Protein AF-0000000080877567 (afdb_homodimer)

pLDDT: mean 76.08, std 23.48, range [19.41, 97.5]

Structure (mmCIF, N/CA/C/O backbone):
data_AF-0000000080877567-model_v1
#
loop_
_entity.id
_entity.type
_entity.pdbx_description
1 polymer 'Uncharacterized protein'
#
loop_
_atom_site.group_PDB
_atom_site.id
_atom_site.type_symbol
_atom_site.label_atom_id
_atom_site.label_alt_id
_atom_site.label_comp_id
_atom_site.label_asym_id
_atom_site.label_entity_id
_atom_site.label_seq_id
_atom_site.pdbx_PDB_ins_code
_atom_site.Cartn_x
_atom_site.Cartn_y
_atom_site.Cartn_z
_atom_site.occupancy
_atom_site.B_iso_or_equiv
_atom_site.auth_seq_id
_atom_site.auth_comp_id
_atom_site.auth_asym_id
_atom_site.auth_atom_id
_atom_site.pdbx_PDB_model_num
ATOM 1 N N . MET A 1 1 ? 26.094 1.862 18.203 1 19.88 1 MET A N 1
ATOM 2 C CA . MET A 1 1 ? 25.766 1.006 17.078 1 19.88 1 MET A CA 1
ATOM 3 C C . MET A 1 1 ? 25.219 1.828 15.914 1 19.88 1 MET A C 1
ATOM 5 O O . MET A 1 1 ? 24.297 2.627 16.094 1 19.88 1 MET A O 1
ATOM 9 N N . SER A 1 2 ? 26.031 2.271 15.047 1 22.98 2 SER A N 1
ATOM 10 C CA . SER A 1 2 ? 25.719 3.033 13.844 1 22.98 2 SER A CA 1
ATOM 11 C C . SER A 1 2 ? 24.531 2.432 13.094 1 22.98 2 SER A C 1
ATOM 13 O O . SER A 1 2 ? 24.547 1.246 12.758 1 22.98 2 SER A O 1
ATOM 15 N N . PHE A 1 3 ? 23.391 2.797 13.422 1 27.81 3 PHE A N 1
ATOM 16 C CA . PHE A 1 3 ? 22.312 2.359 12.547 1 27.81 3 PHE A CA 1
ATOM 17 C C . PHE A 1 3 ? 22.703 2.508 11.086 1 27.81 3 PHE A C 1
ATOM 19 O O . PHE A 1 3 ? 22.953 3.617 10.609 1 27.81 3 PHE A O 1
ATOM 26 N N . ASN A 1 4 ? 23.672 1.771 10.656 1 30.59 4 ASN A N 1
ATOM 27 C CA . ASN A 1 4 ? 23.875 1.734 9.211 1 30.59 4 ASN A CA 1
ATOM 28 C C . ASN A 1 4 ? 22.547 1.882 8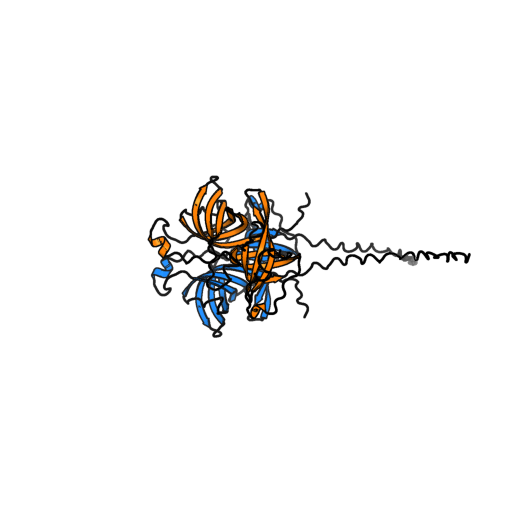.461 1 30.59 4 ASN A C 1
ATOM 30 O O . ASN A 1 4 ? 21.719 0.978 8.484 1 30.59 4 ASN A O 1
ATOM 34 N N . TYR A 1 5 ? 22.062 2.982 8.5 1 35.75 5 TYR A N 1
ATOM 35 C CA . TYR A 1 5 ? 20.891 3.465 7.797 1 35.75 5 TYR A CA 1
ATOM 36 C C . TYR A 1 5 ? 20.844 2.93 6.371 1 35.75 5 TYR A C 1
ATOM 38 O O . TYR A 1 5 ? 20.094 3.438 5.531 1 35.75 5 TYR A O 1
ATOM 46 N N . CYS A 1 6 ? 21.938 2.328 5.93 1 42.03 6 CYS A N 1
ATOM 47 C CA . CYS A 1 6 ? 21.906 1.898 4.539 1 42.03 6 CYS A CA 1
ATOM 48 C C . CYS A 1 6 ? 20.516 1.385 4.16 1 42.03 6 CYS A C 1
ATOM 50 O O . CYS A 1 6 ? 19.703 2.127 3.609 1 42.03 6 CYS A O 1
ATOM 52 N N . ASP A 1 7 ? 20.422 -0.053 3.945 1 57.78 7 ASP A N 1
ATOM 53 C CA . ASP A 1 7 ? 19.438 -0.797 3.156 1 57.78 7 ASP A CA 1
ATOM 54 C C . ASP A 1 7 ? 18.109 -0.918 3.9 1 57.78 7 ASP A C 1
ATOM 56 O O . ASP A 1 7 ? 17.641 -2.025 4.156 1 57.78 7 ASP A O 1
ATOM 60 N N . ASN A 1 8 ? 17.672 0.249 4.41 1 75.62 8 ASN A N 1
ATOM 61 C CA . ASN A 1 8 ? 16.453 0.179 5.211 1 75.62 8 ASN A CA 1
ATOM 62 C C . ASN A 1 8 ? 15.195 0.219 4.332 1 75.62 8 ASN A C 1
ATOM 64 O O . ASN A 1 8 ? 14.18 0.796 4.723 1 75.62 8 ASN A O 1
ATOM 68 N N . ASN A 1 9 ? 15.32 -0.366 3.271 1 84.44 9 ASN A N 1
ATOM 69 C CA . ASN A 1 9 ? 14.148 -0.481 2.41 1 84.44 9 ASN A CA 1
ATOM 70 C C . ASN A 1 9 ? 13.133 -1.48 2.969 1 84.44 9 ASN A C 1
ATOM 72 O O . ASN A 1 9 ? 13.516 -2.492 3.561 1 84.44 9 ASN A O 1
ATOM 76 N N . THR A 1 10 ? 11.984 -1.077 2.855 1 92.25 10 THR A N 1
ATOM 77 C CA . THR A 1 10 ? 10.945 -1.954 3.381 1 92.25 10 THR A CA 1
ATOM 78 C C . THR A 1 10 ? 9.93 -2.309 2.293 1 92.25 10 THR A C 1
ATOM 80 O O . THR A 1 10 ? 9.633 -1.485 1.424 1 92.25 10 THR A O 1
ATOM 83 N N . ALA A 1 11 ? 9.508 -3.531 2.361 1 96.19 11 ALA A N 1
ATOM 84 C CA . ALA A 1 11 ? 8.391 -3.975 1.528 1 96.19 11 ALA A CA 1
ATOM 85 C C . ALA A 1 11 ? 7.102 -4.043 2.336 1 96.19 11 ALA A C 1
ATOM 87 O O . ALA A 1 11 ? 7.062 -4.641 3.414 1 96.19 11 ALA A O 1
ATOM 88 N N . TYR A 1 12 ? 6.094 -3.383 1.815 1 97.44 12 TYR A N 1
ATOM 89 C CA . TYR A 1 12 ? 4.77 -3.438 2.432 1 97.44 12 TYR A CA 1
ATOM 90 C C . TYR A 1 12 ? 3.791 -4.203 1.553 1 97.44 12 TYR A C 1
ATOM 92 O O . TYR A 1 12 ? 4.012 -4.355 0.349 1 97.44 12 TYR A O 1
ATOM 100 N N . ILE A 1 13 ? 2.75 -4.695 2.225 1 97.5 13 ILE A N 1
ATOM 101 C CA . ILE A 1 13 ? 1.745 -5.488 1.527 1 97.5 13 ILE A CA 1
ATOM 102 C C . ILE A 1 13 ? 0.349 -5.07 1.983 1 97.5 13 ILE A C 1
ATOM 104 O O . ILE A 1 13 ? 0.148 -4.727 3.15 1 97.5 13 ILE A O 1
ATOM 108 N N . SER A 1 14 ? -0.568 -4.961 1.125 1 96.44 14 SER A N 1
ATOM 109 C CA . SER A 1 14 ? -2.008 -4.906 1.356 1 96.44 14 SER A CA 1
ATOM 110 C C . SER A 1 14 ? -2.725 -6.059 0.662 1 96.44 14 SER A C 1
ATOM 112 O O . SER A 1 14 ? -2.584 -6.242 -0.549 1 96.44 14 SER A O 1
ATOM 114 N N . CYS A 1 15 ? -3.479 -6.805 1.441 1 95.06 15 CYS A N 1
ATOM 115 C CA . CYS A 1 15 ? -4.062 -8 0.839 1 95.06 15 CYS A CA 1
ATOM 116 C C . CYS A 1 15 ? -5.387 -8.352 1.503 1 95.06 15 CYS A C 1
ATOM 118 O O . CYS A 1 15 ? -5.641 -7.957 2.643 1 95.06 15 CYS A O 1
ATOM 120 N N . LEU A 1 16 ? -6.18 -8.93 0.708 1 91.69 16 LEU A N 1
ATOM 121 C CA . LEU A 1 16 ? -7.316 -9.68 1.227 1 91.69 16 LEU A CA 1
ATOM 122 C C . LEU A 1 16 ? -6.887 -11.07 1.684 1 91.69 16 LEU A C 1
ATOM 124 O O . LEU A 1 16 ? -6.254 -11.805 0.927 1 91.69 16 LEU A O 1
ATOM 128 N N . ILE A 1 17 ? -7.246 -11.398 2.959 1 92.81 17 ILE A N 1
ATOM 129 C CA . ILE A 1 17 ? -6.691 -12.641 3.482 1 92.81 17 ILE A CA 1
ATOM 130 C C . ILE A 1 17 ? -7.652 -13.242 4.508 1 92.81 17 ILE A C 1
ATOM 132 O O . ILE A 1 17 ? -8.406 -12.516 5.156 1 92.81 17 ILE A O 1
ATOM 136 N N . GLU A 1 18 ? -7.574 -14.523 4.57 1 91.75 18 GLU A N 1
ATOM 137 C CA . GLU A 1 18 ? -8.281 -15.242 5.625 1 91.75 18 GLU A CA 1
ATOM 138 C C . GLU A 1 18 ? -7.383 -15.477 6.832 1 91.75 18 GLU A C 1
ATOM 140 O O . GLU A 1 18 ? -6.23 -15.898 6.684 1 91.75 18 GLU A O 1
ATOM 145 N N . PHE A 1 19 ? -7.836 -15.133 7.93 1 91.44 19 PHE A N 1
ATOM 146 C CA . PHE A 1 19 ? -7.109 -15.391 9.172 1 91.44 19 PHE A CA 1
ATOM 147 C C . PHE A 1 19 ? -7.387 -16.797 9.68 1 91.44 19 PHE A C 1
ATOM 149 O O . PHE A 1 19 ? -8.188 -16.984 10.602 1 91.44 19 PHE A O 1
ATOM 156 N N . THR A 1 20 ? -6.496 -17.625 9.039 1 82.31 20 THR A N 1
ATOM 157 C CA . THR A 1 20 ? -6.719 -19.031 9.344 1 82.31 20 THR A CA 1
ATOM 158 C C . THR A 1 20 ? -5.848 -19.484 10.516 1 82.31 20 THR A C 1
ATOM 160 O O . THR A 1 20 ? -4.723 -19 10.672 1 82.31 20 THR A O 1
ATOM 163 N N . ILE A 1 21 ? -6.227 -20.5 11.234 1 74.5 21 ILE A N 1
ATOM 164 C CA . ILE A 1 21 ? -5.648 -21.25 12.336 1 74.5 21 ILE A CA 1
ATOM 165 C C . ILE A 1 21 ? -4.809 -20.328 13.211 1 74.5 21 ILE A C 1
ATOM 167 O O . ILE A 1 21 ? -3.816 -19.766 12.75 1 74.5 21 ILE A O 1
ATOM 171 N N . ARG A 1 22 ? -5.113 -20.219 14.281 1 71.12 22 ARG A N 1
ATOM 172 C CA . ARG A 1 22 ? -4.441 -19.391 15.273 1 71.12 22 ARG A CA 1
ATOM 173 C C . ARG A 1 22 ? -3.465 -20.219 16.109 1 71.12 22 ARG A C 1
ATOM 175 O O . ARG A 1 22 ? -3.826 -21.266 16.625 1 71.12 22 ARG A O 1
ATOM 182 N N . ASN A 1 23 ? -2.193 -19.797 15.883 1 72.81 23 ASN A N 1
ATOM 183 C CA . ASN A 1 23 ? -1.195 -20.328 16.797 1 72.81 23 ASN A CA 1
ATOM 184 C C . ASN A 1 23 ? -0.687 -19.25 17.75 1 72.81 23 ASN A C 1
ATOM 186 O O . ASN A 1 23 ? 0.075 -18.375 17.359 1 72.81 23 ASN A O 1
ATOM 190 N N . SER A 1 24 ? -1.325 -19.188 18.875 1 65.81 24 SER A N 1
ATOM 191 C CA . SER A 1 24 ? -0.981 -18.094 19.781 1 65.81 24 SER A CA 1
ATOM 192 C C . SER A 1 24 ? 0.373 -18.344 20.438 1 65.81 24 SER A C 1
ATOM 194 O O . SER A 1 24 ? 0.612 -19.406 21.016 1 65.81 24 SER A O 1
ATOM 196 N N . LYS A 1 25 ? 1.301 -17.484 20.281 1 69.81 25 LYS A N 1
ATOM 197 C CA . LYS A 1 25 ? 2.594 -17.562 20.953 1 69.81 25 LYS A CA 1
ATOM 198 C C . LYS A 1 25 ? 2.533 -16.938 22.344 1 69.81 25 LYS A C 1
ATOM 200 O O . LYS A 1 25 ? 3.152 -17.438 23.281 1 69.81 25 LYS A O 1
ATOM 205 N N . SER A 1 26 ? 1.894 -15.812 22.359 1 76.62 26 SER A N 1
ATOM 206 C CA . SER A 1 26 ? 1.678 -15.109 23.625 1 76.62 26 SER A CA 1
ATOM 207 C C . SER A 1 26 ? 0.326 -14.398 23.625 1 76.62 26 SER A C 1
ATOM 209 O O . SER A 1 26 ? -0.444 -14.508 22.672 1 76.62 26 SER A O 1
ATOM 211 N N . ASN A 1 27 ? 0.072 -13.797 24.766 1 80.56 27 ASN A N 1
ATOM 212 C CA . ASN A 1 27 ? -1.174 -13.047 24.891 1 80.56 27 ASN A CA 1
ATOM 213 C C . ASN A 1 27 ? -1.195 -11.836 23.953 1 80.56 27 ASN A C 1
ATOM 215 O O . ASN A 1 27 ? -2.264 -11.406 23.516 1 80.56 27 ASN A O 1
ATOM 219 N N . PHE A 1 28 ? -0.021 -11.438 23.609 1 85.56 28 PHE A N 1
ATOM 220 C CA . PHE A 1 28 ? 0.013 -10.203 22.828 1 85.56 28 PHE A CA 1
ATOM 221 C C . PHE A 1 28 ? 0.393 -10.484 21.375 1 85.56 28 PHE A C 1
ATOM 223 O O . PHE A 1 28 ? 0.14 -9.664 20.5 1 85.56 28 PHE A O 1
ATOM 230 N N . ARG A 1 29 ? 1.021 -11.586 21.188 1 88.56 29 ARG A N 1
ATOM 231 C CA . ARG A 1 29 ? 1.423 -11.922 19.828 1 88.56 29 ARG A CA 1
ATOM 232 C C . ARG A 1 29 ? 0.653 -13.133 19.312 1 88.56 29 ARG A C 1
ATOM 234 O O . ARG A 1 29 ? 0.81 -14.242 19.828 1 88.56 29 ARG A O 1
ATOM 241 N N . LYS A 1 30 ? -0.117 -12.883 18.312 1 91.31 30 LYS A N 1
ATOM 242 C CA . LYS A 1 30 ? -0.9 -13.93 17.656 1 91.31 30 LYS A CA 1
ATOM 243 C C . LYS A 1 30 ? -0.373 -14.219 16.25 1 91.31 30 LYS A C 1
ATOM 245 O O . LYS A 1 30 ? -0.043 -13.289 15.5 1 91.31 30 LYS A O 1
ATOM 250 N N . ILE A 1 31 ? -0.261 -15.492 16 1 91.69 31 ILE A N 1
ATOM 251 C CA . ILE A 1 31 ? 0.212 -15.883 14.68 1 91.69 31 ILE A CA 1
ATOM 252 C C . ILE A 1 31 ? -0.872 -16.688 13.961 1 91.69 31 ILE A C 1
ATOM 254 O O . ILE A 1 31 ? -1.411 -17.641 14.516 1 91.69 31 ILE A O 1
ATOM 258 N N . PHE A 1 32 ? -1.173 -16.25 12.781 1 93.12 32 PHE A N 1
ATOM 259 C CA . PHE A 1 32 ? -2.125 -16.969 11.938 1 93.12 32 PHE A CA 1
ATOM 260 C C . PHE A 1 32 ? -1.429 -17.562 10.719 1 93.12 32 PHE A C 1
ATOM 262 O O . PHE A 1 32 ? -0.504 -16.953 10.172 1 93.12 32 PHE A O 1
ATOM 269 N N . THR A 1 33 ? -1.854 -18.703 10.383 1 91.88 33 THR A N 1
ATOM 270 C CA . THR A 1 33 ? -1.417 -19.297 9.125 1 91.88 33 THR A CA 1
ATOM 271 C C . THR A 1 33 ? -2.486 -19.141 8.055 1 91.88 33 THR A C 1
ATOM 273 O O . THR A 1 33 ? -3.678 -19.297 8.32 1 91.88 33 THR A O 1
ATOM 276 N N . SER A 1 34 ? -1.947 -18.734 6.875 1 93.12 34 SER A N 1
ATOM 277 C CA . SER A 1 34 ? -2.857 -18.516 5.758 1 93.12 34 SER A CA 1
ATOM 278 C C . SER A 1 34 ? -2.152 -18.719 4.418 1 93.12 34 SER A C 1
ATOM 280 O O . SER A 1 34 ? -1.112 -19.375 4.352 1 93.12 34 SER A O 1
ATOM 282 N N . SER A 1 35 ? -2.867 -18.312 3.367 1 93.31 35 SER A N 1
ATOM 283 C CA . SER A 1 35 ? -2.307 -18.359 2.021 1 93.31 35 SER A CA 1
ATOM 284 C C . SER A 1 35 ? -2.744 -17.141 1.208 1 93.31 35 SER A C 1
ATOM 286 O O . SER A 1 35 ? -3.818 -16.578 1.443 1 93.31 35 SER A O 1
ATOM 288 N N . LEU A 1 36 ? -1.871 -16.797 0.351 1 94.88 36 LEU A N 1
ATOM 289 C CA . LEU A 1 36 ? -2.164 -15.68 -0.55 1 94.88 36 LEU A CA 1
ATOM 290 C C . LEU A 1 36 ? -2.475 -16.188 -1.954 1 94.88 36 LEU A C 1
ATOM 292 O O . LEU A 1 36 ? -1.752 -17.031 -2.486 1 94.88 36 LEU A O 1
ATOM 296 N N . SER A 1 37 ? -3.508 -15.641 -2.502 1 92.31 37 SER A N 1
ATOM 297 C CA . SER A 1 37 ? -3.83 -15.961 -3.889 1 92.31 37 SER A CA 1
ATOM 298 C C . SER A 1 37 ? -2.924 -15.203 -4.855 1 92.31 37 SER A C 1
ATOM 300 O O . SER A 1 37 ? -2.631 -14.023 -4.648 1 92.31 37 SER A O 1
ATOM 302 N N . CYS A 1 38 ? -2.518 -15.867 -5.875 1 91.62 38 CYS A N 1
ATOM 303 C CA . CYS A 1 38 ? -1.68 -15.25 -6.898 1 91.62 38 CYS A CA 1
ATOM 304 C C . CYS A 1 38 ? -2.391 -15.234 -8.242 1 91.62 38 CYS A C 1
ATOM 306 O O . CYS A 1 38 ? -1.827 -14.773 -9.242 1 91.62 38 CYS A O 1
ATOM 308 N N . LYS A 1 39 ? -3.551 -15.656 -8.227 1 84.19 39 LYS A N 1
ATOM 309 C CA . LYS A 1 39 ? -4.281 -15.727 -9.484 1 84.19 39 LYS A CA 1
ATOM 310 C C . LYS A 1 39 ? -4.746 -14.344 -9.938 1 84.19 39 LYS A C 1
ATOM 312 O O . LYS A 1 39 ? -5.551 -13.703 -9.258 1 84.19 39 LYS A O 1
ATOM 317 N N . ASP A 1 40 ? -4.051 -13.922 -10.938 1 76.81 40 ASP A N 1
ATOM 318 C CA . ASP A 1 40 ? -4.398 -12.641 -11.555 1 76.81 40 ASP A CA 1
ATOM 319 C C . ASP A 1 40 ? -5.023 -12.852 -12.938 1 76.81 40 ASP A C 1
ATOM 321 O O . ASP A 1 40 ? -4.312 -13.094 -13.914 1 76.81 40 ASP A O 1
ATOM 325 N N . PHE A 1 41 ? -6.273 -12.672 -13.008 1 66.12 41 PHE A N 1
ATOM 326 C CA . PHE A 1 41 ? -7 -12.977 -14.242 1 66.12 41 PHE A CA 1
ATOM 327 C C . PHE A 1 41 ? -6.648 -11.969 -15.336 1 66.12 41 PHE A C 1
ATOM 329 O O . PHE A 1 41 ? -6.883 -12.227 -16.516 1 66.12 41 PHE A O 1
ATOM 336 N N . GLN A 1 42 ? -6.074 -10.906 -14.867 1 66.25 42 GLN A N 1
ATOM 337 C CA . GLN A 1 42 ? -5.723 -9.883 -15.844 1 66.25 42 GLN A CA 1
ATOM 338 C C . GLN A 1 42 ? -4.344 -10.141 -16.438 1 66.25 42 GLN A C 1
ATOM 340 O O . GLN A 1 42 ? -3.965 -9.516 -17.438 1 66.25 42 GLN A O 1
ATOM 345 N N . PHE A 1 43 ? -3.664 -11.055 -15.789 1 66.06 43 PHE A N 1
ATOM 346 C CA . PHE A 1 43 ? -2.275 -11.273 -16.172 1 66.06 43 PHE A CA 1
ATOM 347 C C . PHE A 1 43 ? -1.987 -12.758 -16.344 1 66.06 43 PHE A C 1
ATOM 349 O O . PHE A 1 43 ? -2.213 -13.555 -15.438 1 66.06 43 PHE A O 1
ATOM 356 N N . SER A 1 44 ? -1.662 -12.984 -17.703 1 71.25 44 SER A N 1
ATOM 357 C CA . SER A 1 44 ? -1.342 -14.383 -17.953 1 71.25 44 SER A CA 1
ATOM 358 C C . SER A 1 44 ? 0.157 -14.586 -18.156 1 71.25 44 SER A C 1
ATOM 360 O O . SER A 1 44 ? 0.736 -14.055 -19.109 1 71.25 44 SER A O 1
ATOM 362 N N . ILE A 1 45 ? 0.798 -14.883 -17.188 1 75.62 45 ILE A N 1
ATOM 363 C CA . ILE A 1 45 ? 2.18 -15.336 -17.312 1 75.62 45 ILE A CA 1
ATOM 364 C C . ILE A 1 45 ? 2.227 -16.859 -17.344 1 75.62 45 ILE A C 1
ATOM 366 O O . ILE A 1 45 ? 1.414 -17.531 -16.688 1 75.62 45 ILE A O 1
ATOM 370 N N . SER A 1 46 ? 3.129 -17.297 -18.219 1 78 46 SER A N 1
ATOM 371 C CA . SER A 1 46 ? 3.232 -18.75 -18.359 1 78 46 SER A CA 1
ATOM 372 C C . SER A 1 46 ? 3.477 -19.422 -17.016 1 78 46 SER A C 1
ATOM 374 O O . SER A 1 46 ? 4.355 -19.016 -16.266 1 78 46 SER A O 1
ATOM 376 N N . GLU A 1 47 ? 2.789 -20.469 -16.828 1 82.25 47 GLU A N 1
ATOM 377 C CA . GLU A 1 47 ? 2.934 -21.266 -15.609 1 82.25 47 GLU A CA 1
ATOM 378 C C . GLU A 1 47 ? 4.242 -22.047 -15.609 1 82.25 47 GLU A C 1
ATOM 380 O O . GLU A 1 47 ? 4.656 -22.578 -14.578 1 82.25 47 GLU A O 1
ATOM 385 N N . ASP A 1 48 ? 4.875 -22.016 -16.719 1 83 48 ASP A N 1
ATOM 386 C CA . ASP A 1 48 ? 6.188 -22.656 -16.781 1 83 48 ASP A CA 1
ATOM 387 C C . ASP A 1 48 ? 7.254 -21.781 -16.125 1 83 48 ASP A C 1
ATOM 389 O O . ASP A 1 48 ? 8.32 -22.266 -15.758 1 83 48 ASP A O 1
ATOM 393 N N . ILE A 1 49 ? 6.914 -20.594 -15.938 1 85.25 49 ILE A N 1
ATOM 394 C CA . ILE A 1 49 ? 7.891 -19.656 -15.422 1 85.25 49 ILE A CA 1
ATOM 395 C C . ILE A 1 49 ? 7.551 -19.297 -13.977 1 85.25 49 ILE A C 1
ATOM 397 O O . ILE A 1 49 ? 8.438 -19.25 -13.117 1 85.25 49 ILE A O 1
ATOM 401 N N . VAL A 1 50 ? 6.305 -19.094 -13.773 1 89.81 50 VAL A N 1
ATOM 402 C CA . VAL A 1 50 ? 5.84 -18.672 -12.461 1 89.81 50 VAL A CA 1
ATOM 403 C C . VAL A 1 50 ? 4.832 -19.672 -11.906 1 89.81 50 VAL A C 1
ATOM 405 O O . VAL A 1 50 ? 3.877 -20.047 -12.594 1 89.81 50 VAL A O 1
ATOM 408 N N . ASP A 1 51 ? 5.145 -20.156 -10.742 1 91 51 ASP A N 1
ATOM 409 C CA . ASP A 1 51 ? 4.16 -20.938 -10.008 1 91 51 ASP A CA 1
ATOM 410 C C . ASP A 1 51 ? 3.08 -20.031 -9.414 1 91 51 ASP A C 1
ATOM 412 O O . ASP A 1 51 ? 3.344 -19.266 -8.484 1 91 51 ASP A O 1
ATOM 416 N N . ILE A 1 52 ? 1.866 -20.156 -9.898 1 90.5 52 ILE A N 1
ATOM 417 C CA . ILE A 1 52 ? 0.804 -19.234 -9.531 1 90.5 52 ILE A CA 1
ATOM 418 C C . ILE A 1 52 ? -0.081 -19.859 -8.453 1 90.5 52 ILE A C 1
ATOM 420 O O . ILE A 1 52 ? -1.171 -19.359 -8.164 1 90.5 52 ILE A O 1
ATOM 424 N N . ASP A 1 53 ? 0.356 -20.969 -7.883 1 88.56 53 ASP A N 1
ATOM 425 C CA . ASP A 1 53 ? -0.374 -21.547 -6.762 1 88.56 53 ASP A CA 1
ATOM 426 C C . ASP A 1 53 ? -0.371 -20.609 -5.555 1 88.56 53 ASP A C 1
ATOM 428 O O . ASP A 1 53 ? 0.439 -19.688 -5.484 1 88.56 53 ASP A O 1
ATOM 432 N N . GLU A 1 54 ? -1.257 -20.844 -4.664 1 92.44 54 GLU A N 1
ATOM 433 C CA . GLU A 1 54 ? -1.319 -20.031 -3.445 1 92.44 54 GLU A CA 1
ATOM 434 C C . GLU A 1 54 ? 0.007 -20.078 -2.689 1 92.44 54 GLU A C 1
ATOM 436 O O . GLU A 1 54 ? 0.658 -21.125 -2.621 1 92.44 54 GLU A O 1
ATOM 441 N N . LEU A 1 55 ? 0.334 -18.984 -2.129 1 95.06 55 LEU A N 1
ATOM 442 C CA . LEU A 1 55 ? 1.572 -18.875 -1.366 1 95.06 55 LEU A CA 1
ATOM 443 C C . LEU A 1 55 ? 1.301 -19 0.13 1 95.06 55 LEU A C 1
ATOM 445 O O . LEU A 1 55 ? 0.478 -18.25 0.677 1 95.06 55 LEU A O 1
ATOM 449 N N . PRO A 1 56 ? 2.023 -19.953 0.714 1 94 56 PRO A N 1
ATOM 450 C CA . PRO A 1 56 ? 1.882 -19.984 2.172 1 94 56 PRO A CA 1
ATOM 451 C C . PRO A 1 56 ? 2.287 -18.672 2.832 1 94 56 PRO A C 1
ATOM 453 O O . PRO A 1 56 ? 3.236 -18.016 2.389 1 94 56 PRO A O 1
ATOM 456 N N . CYS A 1 57 ? 1.527 -18.344 3.893 1 94.38 57 CYS A N 1
ATOM 457 C CA . CYS A 1 57 ? 1.779 -17.078 4.566 1 94.38 57 CYS A CA 1
ATOM 458 C C . CYS A 1 57 ? 1.507 -17.188 6.059 1 94.38 57 CYS A C 1
ATOM 460 O O . CYS A 1 57 ? 0.615 -17.938 6.48 1 94.38 57 CYS A O 1
ATOM 462 N N . GLN A 1 58 ? 2.301 -16.516 6.824 1 93.75 58 GLN A N 1
ATOM 463 C CA . GLN A 1 58 ? 2.076 -16.344 8.258 1 93.75 58 GLN A CA 1
ATOM 464 C C . GLN A 1 58 ? 1.789 -14.875 8.586 1 93.75 58 GLN A C 1
ATOM 466 O O . GLN A 1 58 ? 2.504 -13.977 8.133 1 93.75 58 GLN A O 1
ATOM 471 N N . LEU A 1 59 ? 0.778 -14.711 9.344 1 94.94 59 LEU A N 1
ATOM 472 C CA . LEU A 1 59 ? 0.421 -13.375 9.82 1 94.94 59 LEU A CA 1
ATOM 473 C C . LEU A 1 59 ? 0.807 -13.195 11.281 1 94.94 59 LEU A C 1
ATOM 475 O O . LEU A 1 59 ? 0.318 -13.922 12.148 1 94.94 59 LEU A O 1
ATOM 479 N N . VAL A 1 60 ? 1.688 -12.312 11.516 1 93.62 60 VAL A N 1
ATOM 480 C CA . VAL A 1 60 ? 2.098 -11.977 12.875 1 93.62 60 VAL A CA 1
ATOM 481 C C . VAL A 1 60 ? 1.341 -10.742 13.352 1 93.62 60 VAL A C 1
ATOM 483 O O . VAL A 1 60 ? 1.562 -9.641 12.844 1 93.62 60 VAL A O 1
ATOM 486 N N . CYS A 1 61 ? 0.521 -10.945 14.336 1 92.88 61 CYS A N 1
ATOM 487 C CA . CYS A 1 61 ? -0.306 -9.867 14.875 1 92.88 61 CYS A CA 1
ATOM 488 C C . CYS A 1 61 ? 0.099 -9.531 16.297 1 92.88 61 CYS A C 1
ATOM 490 O O . CYS A 1 61 ? -0.152 -10.312 17.219 1 92.88 61 CYS A O 1
ATOM 492 N N . ASN A 1 62 ? 0.742 -8.383 16.422 1 88.56 62 ASN A N 1
ATOM 493 C CA . ASN A 1 62 ? 0.96 -7.852 17.766 1 88.56 62 ASN A CA 1
ATOM 494 C C . ASN A 1 62 ? -0.253 -7.07 18.25 1 88.56 62 ASN A C 1
ATOM 496 O O . ASN A 1 62 ? -0.365 -5.867 18.016 1 88.56 62 ASN A O 1
ATOM 500 N N . VAL A 1 63 ? -1.044 -7.789 19.031 1 88.69 63 VAL A N 1
ATOM 501 C CA . VAL A 1 63 ? -2.367 -7.285 19.391 1 88.69 63 VAL A CA 1
ATOM 502 C C . VAL A 1 63 ? -2.246 -6.27 20.531 1 88.69 63 VAL A C 1
ATOM 504 O O . VAL A 1 63 ? -1.451 -6.453 21.453 1 88.69 63 VAL A O 1
ATOM 507 N N . GLY A 1 64 ? -3.055 -5.195 20.422 1 82.38 64 GLY A N 1
ATOM 508 C CA . GLY A 1 64 ? -3.133 -4.121 21.391 1 82.38 64 GLY A CA 1
ATOM 509 C C . GLY A 1 64 ? -4.168 -3.068 21.047 1 82.38 64 GLY A C 1
ATOM 510 O O . GLY A 1 64 ? -5.18 -3.373 20.406 1 82.38 64 GLY A O 1
ATOM 511 N N . ASP A 1 65 ? -3.887 -1.896 21.484 1 75.5 65 ASP A N 1
ATOM 512 C CA . ASP A 1 65 ? -4.848 -0.814 21.281 1 75.5 65 ASP A CA 1
ATOM 513 C C . ASP A 1 65 ? -4.965 -0.443 19.812 1 75.5 65 ASP A C 1
ATOM 515 O O . ASP A 1 65 ? -6.043 -0.072 19.344 1 75.5 65 ASP A O 1
ATOM 519 N N . LEU A 1 66 ? -3.891 -0.654 19.078 1 76.56 66 LEU A N 1
ATOM 520 C CA . LEU A 1 66 ? -3.869 -0.18 17.703 1 76.56 66 LEU A CA 1
ATOM 521 C C . LEU A 1 66 ? -4.238 -1.3 16.734 1 76.56 66 LEU A C 1
ATOM 523 O O . LEU A 1 66 ? -4.625 -1.038 15.586 1 76.56 66 LEU A O 1
ATOM 527 N N . LEU A 1 67 ? -4.113 -2.564 17.25 1 87.12 67 LEU A N 1
ATOM 528 C CA . LEU A 1 67 ? -4.441 -3.717 16.406 1 87.12 67 LEU A CA 1
ATOM 529 C C . LEU A 1 67 ? -5.281 -4.727 17.188 1 87.12 67 LEU A C 1
ATOM 531 O O . LEU A 1 67 ? -4.738 -5.555 17.922 1 87.12 67 LEU A O 1
ATOM 535 N N . PRO A 1 68 ? -6.543 -4.656 16.953 1 86.25 68 PRO A N 1
ATOM 536 C CA . PRO A 1 68 ? -7.363 -5.691 17.594 1 86.25 68 PRO A CA 1
ATOM 537 C C . PRO A 1 68 ? -7.039 -7.094 17.078 1 86.25 68 PRO A C 1
ATOM 539 O O . PRO A 1 68 ? -6.555 -7.25 15.961 1 86.25 68 PRO A O 1
ATOM 542 N N . GLU A 1 69 ? -7.344 -8.016 17.922 1 89.19 69 GLU A N 1
ATOM 543 C CA . GLU A 1 69 ? -7.121 -9.391 17.5 1 89.19 69 GLU A CA 1
ATOM 544 C C . GLU A 1 69 ? -8.094 -9.805 16.406 1 89.19 69 GLU A C 1
ATOM 546 O O . GLU A 1 69 ? -9.312 -9.719 16.594 1 89.19 69 GLU A O 1
ATOM 551 N N . PRO A 1 70 ? -7.551 -10.312 15.344 1 91.56 70 PRO A N 1
ATOM 552 C CA . PRO A 1 70 ? -8.453 -10.789 14.297 1 91.56 70 PRO A CA 1
ATOM 553 C C . PRO A 1 70 ? -9.258 -12.016 14.734 1 91.56 70 PRO A C 1
ATOM 555 O O . PRO A 1 70 ? -8.758 -12.852 15.492 1 91.56 70 PRO A O 1
ATOM 558 N N . THR A 1 71 ? -10.398 -12.102 14.219 1 90.81 71 THR A N 1
ATOM 559 C CA . THR A 1 71 ? -11.25 -13.25 14.469 1 90.81 71 THR A CA 1
ATOM 560 C C . THR A 1 71 ? -10.812 -14.453 13.641 1 90.81 71 THR A C 1
ATOM 562 O O . THR A 1 71 ? -10.633 -14.344 12.422 1 90.81 71 THR A O 1
ATOM 565 N N . GLU A 1 72 ? -10.656 -15.555 14.352 1 90.75 72 GLU A N 1
ATOM 566 C CA . GLU A 1 72 ? -10.273 -16.766 13.633 1 90.75 72 GLU A CA 1
ATOM 567 C C . GLU A 1 72 ? -11.328 -17.156 12.602 1 90.75 72 GLU A C 1
ATOM 569 O O . GLU A 1 72 ? -12.523 -17.156 12.898 1 90.75 72 GLU A O 1
ATOM 574 N N . GLY A 1 73 ? -10.859 -17.406 11.406 1 89.44 73 GLY A N 1
ATOM 575 C CA . GLY A 1 73 ? -11.75 -17.812 10.328 1 89.44 73 GLY A CA 1
ATOM 576 C C . GLY A 1 73 ? -12.312 -16.641 9.547 1 89.44 73 GLY A C 1
ATOM 577 O O . GLY A 1 73 ? -12.953 -16.828 8.508 1 89.44 73 GLY A O 1
ATOM 578 N N . SER A 1 74 ? -12.07 -15.477 9.977 1 89.88 74 SER A N 1
ATOM 579 C CA . SER A 1 74 ? -12.602 -14.297 9.297 1 89.88 74 SER A CA 1
ATOM 580 C C . SER A 1 74 ? -11.758 -13.945 8.078 1 89.88 74 SER A C 1
ATOM 582 O O . SER A 1 74 ? -10.648 -14.445 7.914 1 89.88 74 SER A O 1
ATOM 584 N N . VAL A 1 75 ? -12.391 -13.164 7.191 1 89.69 75 VAL A N 1
ATOM 585 C CA . VAL A 1 75 ? -11.719 -12.586 6.031 1 89.69 75 VAL A CA 1
ATOM 586 C C . VAL A 1 75 ? -11.633 -11.07 6.18 1 89.69 75 VAL A C 1
ATOM 588 O O . VAL A 1 75 ? -12.594 -10.43 6.621 1 89.69 75 VAL A O 1
ATOM 591 N N . GLY A 1 76 ? -10.508 -10.555 5.887 1 89.81 76 GLY A N 1
ATOM 592 C CA . GLY A 1 76 ? -10.359 -9.117 5.984 1 89.81 76 GLY A CA 1
ATOM 593 C C . GLY A 1 76 ? -9.227 -8.57 5.129 1 89.81 76 GLY A C 1
ATOM 594 O O . GLY A 1 76 ? -8.484 -9.336 4.516 1 89.81 76 GLY A O 1
ATOM 595 N N . VAL A 1 77 ? -9.203 -7.273 5.008 1 91.12 77 VAL A N 1
ATOM 596 C CA . VAL A 1 77 ? -8.078 -6.578 4.395 1 91.12 77 VAL A CA 1
ATOM 597 C C . VAL A 1 77 ? -6.996 -6.312 5.441 1 91.12 77 VAL A C 1
ATOM 599 O O . VAL A 1 77 ? -7.289 -5.801 6.523 1 91.12 77 VAL A O 1
ATOM 602 N N . CYS A 1 78 ? -5.898 -6.75 5.062 1 93.19 78 CYS A N 1
ATOM 603 C CA . CYS A 1 78 ? -4.766 -6.613 5.973 1 93.19 78 CYS A CA 1
ATOM 604 C C . CYS A 1 78 ? -3.619 -5.859 5.312 1 93.19 78 CYS A C 1
ATOM 606 O O . CYS A 1 78 ? -3.391 -5.996 4.109 1 93.19 78 CYS A O 1
ATOM 608 N N . THR A 1 79 ? -2.969 -5.004 6.121 1 95.19 79 THR A N 1
ATOM 609 C CA . THR A 1 79 ? -1.761 -4.312 5.688 1 95.19 79 THR A CA 1
ATOM 610 C C . THR A 1 79 ? -0.619 -4.547 6.672 1 95.19 79 THR A C 1
ATOM 612 O O . THR A 1 79 ? -0.853 -4.738 7.867 1 95.19 79 THR A O 1
ATOM 615 N N . GLY A 1 80 ? 0.582 -4.578 6.145 1 95.69 80 GLY A N 1
ATOM 616 C CA . GLY A 1 80 ? 1.753 -4.766 6.984 1 95.69 80 GLY A CA 1
ATOM 617 C C . GLY A 1 80 ? 3.047 -4.84 6.199 1 95.69 80 GLY A C 1
ATOM 618 O O . GLY A 1 80 ? 3.074 -4.527 5.004 1 95.69 80 GLY A O 1
ATOM 619 N N . SER A 1 81 ? 4.07 -5.156 6.922 1 95.31 81 SER A N 1
ATOM 620 C CA . SER A 1 81 ? 5.359 -5.391 6.273 1 95.31 81 SER A CA 1
ATOM 621 C C . SER A 1 81 ? 5.523 -6.855 5.887 1 95.31 81 SER A C 1
ATOM 623 O O . SER A 1 81 ? 5.031 -7.746 6.578 1 95.31 81 SER A O 1
ATOM 625 N N . LEU A 1 82 ? 6.227 -7.023 4.785 1 95.69 82 LEU A N 1
ATOM 626 C CA . LEU A 1 82 ? 6.348 -8.367 4.223 1 95.69 82 LEU A CA 1
ATOM 627 C C . LEU A 1 82 ? 7.801 -8.836 4.242 1 95.69 82 LEU A C 1
ATOM 629 O O . LEU A 1 82 ? 8.711 -8.055 3.953 1 95.69 82 LEU A O 1
ATOM 633 N N . CYS A 1 83 ? 7.988 -10.07 4.645 1 94.62 83 CYS A N 1
ATOM 634 C CA . CYS A 1 83 ? 9.258 -10.781 4.504 1 94.62 83 CYS A CA 1
ATOM 635 C C . CYS A 1 83 ? 9.062 -12.102 3.773 1 94.62 83 CYS A C 1
ATOM 637 O O . CYS A 1 83 ? 8.164 -12.875 4.105 1 94.62 83 CYS A O 1
ATOM 639 N N . ASP A 1 84 ? 9.93 -12.312 2.848 1 96 84 ASP A N 1
ATOM 640 C CA . ASP A 1 84 ? 9.898 -13.602 2.164 1 96 84 ASP A CA 1
ATOM 641 C C . ASP A 1 84 ? 10.906 -14.57 2.773 1 96 84 ASP A C 1
ATOM 643 O O . ASP A 1 84 ? 12.109 -14.336 2.723 1 96 84 ASP A O 1
ATOM 647 N N . PHE A 1 85 ? 10.438 -15.625 3.291 1 92.88 85 PHE A N 1
ATOM 648 C CA . PHE A 1 85 ? 11.281 -16.656 3.895 1 92.88 85 PHE A CA 1
ATOM 649 C C . PHE A 1 85 ? 11.445 -17.844 2.959 1 92.88 85 PHE A C 1
ATOM 651 O O . PHE A 1 85 ? 12.297 -18.703 3.186 1 92.88 85 PHE A O 1
ATOM 658 N N . GLY A 1 86 ? 10.695 -17.844 1.912 1 89.44 86 GLY A N 1
ATOM 659 C CA . GLY A 1 86 ? 10.703 -18.984 0.998 1 89.44 86 GLY A CA 1
ATOM 660 C C . GLY A 1 86 ? 10.273 -20.281 1.649 1 89.44 86 GLY A C 1
ATOM 661 O O . GLY A 1 86 ? 9.82 -20.281 2.797 1 89.44 86 GLY A O 1
ATOM 662 N N . GLY A 1 87 ? 10.227 -21.344 0.847 1 81.06 87 GLY A N 1
ATOM 663 C CA . GLY A 1 87 ? 9.953 -22.688 1.355 1 81.06 87 GLY A CA 1
ATOM 664 C C . GLY A 1 87 ? 8.562 -22.828 1.938 1 81.06 87 GLY A C 1
ATOM 665 O O . GLY A 1 87 ? 7.602 -22.266 1.416 1 81.06 87 GLY A O 1
ATOM 666 N N . SER A 1 88 ? 8.492 -23.578 3.004 1 79.5 88 SER A N 1
ATOM 667 C CA . SER A 1 88 ? 7.203 -23.906 3.605 1 79.5 88 SER A CA 1
ATOM 668 C C . SER A 1 88 ? 6.652 -22.734 4.418 1 79.5 88 SER A C 1
ATOM 670 O O . SER A 1 88 ? 5.441 -22.641 4.621 1 79.5 88 SER A O 1
ATOM 672 N N . ILE A 1 89 ? 7.504 -21.891 4.875 1 81.75 89 ILE A N 1
ATOM 673 C CA . ILE A 1 89 ? 7.039 -20.734 5.629 1 81.75 89 ILE A CA 1
ATOM 674 C C . ILE A 1 89 ? 6.41 -19.719 4.68 1 81.75 89 ILE A C 1
ATOM 676 O O . ILE A 1 89 ? 5.402 -19.094 5.012 1 81.75 89 ILE A O 1
ATOM 680 N N . GLY A 1 90 ? 7.012 -19.625 3.516 1 93.06 90 GLY A N 1
ATOM 681 C CA . GLY A 1 90 ? 6.5 -18.672 2.547 1 93.06 90 GLY A CA 1
ATOM 682 C C . GLY A 1 90 ? 6.715 -17.219 2.961 1 93.06 90 GLY A C 1
ATOM 683 O O . GLY A 1 90 ? 7.84 -16.828 3.287 1 93.06 90 GLY A O 1
ATOM 684 N N . ILE A 1 91 ? 5.645 -16.469 3.002 1 95.44 91 ILE A N 1
ATOM 685 C CA . ILE A 1 91 ? 5.688 -15.039 3.303 1 95.44 91 ILE A CA 1
ATOM 686 C C . ILE A 1 91 ? 5.25 -14.805 4.746 1 95.44 91 ILE A C 1
ATOM 688 O O . ILE A 1 91 ? 4.289 -15.422 5.219 1 95.44 91 ILE A O 1
ATOM 692 N N . LYS A 1 92 ? 6.016 -14.031 5.371 1 95.38 92 LYS A N 1
ATOM 693 C CA . LYS A 1 92 ? 5.574 -13.547 6.676 1 95.38 92 LYS A CA 1
ATOM 694 C C . LYS A 1 92 ? 5.133 -12.086 6.598 1 95.38 92 LYS A C 1
ATOM 696 O O . LYS A 1 92 ? 5.844 -11.242 6.051 1 95.38 92 LYS A O 1
ATOM 701 N N . ILE A 1 93 ? 3.959 -11.875 7.137 1 95.88 93 ILE A N 1
ATOM 702 C CA . ILE A 1 93 ? 3.422 -10.516 7.195 1 95.88 93 ILE A CA 1
ATOM 703 C C . ILE A 1 93 ? 3.314 -10.07 8.648 1 95.88 93 ILE A C 1
ATOM 705 O O . ILE A 1 93 ? 2.625 -10.703 9.453 1 95.88 93 ILE A O 1
ATOM 709 N N . THR A 1 94 ? 4.059 -9.055 8.992 1 94.81 94 THR A N 1
ATOM 710 C CA . THR A 1 94 ? 3.791 -8.359 10.25 1 94.81 94 THR A CA 1
ATOM 711 C C . THR A 1 94 ? 2.662 -7.352 10.078 1 94.81 94 THR A C 1
ATOM 713 O O . THR A 1 94 ? 2.852 -6.297 9.469 1 94.81 94 THR A O 1
ATOM 716 N N . VAL A 1 95 ? 1.558 -7.66 10.703 1 94.62 95 VAL A N 1
ATOM 717 C CA . VAL A 1 95 ? 0.314 -6.949 10.43 1 94.62 95 VAL A CA 1
ATOM 718 C C . VAL A 1 95 ? 0.294 -5.625 11.195 1 94.62 95 VAL A C 1
ATOM 720 O O . VAL A 1 95 ? 0.583 -5.59 12.391 1 94.62 95 VAL A O 1
ATOM 723 N N . SER A 1 96 ? -0.039 -4.59 10.461 1 91.19 96 SER A N 1
ATOM 724 C CA . SER A 1 96 ? -0.195 -3.279 11.086 1 91.19 96 SER A CA 1
ATOM 725 C C . SER A 1 96 ? -1.667 -2.928 11.273 1 91.19 96 SER A C 1
ATOM 727 O O . SER A 1 96 ? -2.025 -2.219 12.219 1 91.19 96 SER A O 1
ATOM 729 N N . ASN A 1 97 ? -2.422 -3.373 10.344 1 89.12 97 ASN A N 1
ATOM 730 C CA . ASN A 1 97 ? -3.852 -3.086 10.391 1 89.12 97 ASN A CA 1
ATOM 731 C C . ASN A 1 97 ? -4.668 -4.215 9.773 1 89.12 97 ASN A C 1
ATOM 733 O O . ASN A 1 97 ? -4.219 -4.863 8.82 1 89.12 97 ASN A O 1
ATOM 737 N N . VAL A 1 98 ? -5.836 -4.293 10.352 1 90.69 98 VAL A N 1
ATOM 738 C CA . VAL A 1 98 ? -6.77 -5.285 9.836 1 90.69 98 VAL A CA 1
ATOM 739 C C . VAL A 1 98 ? -8.18 -4.703 9.805 1 90.69 98 VAL A C 1
ATOM 741 O O . VAL A 1 98 ? -8.586 -4 10.734 1 90.69 98 VAL A O 1
ATOM 744 N N . ASN A 1 99 ? -8.828 -4.953 8.734 1 87.31 99 ASN A N 1
ATOM 745 C CA . ASN A 1 99 ? -10.25 -4.672 8.594 1 87.31 99 ASN A CA 1
ATOM 746 C C . ASN A 1 99 ? -11.023 -5.914 8.156 1 87.31 99 ASN A C 1
ATOM 748 O O . ASN A 1 99 ? -11.031 -6.273 6.98 1 87.31 99 ASN A O 1
ATOM 752 N N . GLU A 1 100 ? -11.727 -6.438 9.125 1 88.06 100 GLU A N 1
ATOM 753 C CA . GLU A 1 100 ? -12.438 -7.68 8.859 1 88.06 100 GLU A CA 1
ATOM 754 C C . GLU A 1 100 ? -13.828 -7.406 8.281 1 88.06 100 GLU A C 1
ATOM 756 O O . GLU A 1 100 ? -14.469 -6.422 8.641 1 88.06 100 GLU A O 1
ATOM 761 N N . PHE A 1 101 ? -14.18 -8.305 7.473 1 83.31 101 PHE A N 1
ATOM 762 C CA . PHE A 1 101 ? -15.539 -8.227 6.945 1 83.31 101 PHE A CA 1
ATOM 763 C C . PHE A 1 101 ? -16.562 -8.625 8.008 1 83.31 101 PHE A C 1
ATOM 765 O O . PHE A 1 101 ? -16.297 -9.492 8.836 1 83.31 101 PHE A O 1
ATOM 772 N N . PRO A 1 102 ? -17.688 -8.023 7.898 1 81.25 102 PRO A N 1
ATOM 773 C CA . PRO A 1 102 ? -18.688 -8.336 8.914 1 81.25 102 PRO A CA 1
ATOM 774 C C . PRO A 1 102 ? -19.266 -9.742 8.773 1 81.25 102 PRO A C 1
ATOM 776 O O . PRO A 1 102 ? -19.156 -10.352 7.699 1 81.25 102 PRO A O 1
ATOM 779 N N . GLY A 1 103 ? -19.859 -10.141 9.914 1 82.12 103 GLY A N 1
ATOM 780 C CA . GLY A 1 103 ? -20.5 -11.453 9.914 1 82.12 103 GLY A CA 1
ATOM 781 C C . GLY A 1 103 ? -19.781 -12.453 10.805 1 82.12 103 GLY A C 1
ATOM 782 O O . GLY A 1 103 ? -18.719 -12.156 11.367 1 82.12 103 GLY A O 1
ATOM 783 N N . ASN A 1 104 ? -20.406 -13.547 10.891 1 85.94 104 ASN A N 1
ATOM 784 C CA . ASN A 1 104 ? -19.875 -14.664 11.664 1 85.94 104 ASN A CA 1
ATOM 785 C C . ASN A 1 104 ? -19.188 -15.688 10.766 1 85.94 104 ASN A C 1
ATOM 787 O O . ASN A 1 104 ? -19.859 -16.391 10.008 1 85.94 104 ASN A O 1
ATOM 791 N N . PRO A 1 105 ? -17.891 -15.797 10.961 1 87.69 105 PRO A N 1
ATOM 792 C CA . PRO A 1 105 ? -17.156 -16.688 10.062 1 87.69 105 PRO A CA 1
ATOM 793 C C . PRO A 1 105 ? -17.594 -18.156 10.203 1 87.69 105 PRO A C 1
ATOM 795 O O . PRO A 1 105 ? -17.281 -18.984 9.336 1 87.69 105 PRO A O 1
ATOM 798 N N . THR A 1 106 ? -18.25 -18.484 11.211 1 86.94 106 THR A N 1
ATOM 799 C CA . THR A 1 106 ? -18.672 -19.875 11.422 1 86.94 106 THR A CA 1
ATOM 800 C C . THR A 1 106 ? -19.969 -20.156 10.688 1 86.94 106 THR A C 1
ATOM 802 O O . THR A 1 106 ? -20.359 -21.328 10.531 1 86.94 106 THR A O 1
ATOM 805 N N . GLU A 1 107 ? -20.547 -19.141 10.195 1 86.38 107 GLU A N 1
ATOM 806 C CA . GLU A 1 107 ? -21.781 -19.312 9.453 1 86.38 107 GLU A CA 1
ATOM 807 C C . GLU A 1 107 ? -21.516 -19.594 7.977 1 86.38 107 GLU A C 1
ATOM 809 O O . GLU A 1 107 ? -20.609 -18.984 7.383 1 86.38 107 GLU A O 1
ATOM 814 N N . SER A 1 108 ? -22.281 -20.422 7.367 1 79.69 108 SER A N 1
ATOM 815 C CA . SER A 1 108 ? -22.094 -20.859 5.988 1 79.69 108 SER A CA 1
ATOM 816 C C . SER A 1 108 ? -22.234 -19.688 5.02 1 79.69 108 SER A C 1
ATOM 818 O O . SER A 1 108 ? -21.609 -19.672 3.953 1 79.69 108 SER A O 1
ATOM 820 N N . GLU A 1 109 ? -22.984 -18.766 5.398 1 79.88 109 GLU A N 1
ATOM 821 C CA . GLU A 1 109 ? -23.266 -17.656 4.496 1 79.88 109 GLU A CA 1
ATOM 822 C C . GLU A 1 109 ? -22.094 -16.672 4.453 1 79.88 109 GLU A C 1
ATOM 824 O O . GLU A 1 109 ? -22.016 -15.844 3.543 1 79.88 109 GLU A O 1
ATOM 829 N N . PHE A 1 110 ? -21.188 -16.828 5.367 1 80.5 110 PHE A N 1
ATOM 830 C CA . PHE A 1 110 ? -20.062 -15.891 5.465 1 80.5 110 PHE A CA 1
ATOM 831 C C . PHE A 1 110 ? -19.25 -15.875 4.176 1 80.5 110 PHE A C 1
ATOM 833 O O . PHE A 1 110 ? -18.938 -14.812 3.648 1 80.5 110 PHE A O 1
ATOM 840 N N . ASP A 1 111 ? -19.062 -16.984 3.604 1 75.69 111 ASP A N 1
ATOM 841 C CA . ASP A 1 111 ? -18.219 -17.109 2.424 1 75.69 111 ASP A CA 1
ATOM 842 C C . ASP A 1 111 ? -18.906 -16.547 1.184 1 75.69 111 ASP A C 1
ATOM 844 O O . ASP A 1 111 ? -18.234 -16.156 0.221 1 75.69 111 ASP A O 1
ATOM 848 N N . SER A 1 112 ? -20.219 -16.484 1.278 1 75.5 112 SER A N 1
ATOM 849 C CA . SER A 1 112 ? -20.969 -16.016 0.113 1 75.5 112 SER A CA 1
ATOM 850 C C . SER A 1 112 ? -20.875 -14.508 -0.034 1 75.5 112 SER A C 1
ATOM 852 O O . SER A 1 112 ? -21.094 -13.969 -1.125 1 75.5 112 SER A O 1
ATOM 854 N N . HIS A 1 113 ? -20.484 -13.945 1.067 1 72.88 113 HIS A N 1
ATOM 855 C CA . HIS A 1 113 ? -20.453 -12.484 1.029 1 72.88 113 HIS A CA 1
ATOM 856 C C . HIS A 1 113 ? -19.031 -11.961 0.951 1 72.88 113 HIS A C 1
ATOM 858 O O . HIS A 1 113 ? -18.812 -10.758 0.792 1 72.88 113 HIS A O 1
ATOM 864 N N . ALA A 1 114 ? -18.141 -12.859 1.044 1 74.75 114 ALA A N 1
ATOM 865 C CA . ALA A 1 114 ? -16.75 -12.422 0.983 1 74.75 114 ALA A CA 1
ATOM 866 C C . ALA A 1 114 ? -16.328 -12.117 -0.453 1 74.75 114 ALA A C 1
ATOM 868 O O . ALA A 1 114 ? -16.797 -12.758 -1.394 1 74.75 114 ALA A O 1
ATOM 869 N N . PRO A 1 115 ? -15.531 -11.055 -0.585 1 75.44 115 PRO A N 1
ATOM 870 C CA . PRO A 1 115 ? -15.023 -10.789 -1.931 1 75.44 115 PRO A CA 1
ATOM 871 C C . PRO A 1 115 ? -14.125 -11.906 -2.455 1 75.44 115 PRO A C 1
ATOM 873 O O . PRO A 1 115 ? -13.602 -12.703 -1.67 1 75.44 115 PRO A O 1
ATOM 876 N N . PRO A 1 116 ? -14.062 -11.961 -3.729 1 78.81 116 PRO A N 1
ATOM 877 C CA . PRO A 1 116 ? -13.086 -12.898 -4.273 1 78.81 116 PRO A CA 1
ATOM 878 C C . PRO A 1 116 ? -11.656 -12.57 -3.854 1 78.81 116 PRO A C 1
ATOM 880 O O . PRO A 1 116 ? -11.312 -11.398 -3.684 1 78.81 116 PRO A O 1
ATOM 883 N N . MET A 1 117 ? -10.93 -13.648 -3.664 1 83.31 117 MET A N 1
ATOM 884 C CA . MET A 1 117 ? -9.516 -13.445 -3.35 1 83.31 117 MET A CA 1
ATOM 885 C C . MET A 1 117 ? -8.75 -12.938 -4.57 1 83.31 117 MET A C 1
ATOM 887 O O . MET A 1 117 ? -8.984 -13.398 -5.688 1 83.31 117 MET A O 1
ATOM 891 N N . VAL A 1 118 ? -8.039 -11.914 -4.355 1 87.44 118 VAL A N 1
ATOM 892 C CA . VAL A 1 118 ? -7.23 -11.32 -5.418 1 87.44 118 VAL A CA 1
ATOM 893 C C . VAL A 1 118 ? -5.77 -11.258 -4.98 1 87.44 118 VAL A C 1
ATOM 895 O O . VAL A 1 118 ? -5.465 -11.328 -3.789 1 87.44 118 VAL A O 1
ATOM 898 N N . PRO A 1 119 ? -4.887 -11.156 -5.969 1 93.5 119 PRO A N 1
ATOM 899 C CA . PRO A 1 119 ? -3.475 -11.023 -5.605 1 93.5 119 PRO A CA 1
ATOM 900 C C . PRO A 1 119 ? -3.201 -9.797 -4.738 1 93.5 119 PRO A C 1
ATOM 902 O O . PRO A 1 119 ? -3.855 -8.766 -4.898 1 93.5 119 PRO A O 1
ATOM 905 N N . ALA A 1 120 ? -2.291 -9.992 -3.898 1 96 120 ALA A N 1
ATOM 906 C CA . ALA A 1 120 ? -1.929 -8.922 -2.971 1 96 120 ALA A CA 1
ATOM 907 C C . ALA A 1 120 ? -1.256 -7.762 -3.703 1 96 120 ALA A C 1
ATOM 909 O O . ALA A 1 120 ? -0.613 -7.965 -4.734 1 96 120 ALA A O 1
ATOM 910 N N . ASN A 1 121 ? -1.472 -6.582 -3.182 1 96.38 121 ASN A N 1
ATOM 911 C CA . ASN A 1 121 ? -0.712 -5.406 -3.602 1 96.38 121 ASN A CA 1
ATOM 912 C C . ASN A 1 121 ? 0.565 -5.246 -2.781 1 96.38 121 ASN A C 1
ATOM 914 O O . ASN A 1 121 ? 0.532 -5.312 -1.552 1 96.38 121 ASN A O 1
ATOM 918 N N . ILE A 1 122 ? 1.613 -4.992 -3.482 1 97.38 122 ILE A N 1
ATOM 919 C CA . ILE A 1 122 ? 2.914 -4.832 -2.84 1 97.38 122 ILE A CA 1
ATOM 920 C C . ILE A 1 122 ? 3.463 -3.438 -3.123 1 97.38 122 ILE A C 1
ATOM 922 O O . ILE A 1 122 ? 3.373 -2.945 -4.25 1 97.38 122 ILE A O 1
ATOM 926 N N . PHE A 1 123 ? 3.975 -2.812 -2.111 1 96.94 123 PHE A N 1
ATOM 927 C CA . PHE A 1 123 ? 4.633 -1.513 -2.186 1 96.94 123 PHE A CA 1
ATOM 928 C C . PHE A 1 123 ? 6.082 -1.611 -1.721 1 96.94 123 PHE A C 1
ATOM 930 O O . PHE A 1 123 ? 6.344 -1.817 -0.534 1 96.94 123 PHE A O 1
ATOM 937 N N . ILE A 1 124 ? 6.992 -1.417 -2.609 1 95.19 124 ILE A N 1
ATOM 938 C CA . ILE A 1 124 ? 8.367 -1.731 -2.221 1 95.19 124 ILE A CA 1
ATOM 939 C C . ILE A 1 124 ? 9.273 -0.548 -2.543 1 95.19 124 ILE A C 1
ATOM 941 O O . ILE A 1 124 ? 9.047 0.174 -3.516 1 95.19 124 ILE A O 1
ATOM 945 N N . VAL A 1 125 ? 10.164 -0.338 -1.691 1 93.81 125 VAL A N 1
ATOM 946 C CA . VAL A 1 125 ? 11.406 0.375 -1.996 1 93.81 125 VAL A CA 1
ATOM 947 C C . VAL A 1 125 ? 12.586 -0.589 -1.937 1 93.81 125 VAL A C 1
ATOM 949 O O . VAL A 1 125 ? 12.68 -1.412 -1.023 1 93.81 125 VAL A O 1
ATOM 952 N N . GLY A 1 126 ? 13.344 -0.527 -2.891 1 92.81 126 GLY A N 1
ATOM 953 C CA . GLY A 1 126 ? 14.5 -1.408 -2.936 1 92.81 126 GLY A CA 1
ATOM 954 C C . GLY A 1 126 ? 15.523 -1.006 -3.986 1 92.81 126 GLY A C 1
ATOM 955 O O . GLY A 1 126 ? 15.367 0.026 -4.645 1 92.81 126 GLY A O 1
ATOM 956 N N . LYS A 1 127 ? 16.594 -1.82 -4.055 1 92.12 127 LYS A N 1
ATOM 957 C CA . LYS A 1 127 ? 17.641 -1.592 -5.043 1 92.12 127 LYS A CA 1
ATOM 958 C C . LYS A 1 127 ? 17.609 -2.66 -6.133 1 92.12 127 LYS A C 1
ATOM 960 O O . LYS A 1 127 ? 17.406 -3.842 -5.848 1 92.12 127 LYS A O 1
ATOM 965 N N . THR A 1 128 ? 17.766 -2.152 -7.301 1 92.56 128 T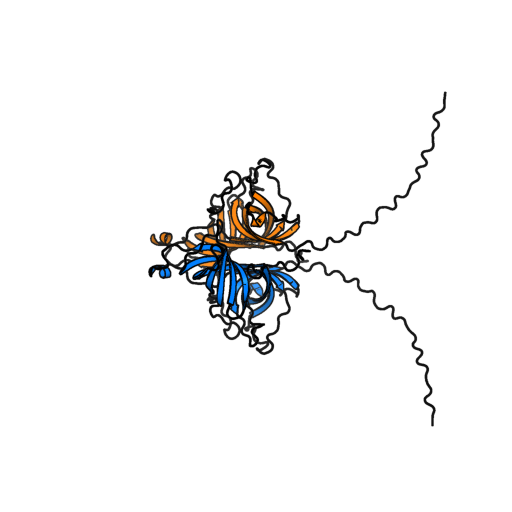HR A N 1
ATOM 966 C CA . THR A 1 128 ? 17.891 -3.107 -8.398 1 92.56 128 THR A CA 1
ATOM 967 C C . THR A 1 128 ? 19.172 -3.916 -8.273 1 92.56 128 THR A C 1
ATOM 969 O O . THR A 1 128 ? 20.234 -3.369 -7.934 1 92.56 128 THR A O 1
ATOM 972 N N . VAL A 1 129 ? 19.031 -5.191 -8.547 1 93 129 VAL A N 1
ATOM 973 C CA . VAL A 1 129 ? 20.203 -6.066 -8.469 1 93 129 VAL A CA 1
ATOM 974 C C . VAL A 1 129 ? 20.344 -6.859 -9.766 1 93 129 VAL A C 1
ATOM 976 O O . VAL A 1 129 ? 19.438 -6.863 -10.602 1 93 129 VAL A O 1
ATOM 979 N N . GLN A 1 130 ? 21.516 -7.418 -9.914 1 87.56 130 GLN A N 1
ATOM 980 C CA . GLN A 1 130 ? 21.734 -8.258 -11.086 1 87.56 130 GLN A CA 1
ATOM 981 C C . GLN A 1 130 ? 20.812 -9.477 -11.07 1 87.56 130 GLN A C 1
ATOM 983 O O . GLN A 1 130 ? 20.719 -10.172 -10.062 1 87.56 130 GLN A O 1
ATOM 988 N N . SER A 1 131 ? 20.125 -9.484 -12.164 1 80.38 131 SER A N 1
ATOM 989 C CA . SER A 1 131 ? 19.219 -10.625 -12.258 1 80.38 131 SER A CA 1
ATOM 990 C C . SER A 1 131 ? 20 -11.93 -12.398 1 80.38 131 SER A C 1
ATOM 992 O O . SER A 1 131 ? 20.984 -12 -13.133 1 80.38 131 SER A O 1
ATOM 994 N N . HIS A 1 132 ? 19.797 -12.773 -11.359 1 64.25 132 HIS A N 1
ATOM 995 C CA . HIS A 1 132 ? 20.375 -14.102 -11.539 1 64.25 132 HIS A CA 1
ATOM 996 C C . HIS A 1 132 ? 19.672 -14.859 -12.672 1 64.25 132 HIS A C 1
ATOM 998 O O . HIS A 1 132 ? 18.453 -14.969 -12.68 1 64.25 132 HIS A O 1
ATOM 1004 N N . ARG A 1 133 ? 20.359 -14.766 -13.727 1 54.72 133 ARG A N 1
ATOM 1005 C CA . ARG A 1 133 ? 19.781 -15.508 -14.836 1 54.72 133 ARG A CA 1
ATOM 1006 C C . ARG A 1 133 ? 19.562 -16.969 -14.461 1 54.72 133 ARG A C 1
ATOM 1008 O O . ARG A 1 133 ? 20.391 -17.578 -13.773 1 54.72 133 ARG A O 1
ATOM 1015 N N . ALA A 1 134 ? 18.406 -17.344 -14.18 1 49.62 134 ALA A N 1
ATOM 1016 C CA . ALA A 1 134 ? 18.078 -18.75 -13.922 1 49.62 134 ALA A CA 1
ATOM 1017 C C . ALA A 1 134 ? 18.969 -19.672 -14.75 1 49.62 134 ALA A C 1
ATOM 1019 O O . ALA A 1 134 ? 19.094 -19.5 -15.961 1 49.62 134 ALA A O 1
ATOM 1020 N N . SER A 1 135 ? 20.156 -20.031 -14.25 1 41.88 135 SER A N 1
ATOM 1021 C CA . SER A 1 135 ? 20.953 -20.984 -15 1 41.88 135 SER A CA 1
ATOM 1022 C C . SER A 1 135 ? 20.078 -21.891 -15.859 1 41.88 135 SER A C 1
ATOM 1024 O O . SER A 1 135 ? 20.422 -22.188 -17.016 1 41.88 135 SER A O 1
ATOM 1026 N N . SER A 1 136 ? 19.656 -23.016 -15.172 1 39.62 136 SER A N 1
ATOM 1027 C CA . SER A 1 136 ? 19.078 -24.078 -15.992 1 39.62 136 SER A CA 1
ATOM 1028 C C . SER A 1 136 ? 17.938 -23.562 -16.859 1 39.62 136 SER A C 1
ATOM 1030 O O . SER A 1 136 ? 17.375 -24.312 -17.656 1 39.62 136 SER A O 1
ATOM 1032 N N . VAL A 1 137 ? 16.953 -22.969 -16.234 1 41.25 137 VAL A N 1
ATOM 1033 C CA . VAL A 1 137 ? 15.852 -22.719 -17.141 1 41.25 137 VAL A CA 1
ATOM 1034 C C . VAL A 1 137 ? 16.281 -21.719 -18.203 1 41.25 137 VAL A C 1
ATOM 1036 O O . VAL A 1 137 ? 17.078 -20.812 -17.938 1 41.25 137 VAL A O 1
ATOM 1039 N N . THR A 1 138 ? 15.805 -21.906 -19.562 1 36.53 138 THR A N 1
ATOM 1040 C CA . THR A 1 138 ? 15.922 -21.297 -20.875 1 36.53 138 THR A CA 1
ATOM 1041 C C . THR A 1 138 ? 15.93 -19.766 -20.75 1 36.53 138 THR A C 1
ATOM 1043 O O . THR A 1 138 ? 15.117 -19.188 -20.031 1 36.53 138 THR A O 1
ATOM 1046 N N . SER A 1 139 ? 17.125 -19 -20.797 1 43.59 139 SER A N 1
ATOM 1047 C CA . SER A 1 139 ? 17.203 -17.625 -21.281 1 43.59 139 SER A CA 1
ATOM 1048 C C . SER A 1 139 ? 15.828 -17.125 -21.719 1 43.59 139 SER A C 1
ATOM 1050 O O . SER A 1 139 ? 15.641 -15.93 -21.953 1 43.59 139 SER A O 1
ATOM 1052 N N . SER A 1 140 ? 15.062 -18.156 -21.984 1 42.81 140 SER A N 1
ATOM 1053 C CA . SER A 1 140 ? 13.758 -18.141 -22.641 1 42.81 140 SER A CA 1
ATOM 1054 C C . SER A 1 140 ? 12.656 -17.766 -21.656 1 42.81 140 SER A C 1
ATOM 1056 O O . SER A 1 140 ? 11.469 -17.797 -22 1 42.81 140 SER A O 1
ATOM 1058 N N . LEU A 1 141 ? 13.062 -17.688 -20.422 1 48.38 141 LEU A N 1
ATOM 1059 C CA . LEU A 1 141 ? 11.945 -17.766 -19.5 1 48.38 141 LEU A CA 1
ATOM 1060 C C . LEU A 1 141 ? 11.227 -16.422 -19.391 1 48.38 141 LEU A C 1
ATOM 1062 O O . LEU A 1 141 ? 10.336 -16.25 -18.562 1 48.38 141 LEU A O 1
ATOM 1066 N N . GLU A 1 142 ? 11.938 -15.422 -19.734 1 56.03 142 GLU A N 1
ATOM 1067 C CA . GLU A 1 142 ? 10.961 -14.344 -19.812 1 56.03 142 GLU A CA 1
ATOM 1068 C C . GLU A 1 142 ? 9.891 -14.633 -20.859 1 56.03 142 GLU A C 1
ATOM 1070 O O . GLU A 1 142 ? 10.211 -14.992 -21.984 1 56.03 142 GLU A O 1
ATOM 1075 N N . PRO A 1 143 ? 8.773 -14.953 -20.344 1 57.25 143 PRO A N 1
ATOM 1076 C CA . PRO A 1 143 ? 7.727 -15.141 -21.359 1 57.25 143 PRO A CA 1
ATOM 1077 C C . PRO A 1 143 ? 7.84 -14.148 -22.516 1 57.25 143 PRO A C 1
ATOM 1079 O O . PRO A 1 143 ? 8.273 -13.016 -22.312 1 57.25 143 PRO A O 1
ATOM 1082 N N . ARG A 1 144 ? 7.84 -14.703 -23.656 1 60.09 144 ARG A N 1
ATOM 1083 C CA . ARG A 1 144 ? 7.742 -13.805 -24.812 1 60.09 144 ARG A CA 1
ATOM 1084 C C . ARG A 1 144 ? 6.828 -12.625 -24.516 1 60.09 144 ARG A C 1
ATOM 1086 O O . ARG A 1 144 ? 5.715 -12.805 -24 1 60.09 144 ARG A O 1
ATOM 1093 N N . GLY A 1 145 ? 7.395 -11.516 -24.516 1 66.81 145 GLY A N 1
ATOM 1094 C CA . GLY A 1 145 ? 6.613 -10.297 -24.359 1 66.81 145 GLY A CA 1
ATOM 1095 C C . GLY A 1 145 ? 6.703 -9.711 -22.953 1 66.81 145 GLY A C 1
ATOM 1096 O O . GLY A 1 145 ? 6.016 -8.734 -22.656 1 66.81 145 GLY A O 1
ATOM 1097 N N . TRP A 1 146 ? 7.512 -10.477 -22.125 1 75.06 146 TRP A N 1
ATOM 1098 C CA . TRP A 1 146 ? 7.656 -9.922 -20.781 1 75.06 146 TRP A CA 1
ATOM 1099 C C . TRP A 1 146 ? 9.109 -9.547 -20.5 1 75.06 146 TRP A C 1
ATOM 1101 O O . TRP A 1 146 ? 10.031 -10.273 -20.891 1 75.06 146 TRP A O 1
ATOM 1111 N N . ARG A 1 147 ? 9.25 -8.453 -19.938 1 83.94 147 ARG A N 1
ATOM 1112 C CA . ARG A 1 147 ? 10.531 -8.047 -19.359 1 83.94 147 ARG A CA 1
ATOM 1113 C C . ARG A 1 147 ? 10.5 -8.125 -17.844 1 83.94 147 ARG A C 1
ATOM 1115 O O . ARG A 1 147 ? 9.422 -8.094 -17.234 1 83.94 147 ARG A O 1
ATOM 1122 N N . SER A 1 148 ? 11.672 -8.391 -17.344 1 88.69 148 SER A N 1
ATOM 1123 C CA . SER A 1 148 ? 11.711 -8.453 -15.875 1 88.69 148 SER A CA 1
ATOM 1124 C C . SER A 1 148 ? 13.055 -7.98 -15.344 1 88.69 148 SER A C 1
ATOM 1126 O O . SER A 1 148 ? 14.039 -7.91 -16.078 1 88.69 148 SER A O 1
ATOM 1128 N N . PHE A 1 149 ? 13.109 -7.594 -14.141 1 90.56 149 PHE A N 1
ATOM 1129 C CA . PHE A 1 149 ? 14.32 -7.301 -13.383 1 90.56 149 PHE A CA 1
ATOM 1130 C C . PHE A 1 149 ? 14.133 -7.625 -11.906 1 90.56 149 PHE A C 1
ATOM 1132 O O . PHE A 1 149 ? 13.008 -7.875 -11.461 1 90.56 149 PHE A O 1
ATOM 1139 N N . ASP A 1 150 ? 15.266 -7.68 -11.203 1 93.56 150 ASP A N 1
ATOM 1140 C CA . ASP A 1 150 ? 15.203 -8.078 -9.805 1 93.56 150 ASP A CA 1
ATOM 1141 C C . ASP A 1 150 ? 15.469 -6.891 -8.883 1 93.56 150 ASP A C 1
ATOM 1143 O O . ASP A 1 150 ? 16.328 -6.055 -9.164 1 93.56 150 ASP A O 1
ATOM 1147 N N . ILE A 1 151 ? 14.703 -6.898 -7.797 1 93.75 151 ILE A N 1
ATOM 1148 C CA . ILE A 1 151 ? 14.883 -5.883 -6.762 1 93.75 151 ILE A CA 1
ATOM 1149 C C . ILE A 1 151 ? 15.188 -6.559 -5.426 1 93.75 151 ILE A C 1
ATOM 1151 O O . ILE A 1 151 ? 14.555 -7.555 -5.07 1 93.75 151 ILE A O 1
ATOM 1155 N N . ARG A 1 152 ? 16.172 -6.031 -4.762 1 94.44 152 ARG A N 1
ATOM 1156 C CA . ARG A 1 152 ? 16.438 -6.449 -3.387 1 94.44 152 ARG A CA 1
ATOM 1157 C C . ARG A 1 152 ? 15.844 -5.461 -2.391 1 94.44 152 ARG A C 1
ATOM 1159 O O . ARG A 1 152 ? 16.062 -4.25 -2.502 1 94.44 152 ARG A O 1
ATOM 1166 N N . THR A 1 153 ? 15.062 -6.016 -1.492 1 94.5 153 THR A N 1
ATOM 1167 C CA . THR A 1 153 ? 14.422 -5.254 -0.424 1 94.5 153 THR A CA 1
ATOM 1168 C C . THR A 1 153 ? 14.477 -6.02 0.895 1 94.5 153 THR A C 1
ATOM 1170 O O . THR A 1 153 ? 15.281 -6.945 1.046 1 94.5 153 THR A O 1
ATOM 1173 N N . GLY A 1 154 ? 13.758 -5.477 1.941 1 92 154 GLY A N 1
ATOM 1174 C CA . GLY A 1 154 ? 13.742 -6.16 3.223 1 92 154 GLY A CA 1
ATOM 1175 C C . GLY A 1 154 ? 12.719 -5.598 4.188 1 92 154 GLY A C 1
ATOM 1176 O O . GLY A 1 154 ? 11.969 -4.684 3.842 1 92 154 GLY A O 1
ATOM 1177 N N . SER A 1 155 ? 12.602 -6.273 5.223 1 90.81 155 SER A N 1
ATOM 1178 C CA . SER A 1 155 ? 11.789 -5.82 6.344 1 90.81 155 SER A CA 1
ATOM 1179 C C . SER A 1 155 ? 12.344 -6.324 7.672 1 90.81 155 SER A C 1
ATOM 1181 O O . SER A 1 155 ? 13.117 -7.285 7.703 1 90.81 155 SER A O 1
ATOM 1183 N N . TYR A 1 156 ? 12 -5.57 8.664 1 86 156 TYR A N 1
ATOM 1184 C CA . TYR A 1 156 ? 12.383 -6.016 10 1 86 156 TYR A CA 1
ATOM 1185 C C . TYR A 1 156 ? 11.508 -7.176 10.461 1 86 156 TYR A C 1
ATOM 1187 O O . TYR A 1 156 ? 10.281 -7.109 10.375 1 86 156 TYR A O 1
ATOM 1195 N N . ASP A 1 157 ? 12.172 -8.195 10.859 1 84.56 157 ASP A N 1
ATOM 1196 C CA . ASP A 1 157 ? 11.484 -9.352 11.43 1 84.56 157 ASP A CA 1
ATOM 1197 C C . ASP A 1 157 ? 11.555 -9.328 12.961 1 84.56 157 ASP A C 1
ATOM 1199 O O . ASP A 1 157 ? 12.625 -9.531 13.539 1 84.56 157 ASP A O 1
ATOM 1203 N N . TRP A 1 158 ? 10.453 -9.219 13.539 1 76.25 158 TRP A N 1
ATOM 1204 C CA . TRP A 1 158 ? 10.398 -9.055 14.984 1 76.25 158 TRP A CA 1
ATOM 1205 C C . TRP A 1 158 ? 10.836 -10.336 15.695 1 76.25 158 TRP A C 1
ATOM 1207 O O . TRP A 1 158 ? 11.375 -10.281 16.797 1 76.25 158 TRP A O 1
ATOM 1217 N N . GLU A 1 159 ? 10.602 -11.469 15.141 1 77.19 159 GLU A N 1
ATOM 1218 C CA . GLU A 1 159 ? 10.977 -12.727 15.773 1 77.19 159 GLU A CA 1
ATOM 1219 C C . GLU A 1 159 ? 12.492 -12.891 15.828 1 77.19 159 GLU A C 1
ATOM 1221 O O . GLU A 1 159 ? 13.047 -13.258 16.859 1 77.19 159 GLU A O 1
ATOM 1226 N N . SER A 1 160 ? 13.102 -12.57 14.766 1 80.88 160 SER A N 1
ATOM 1227 C CA . SER A 1 160 ? 14.555 -12.703 14.719 1 80.88 160 SER A CA 1
ATOM 1228 C C . SER A 1 160 ? 15.234 -11.406 15.141 1 80.88 160 SER A C 1
ATOM 1230 O O . SER A 1 160 ? 16.453 -11.359 15.305 1 80.88 160 SER A O 1
ATOM 1232 N N . ARG A 1 161 ? 14.422 -10.414 15.305 1 82.38 161 ARG A N 1
ATOM 1233 C CA . ARG A 1 161 ? 14.914 -9.086 15.68 1 82.38 161 ARG A CA 1
ATOM 1234 C C . ARG A 1 161 ? 16.016 -8.625 14.727 1 82.38 161 ARG A C 1
ATOM 1236 O O . ARG A 1 161 ? 17.062 -8.164 15.172 1 82.38 161 ARG A O 1
ATOM 1243 N N . ALA A 1 162 ? 15.797 -8.867 13.508 1 86.06 162 ALA A N 1
ATOM 1244 C CA . ALA A 1 162 ? 16.75 -8.484 12.477 1 86.06 162 ALA A CA 1
ATOM 1245 C C . ALA A 1 162 ? 16.047 -8.18 11.156 1 86.06 162 ALA A C 1
ATOM 1247 O O . ALA A 1 162 ? 14.938 -8.641 10.922 1 86.06 162 ALA A O 1
ATOM 1248 N N . ARG A 1 163 ? 16.734 -7.43 10.508 1 88.12 163 ARG A N 1
ATOM 1249 C CA . ARG A 1 163 ? 16.25 -7.184 9.156 1 88.12 163 ARG A CA 1
ATOM 1250 C C . ARG A 1 163 ? 16.5 -8.391 8.25 1 88.12 163 ARG A C 1
ATOM 1252 O O . ARG A 1 163 ? 17.578 -8.969 8.273 1 88.12 163 ARG A O 1
ATOM 1259 N N . LYS A 1 164 ? 15.523 -8.727 7.531 1 90.94 164 LYS A N 1
ATOM 1260 C CA . LYS A 1 164 ? 15.641 -9.781 6.527 1 90.94 164 LYS A CA 1
ATOM 1261 C C . LYS A 1 164 ? 15.547 -9.203 5.117 1 90.94 164 LYS A C 1
ATOM 1263 O O . LYS A 1 164 ? 14.578 -8.523 4.773 1 90.94 164 LYS A O 1
ATOM 1268 N N . SER A 1 165 ? 16.562 -9.539 4.387 1 92.69 165 SER A N 1
ATOM 1269 C CA . SER A 1 165 ? 16.578 -9.125 2.984 1 92.69 165 SER A CA 1
ATOM 1270 C C . SER A 1 165 ? 16.078 -10.25 2.078 1 92.69 165 SER A C 1
ATOM 1272 O O . SER A 1 165 ? 16.297 -11.43 2.363 1 92.69 165 SER A O 1
ATOM 1274 N N . PHE A 1 166 ? 15.445 -9.867 0.979 1 94.12 166 PHE A N 1
ATOM 1275 C CA . PHE A 1 166 ? 14.992 -10.828 -0.012 1 94.12 166 PHE A CA 1
ATOM 1276 C C . PHE A 1 166 ? 14.852 -10.18 -1.381 1 94.12 166 PHE A C 1
ATOM 1278 O O . PHE A 1 166 ? 14.891 -8.953 -1.496 1 94.12 166 PHE A O 1
ATOM 1285 N N . THR A 1 167 ? 14.758 -11.055 -2.357 1 94.06 167 THR A N 1
ATOM 1286 C CA . THR A 1 167 ? 14.695 -10.586 -3.736 1 94.06 167 THR A CA 1
ATOM 1287 C C . THR A 1 167 ? 13.312 -10.836 -4.328 1 94.06 167 THR A C 1
ATOM 1289 O O . THR A 1 167 ? 12.703 -11.883 -4.074 1 94.06 167 THR A O 1
ATOM 1292 N N . ILE A 1 168 ? 12.844 -9.844 -5.09 1 95.5 168 ILE A N 1
ATOM 1293 C CA . ILE A 1 168 ? 11.602 -9.953 -5.848 1 95.5 168 ILE A CA 1
ATOM 1294 C C . ILE A 1 168 ? 11.883 -9.789 -7.336 1 95.5 168 ILE A C 1
ATOM 1296 O O . ILE A 1 168 ? 12.633 -8.891 -7.738 1 95.5 168 ILE A O 1
ATOM 1300 N N . ARG A 1 169 ? 11.367 -10.672 -8.094 1 93.62 169 ARG A N 1
ATOM 1301 C CA . ARG A 1 169 ? 11.391 -10.492 -9.539 1 93.62 169 ARG A CA 1
ATOM 1302 C C . ARG A 1 169 ? 10.172 -9.688 -10 1 93.62 169 ARG A C 1
ATOM 1304 O O . ARG A 1 169 ? 9.031 -10.109 -9.812 1 93.62 169 ARG A O 1
ATOM 1311 N N . CYS A 1 170 ? 10.453 -8.594 -10.609 1 93.19 170 CYS A N 1
ATOM 1312 C CA . CYS A 1 170 ? 9.414 -7.691 -11.086 1 93.19 170 CYS A CA 1
ATOM 1313 C C . CYS A 1 170 ? 9.195 -7.848 -12.586 1 93.19 170 CYS A C 1
ATOM 1315 O O . CYS A 1 170 ? 10.133 -7.695 -13.367 1 93.19 170 CYS A O 1
ATOM 1317 N N . PHE A 1 171 ? 7.957 -8.07 -12.953 1 89.75 171 PHE A N 1
ATOM 1318 C CA . PHE A 1 171 ? 7.625 -8.281 -14.359 1 89.75 171 PHE A CA 1
ATOM 1319 C C . PHE A 1 171 ? 6.902 -7.066 -14.93 1 89.75 171 PHE A C 1
ATOM 1321 O O . PHE A 1 171 ? 6.074 -6.453 -14.258 1 89.75 171 PHE A O 1
ATOM 1328 N N . LEU A 1 172 ? 7.258 -6.77 -16.141 1 84.69 172 LEU A N 1
ATOM 1329 C CA . LEU A 1 172 ? 6.586 -5.754 -16.953 1 84.69 172 LEU A CA 1
ATOM 1330 C C . LEU A 1 172 ? 5.867 -6.383 -18.141 1 84.69 172 LEU A C 1
ATOM 1332 O O . LEU A 1 172 ? 6.492 -7.074 -18.953 1 84.69 172 LEU A O 1
ATOM 1336 N N . LYS A 1 173 ? 4.582 -6.176 -18.094 1 73.38 173 LYS A N 1
ATOM 1337 C CA . LYS A 1 173 ? 3.852 -6.656 -19.266 1 73.38 173 LYS A CA 1
ATOM 1338 C C . LYS A 1 173 ? 4.191 -5.828 -20.5 1 73.38 173 LYS A C 1
ATOM 1340 O O . LYS A 1 173 ? 4.402 -4.617 -20.406 1 73.38 173 LYS A O 1
ATOM 1345 N N . ASP A 1 174 ? 4.242 -6.617 -21.578 1 70.88 174 ASP A N 1
ATOM 1346 C CA . ASP A 1 174 ? 4.445 -5.914 -22.844 1 70.88 174 ASP A CA 1
ATOM 1347 C C . ASP A 1 174 ? 3.246 -5.031 -23.172 1 70.88 174 ASP A C 1
ATOM 1349 O O . ASP A 1 174 ? 2.305 -5.473 -23.828 1 70.88 174 ASP A O 1
ATOM 1353 N N . HIS A 1 175 ? 3.152 -3.945 -22.547 1 71.5 175 HIS A N 1
ATOM 1354 C CA . HIS A 1 175 ? 2.141 -2.91 -22.734 1 71.5 175 HIS A CA 1
ATOM 1355 C C . HIS A 1 175 ? 2.762 -1.618 -23.25 1 71.5 175 HIS A C 1
ATOM 1357 O O . HIS A 1 175 ? 3.898 -1.288 -22.906 1 71.5 175 HIS A O 1
ATOM 1363 N N . PRO A 1 176 ? 2.018 -1.039 -24.188 1 68.81 176 PRO A N 1
ATOM 1364 C CA . PRO A 1 176 ? 2.555 0.2 -24.75 1 68.81 176 PRO A CA 1
ATOM 1365 C C . PRO A 1 176 ? 3.078 1.157 -23.688 1 68.81 176 PRO A C 1
ATOM 1367 O O . PRO A 1 176 ? 4.059 1.87 -23.906 1 68.81 176 PRO A O 1
ATOM 1370 N N . ARG A 1 177 ? 2.463 1.071 -22.609 1 66.56 177 ARG A N 1
ATOM 1371 C CA . ARG A 1 177 ? 2.871 1.955 -21.531 1 66.56 177 ARG A CA 1
ATOM 1372 C C . ARG A 1 177 ? 4.328 1.725 -21.156 1 66.56 177 ARG A C 1
ATOM 1374 O O . ARG A 1 177 ? 5.016 2.646 -20.703 1 66.56 177 ARG A O 1
ATOM 1381 N N . TRP A 1 178 ? 4.754 0.51 -21.375 1 69.94 178 TRP A N 1
ATOM 1382 C CA . TRP A 1 178 ? 6.078 0.163 -20.875 1 69.94 178 TRP A CA 1
ATOM 1383 C C . TRP A 1 178 ? 7.074 0.023 -22.031 1 69.94 178 TRP A C 1
ATOM 1385 O O . TRP A 1 178 ? 8.227 -0.369 -21.812 1 69.94 178 TRP A O 1
ATOM 1395 N N . GLN A 1 179 ? 6.652 0.312 -23.172 1 70.62 179 GLN A N 1
ATOM 1396 C CA . GLN A 1 179 ? 7.488 0.084 -24.344 1 70.62 179 GLN A CA 1
ATOM 1397 C C . GLN A 1 179 ? 8.789 0.886 -24.266 1 70.62 179 GLN A C 1
ATOM 1399 O O . GLN A 1 179 ? 9.852 0.403 -24.656 1 70.62 179 GLN A O 1
ATOM 1404 N N . ARG A 1 180 ? 8.703 2.023 -23.641 1 71.31 180 ARG A N 1
ATOM 1405 C CA . ARG A 1 180 ? 9.867 2.895 -23.609 1 71.31 180 ARG A CA 1
ATOM 1406 C C . ARG A 1 180 ? 10.516 2.889 -22.234 1 71.31 180 ARG A C 1
ATOM 1408 O O . ARG A 1 180 ? 11.422 3.684 -21.953 1 71.31 180 ARG A O 1
ATOM 1415 N N . PHE A 1 181 ? 10.039 1.997 -21.484 1 76.94 181 PHE A N 1
ATOM 1416 C CA . PHE A 1 181 ? 10.562 1.958 -20.125 1 76.94 181 PHE A CA 1
ATOM 1417 C C . PHE A 1 181 ? 11.961 1.355 -20.109 1 76.94 181 PHE A C 1
ATOM 1419 O O . PHE A 1 181 ? 12.172 0.242 -20.594 1 76.94 181 PHE A O 1
ATOM 1426 N N . ASN A 1 182 ? 12.836 2.109 -19.547 1 78.75 182 ASN A N 1
ATOM 1427 C CA . ASN A 1 182 ? 14.188 1.593 -19.344 1 78.75 182 ASN A CA 1
ATOM 1428 C C . ASN A 1 182 ? 14.336 0.945 -17.969 1 78.75 182 ASN A C 1
ATOM 1430 O O . ASN A 1 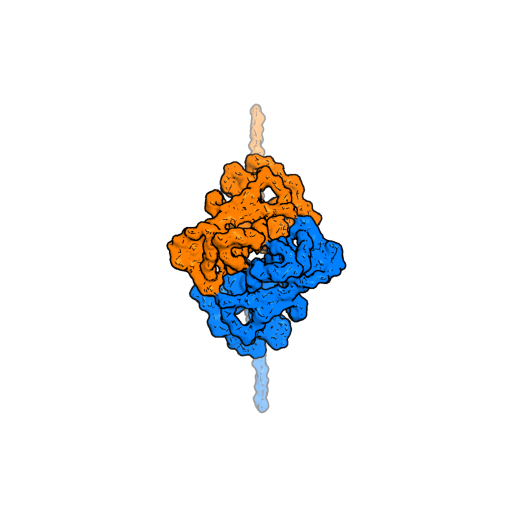182 ? 14.062 1.578 -16.953 1 78.75 182 ASN A O 1
ATOM 1434 N N . ILE A 1 183 ? 14.758 -0.227 -18.031 1 82.62 183 ILE A N 1
ATOM 1435 C CA . ILE A 1 183 ? 15.039 -0.898 -16.766 1 82.62 183 ILE A CA 1
ATOM 1436 C C . ILE A 1 183 ? 16.109 -0.129 -16 1 82.62 183 ILE A C 1
ATOM 1438 O O . ILE A 1 183 ? 17.125 0.267 -16.578 1 82.62 183 ILE A O 1
ATOM 1442 N N . PRO A 1 184 ? 15.883 0.108 -14.82 1 85.31 184 PRO A N 1
ATOM 1443 C CA . PRO A 1 184 ? 16.875 0.848 -14.039 1 85.31 184 PRO A CA 1
ATOM 1444 C C . PRO A 1 184 ? 18.219 0.126 -13.953 1 85.31 184 PRO A C 1
ATOM 1446 O O . PRO A 1 184 ? 18.266 -1.1 -14.078 1 85.31 184 PRO A O 1
ATOM 1449 N N . ASP A 1 185 ? 19.25 0.91 -13.711 1 86.75 185 ASP A N 1
ATOM 1450 C CA . ASP A 1 185 ? 20.594 0.346 -13.57 1 86.75 185 ASP A CA 1
ATOM 1451 C C . ASP A 1 185 ? 20.719 -0.411 -12.25 1 86.75 185 ASP A C 1
ATOM 1453 O O . ASP A 1 185 ? 19.953 -0.181 -11.312 1 86.75 185 ASP A O 1
ATOM 1457 N N . ILE A 1 186 ? 21.703 -1.206 -12.227 1 88.56 186 ILE A N 1
ATOM 1458 C CA . ILE A 1 186 ? 22 -1.945 -11.008 1 88.56 186 ILE A CA 1
ATOM 1459 C C . ILE A 1 186 ? 22.297 -0.969 -9.867 1 88.56 186 ILE A C 1
ATOM 1461 O O . ILE A 1 186 ? 23.016 0.018 -10.07 1 88.56 186 ILE A O 1
ATOM 1465 N N . ASN A 1 187 ? 21.734 -1.205 -8.773 1 88.62 187 ASN A N 1
ATOM 1466 C CA . ASN A 1 187 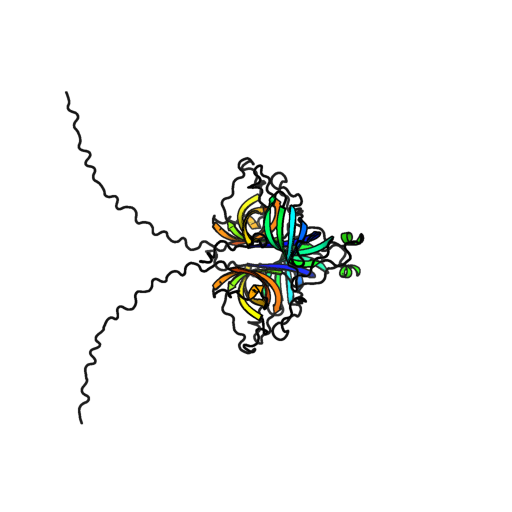? 21.922 -0.466 -7.531 1 88.62 187 ASN A CA 1
ATOM 1467 C C . ASN A 1 187 ? 21.094 0.821 -7.516 1 88.62 187 ASN A C 1
ATOM 1469 O O . ASN A 1 187 ? 21.203 1.62 -6.586 1 88.62 187 ASN A O 1
ATOM 1473 N N . ASP A 1 188 ? 20.312 0.985 -8.562 1 87.56 188 ASP A N 1
ATOM 1474 C CA . ASP A 1 188 ? 19.359 2.092 -8.484 1 87.56 188 ASP A CA 1
ATOM 1475 C C . ASP A 1 188 ? 18.344 1.86 -7.375 1 87.56 188 ASP A C 1
ATOM 1477 O O . ASP A 1 188 ? 17.859 0.739 -7.184 1 87.56 188 ASP A O 1
ATOM 1481 N N . LEU A 1 189 ? 18.078 2.945 -6.605 1 89 189 LEU A N 1
ATOM 1482 C CA . LEU A 1 189 ? 16.969 2.91 -5.652 1 89 189 LEU A CA 1
ATOM 1483 C C . LEU A 1 189 ? 15.641 3.182 -6.352 1 89 189 LEU A C 1
ATOM 1485 O O . LEU A 1 189 ? 15.492 4.191 -7.047 1 89 189 LEU A O 1
ATOM 1489 N N . VAL A 1 190 ? 14.703 2.227 -6.152 1 91.25 190 VAL A N 1
ATOM 1490 C CA . VAL A 1 190 ? 13.438 2.348 -6.875 1 91.25 190 VAL A CA 1
ATOM 1491 C C . VAL A 1 190 ? 12.273 2.195 -5.898 1 91.25 190 VAL A C 1
ATOM 1493 O O . VAL A 1 190 ? 12.422 1.597 -4.832 1 91.25 190 VAL A O 1
ATOM 1496 N N . GLN A 1 191 ? 11.227 2.861 -6.199 1 93.31 191 GLN A N 1
ATOM 1497 C CA . GLN A 1 191 ? 9.922 2.67 -5.57 1 93.31 191 GLN A CA 1
ATOM 1498 C C . GLN A 1 191 ? 8.93 2.047 -6.547 1 93.31 191 GLN A C 1
ATOM 1500 O O . GLN A 1 191 ? 8.758 2.535 -7.664 1 93.31 191 GLN A O 1
ATOM 1505 N N . ILE A 1 192 ? 8.273 0.933 -6.09 1 94.06 192 ILE A N 1
ATOM 1506 C CA . ILE A 1 192 ? 7.414 0.213 -7.023 1 94.06 192 ILE A CA 1
ATOM 1507 C C . ILE A 1 192 ? 6.109 -0.175 -6.332 1 94.06 192 ILE A C 1
ATOM 1509 O O . ILE A 1 192 ? 6.113 -0.601 -5.176 1 94.06 192 ILE A O 1
ATOM 1513 N N . GLN A 1 193 ? 5.023 0.041 -6.984 1 95.25 193 GLN A N 1
ATOM 1514 C CA . GLN A 1 193 ? 3.754 -0.611 -6.684 1 95.25 193 GLN A CA 1
ATOM 1515 C C . GLN A 1 193 ? 3.51 -1.796 -7.613 1 95.25 193 GLN A C 1
ATOM 1517 O O . GLN A 1 193 ? 3.559 -1.652 -8.836 1 95.25 193 GLN A O 1
ATOM 1522 N N . GLU A 1 194 ? 3.217 -2.943 -6.984 1 95.44 194 GLU A N 1
ATOM 1523 C CA . GLU A 1 194 ? 3.082 -4.129 -7.82 1 95.44 194 GLU A CA 1
ATOM 1524 C C . GLU A 1 194 ? 2.059 -5.102 -7.242 1 95.44 194 GLU A C 1
ATOM 1526 O O . GLU A 1 194 ? 1.624 -4.945 -6.098 1 95.44 194 GLU A O 1
ATOM 1531 N N . ARG A 1 195 ? 1.727 -6.062 -8.062 1 94.31 195 ARG A N 1
ATOM 1532 C CA . ARG A 1 195 ? 0.833 -7.148 -7.676 1 94.31 195 ARG A CA 1
ATOM 1533 C C . ARG A 1 195 ? 1.589 -8.469 -7.562 1 94.31 195 ARG A C 1
ATOM 1535 O O . ARG A 1 195 ? 2.391 -8.805 -8.438 1 94.31 195 ARG A O 1
ATOM 1542 N N . LEU A 1 196 ? 1.282 -9.133 -6.523 1 95.81 196 LEU A N 1
ATOM 1543 C CA . LEU A 1 196 ? 1.895 -10.445 -6.324 1 95.81 196 LEU A CA 1
ATOM 1544 C C . LEU A 1 196 ? 1.312 -11.469 -7.289 1 95.81 196 LEU A C 1
ATOM 1546 O O . LEU A 1 196 ? 0.095 -11.664 -7.328 1 95.81 196 LEU A O 1
ATOM 1550 N N . ILE A 1 197 ? 2.209 -12.219 -8.023 1 93.25 197 ILE A N 1
ATOM 1551 C CA . ILE A 1 197 ? 1.645 -13.109 -9.023 1 93.25 197 ILE A CA 1
ATOM 1552 C C . ILE A 1 197 ? 2.164 -14.531 -8.805 1 93.25 197 ILE A C 1
ATOM 1554 O O . ILE A 1 197 ? 1.829 -15.445 -9.562 1 93.25 197 ILE A O 1
ATOM 1558 N N . GLY A 1 198 ? 3.062 -14.711 -7.891 1 93.94 198 GLY A N 1
ATOM 1559 C CA . GLY A 1 198 ? 3.502 -16.062 -7.605 1 93.94 198 GLY A CA 1
ATOM 1560 C C . GLY A 1 198 ? 4.977 -16.156 -7.254 1 93.94 198 GLY A C 1
ATOM 1561 O O . GLY A 1 198 ? 5.535 -15.227 -6.672 1 93.94 198 GLY A O 1
ATOM 1562 N N . ARG A 1 199 ? 5.527 -17.359 -7.539 1 93.62 199 ARG A N 1
ATOM 1563 C CA . ARG A 1 199 ? 6.945 -17.625 -7.301 1 93.62 199 ARG A CA 1
ATOM 1564 C C . ARG A 1 199 ? 7.633 -18.125 -8.57 1 93.62 199 ARG A C 1
ATOM 1566 O O . ARG A 1 199 ? 7.07 -18.922 -9.312 1 93.62 199 ARG A O 1
ATOM 1573 N N . LEU A 1 200 ? 8.781 -17.656 -8.648 1 91.25 200 LEU A N 1
ATOM 1574 C CA . LEU A 1 200 ? 9.578 -18.109 -9.789 1 91.25 200 LEU A CA 1
ATOM 1575 C C . LEU A 1 200 ? 9.867 -19.594 -9.695 1 91.25 200 LEU A C 1
ATOM 1577 O O . LEU A 1 200 ? 10.305 -20.094 -8.648 1 91.25 200 LEU A O 1
ATOM 1581 N N . LYS A 1 201 ? 9.664 -20.203 -10.797 1 88.56 201 LYS A N 1
ATOM 1582 C CA . LYS A 1 201 ? 10.07 -21.609 -10.844 1 88.56 201 LYS A CA 1
ATOM 1583 C C . LYS A 1 201 ? 11.57 -21.734 -11.117 1 88.56 201 LYS A C 1
ATOM 1585 O O . LYS A 1 201 ? 12.086 -21.156 -12.07 1 88.56 201 LYS A O 1
ATOM 1590 N N . HIS A 1 202 ? 12.148 -22.484 -10.227 1 86.12 202 HIS A N 1
ATOM 1591 C CA . HIS A 1 202 ? 13.578 -22.734 -10.352 1 86.12 202 HIS A CA 1
ATOM 1592 C C . HIS A 1 202 ? 13.977 -24.016 -9.617 1 86.12 202 HIS A C 1
ATOM 1594 O O . HIS A 1 202 ? 13.391 -24.359 -8.586 1 86.12 202 HIS A O 1
ATOM 1600 N N . LYS A 1 203 ? 14.938 -24.656 -10.172 1 84.38 203 LYS A N 1
ATOM 1601 C CA . LYS A 1 203 ? 15.391 -25.891 -9.555 1 84.38 203 LYS A CA 1
ATOM 1602 C C . LYS A 1 203 ? 16.031 -25.625 -8.195 1 84.38 203 LYS A C 1
ATOM 1604 O O . LYS A 1 203 ? 15.906 -26.422 -7.27 1 84.38 203 LYS A O 1
ATOM 1609 N N . ASP A 1 204 ? 16.75 -24.516 -8.156 1 85.94 204 ASP A N 1
ATOM 1610 C CA . ASP A 1 204 ? 17.375 -24.078 -6.906 1 85.94 204 ASP A CA 1
ATOM 1611 C C . ASP A 1 204 ? 16.406 -23.203 -6.094 1 85.94 204 ASP A C 1
ATOM 1613 O O . ASP A 1 204 ? 16.016 -22.125 -6.531 1 85.94 204 ASP A O 1
ATOM 1617 N N . THR A 1 205 ? 16.062 -23.594 -4.93 1 84.69 205 THR A N 1
ATOM 1618 C CA . THR A 1 205 ? 15.078 -22.938 -4.078 1 84.69 205 THR A CA 1
ATOM 1619 C C . THR A 1 205 ? 15.531 -21.516 -3.75 1 84.69 205 THR A C 1
ATOM 1621 O O . THR A 1 205 ? 14.703 -20.641 -3.455 1 84.69 205 THR A O 1
ATOM 1624 N N . ARG A 1 206 ? 16.859 -21.359 -3.898 1 84.81 206 ARG A N 1
ATOM 1625 C CA . ARG A 1 206 ? 17.406 -20.047 -3.559 1 84.81 206 ARG A CA 1
ATOM 1626 C C . ARG A 1 206 ? 16.969 -19 -4.574 1 84.81 206 ARG A C 1
ATOM 1628 O O . ARG A 1 206 ? 17.031 -17.797 -4.297 1 84.81 206 ARG A O 1
ATOM 1635 N N . PHE A 1 207 ? 16.469 -19.359 -5.664 1 87.06 207 PHE A N 1
ATOM 1636 C CA . PHE A 1 207 ? 16.141 -18.422 -6.727 1 87.06 207 PHE A CA 1
ATOM 1637 C C . PHE A 1 207 ? 14.641 -18.406 -7 1 87.06 207 PHE A C 1
ATOM 1639 O O . PHE A 1 207 ? 14.188 -17.797 -7.969 1 87.06 207 PHE A O 1
ATOM 1646 N N . GLN A 1 208 ? 13.945 -19.156 -6.203 1 91.19 208 GLN A N 1
ATOM 1647 C CA . GLN A 1 208 ? 12.492 -19.094 -6.309 1 91.19 208 GLN A CA 1
ATOM 1648 C C . GLN A 1 208 ? 11.945 -17.812 -5.688 1 91.19 208 GLN A C 1
ATOM 1650 O O . GLN A 1 208 ? 11.203 -17.875 -4.703 1 91.19 208 GLN A O 1
ATOM 1655 N N . TYR A 1 209 ? 12.234 -16.766 -6.402 1 93.25 209 TYR A N 1
ATOM 1656 C CA . TYR A 1 209 ? 11.859 -15.43 -5.938 1 93.25 209 TYR A CA 1
ATOM 1657 C C . TYR A 1 209 ? 10.352 -15.234 -6.004 1 93.25 209 TYR A C 1
ATOM 1659 O O . TYR A 1 209 ? 9.672 -15.859 -6.828 1 93.25 209 TYR A O 1
ATOM 1667 N N . LEU A 1 210 ? 9.938 -14.359 -5.117 1 95.56 210 LEU A N 1
ATOM 1668 C CA . LEU A 1 210 ? 8.602 -13.82 -5.352 1 95.56 210 LEU A CA 1
ATOM 1669 C C . LEU A 1 210 ? 8.531 -13.102 -6.695 1 95.56 210 LEU A C 1
ATOM 1671 O O . LEU A 1 210 ? 9.461 -12.391 -7.07 1 95.56 210 LEU A O 1
ATOM 1675 N N . CYS A 1 211 ? 7.426 -13.328 -7.359 1 93.69 211 CYS A N 1
ATOM 1676 C CA . CYS A 1 211 ? 7.18 -12.664 -8.633 1 93.69 211 CYS A CA 1
ATOM 1677 C C . CYS A 1 211 ? 6.035 -11.664 -8.516 1 93.69 211 CYS A C 1
ATOM 1679 O O . CYS A 1 211 ? 4.977 -11.992 -7.98 1 93.69 211 CYS A O 1
ATOM 1681 N N . CYS A 1 212 ? 6.289 -10.484 -9.016 1 94.44 212 CYS A N 1
ATOM 1682 C CA . CYS A 1 212 ? 5.273 -9.438 -9.008 1 94.44 212 CYS A CA 1
ATOM 1683 C C . CYS A 1 212 ? 5.164 -8.758 -10.367 1 94.44 212 CYS A C 1
ATOM 1685 O O . CYS A 1 212 ? 6.141 -8.719 -11.117 1 94.44 212 CYS A O 1
ATOM 1687 N N . ARG A 1 213 ? 4.016 -8.258 -10.625 1 91.88 213 ARG A N 1
ATOM 1688 C CA . ARG A 1 213 ? 3.787 -7.434 -11.805 1 91.88 213 ARG A CA 1
ATOM 1689 C C . ARG A 1 213 ? 3.764 -5.953 -11.445 1 91.88 213 ARG A C 1
ATOM 1691 O O . ARG A 1 213 ? 2.986 -5.531 -10.586 1 91.88 213 ARG A O 1
ATOM 1698 N N . ILE A 1 214 ? 4.441 -5.207 -12.219 1 91.31 214 ILE A N 1
ATOM 1699 C CA . ILE A 1 214 ? 4.562 -3.781 -11.922 1 91.31 214 ILE A CA 1
ATOM 1700 C C . ILE A 1 214 ? 3.289 -3.055 -12.352 1 91.31 214 ILE A C 1
ATOM 1702 O O . ILE A 1 214 ? 2.795 -3.256 -13.461 1 91.31 214 ILE A O 1
ATOM 1706 N N . GLU A 1 215 ? 2.826 -2.258 -11.438 1 89.38 215 GLU A N 1
ATOM 1707 C CA . GLU A 1 215 ? 1.706 -1.372 -11.742 1 89.38 215 GLU A CA 1
ATOM 1708 C C . GLU A 1 215 ? 2.17 0.075 -11.883 1 89.38 215 GLU A C 1
ATOM 1710 O O . GLU A 1 215 ? 1.6 0.842 -12.656 1 89.38 215 GLU A O 1
ATOM 1715 N N . ASP A 1 216 ? 3.055 0.444 -11.094 1 88.06 216 ASP A N 1
ATOM 1716 C CA . ASP A 1 216 ? 3.641 1.78 -11.094 1 88.06 216 ASP A CA 1
ATOM 1717 C C . ASP A 1 216 ? 5.086 1.746 -10.602 1 88.06 216 ASP A C 1
ATOM 1719 O O . ASP A 1 216 ? 5.465 0.854 -9.836 1 88.06 216 ASP A O 1
ATOM 1723 N N . PHE A 1 217 ? 5.855 2.801 -11.094 1 87.38 217 PHE A N 1
ATOM 1724 C CA . PHE A 1 217 ? 7.293 2.74 -10.867 1 87.38 217 PHE A CA 1
ATOM 1725 C C . PHE A 1 217 ? 7.887 4.141 -10.789 1 87.38 217 PHE A C 1
ATOM 1727 O O . PHE A 1 217 ? 7.461 5.047 -11.508 1 87.38 217 PHE A O 1
ATOM 1734 N N . SER A 1 218 ? 8.789 4.285 -9.781 1 84.75 218 SER A N 1
ATOM 1735 C CA . SER A 1 218 ? 9.609 5.488 -9.695 1 84.75 218 SER A CA 1
ATOM 1736 C C . SER A 1 218 ? 11.07 5.141 -9.414 1 84.75 218 SER A C 1
ATOM 1738 O O . SER A 1 218 ? 11.359 4.223 -8.641 1 84.75 218 SER A O 1
ATOM 1740 N N . VAL A 1 219 ? 11.953 5.875 -10.094 1 81.56 219 VAL A N 1
ATOM 1741 C CA . VAL A 1 219 ? 13.383 5.695 -9.867 1 81.56 219 VAL A CA 1
ATOM 1742 C C . VAL A 1 219 ? 13.953 6.918 -9.148 1 81.56 219 VAL A C 1
ATOM 1744 O O . VAL A 1 219 ? 13.656 8.055 -9.516 1 81.56 219 VAL A O 1
ATOM 1747 N N . PHE A 1 220 ? 14.672 6.715 -8.055 1 75 220 PHE A N 1
ATOM 1748 C CA . PHE A 1 220 ? 15.297 7.816 -7.336 1 75 220 PHE A CA 1
ATOM 1749 C C . PHE A 1 220 ? 16.703 8.086 -7.871 1 75 220 PHE A C 1
ATOM 1751 O O . PHE A 1 220 ? 17.484 7.156 -8.062 1 75 220 PHE A O 1
ATOM 1758 N N . GLY A 1 221 ? 17.203 8.242 -9.094 1 54.84 221 GLY A N 1
ATOM 1759 C CA . GLY A 1 221 ? 18.469 8.422 -9.781 1 54.84 221 GLY A CA 1
ATOM 1760 C C . GLY A 1 221 ? 19.672 8.398 -8.852 1 54.84 221 GLY A C 1
ATOM 1761 O O . GLY A 1 221 ? 19.516 8.539 -7.633 1 54.84 221 GLY A O 1
ATOM 1762 N N . SER A 1 222 ? 20.922 7.961 -9.5 1 45.62 222 SER A N 1
ATOM 1763 C CA . SER A 1 222 ? 22.266 7.645 -9.031 1 45.62 222 SER A CA 1
ATOM 1764 C C . SER A 1 222 ? 22.828 8.773 -8.172 1 45.62 222 SER A C 1
ATOM 1766 O O . SER A 1 222 ? 22.641 9.953 -8.484 1 45.62 222 SER A O 1
ATOM 1768 N N . GLN A 1 223 ? 22.984 8.586 -6.902 1 40.12 223 GLN A N 1
ATOM 1769 C CA . GLN A 1 223 ? 24.016 9.453 -6.336 1 40.12 223 GLN A CA 1
ATOM 1770 C C . GLN A 1 223 ? 25.031 9.867 -7.391 1 40.12 223 GLN A C 1
ATOM 1772 O O . GLN A 1 223 ? 25.312 9.109 -8.32 1 40.12 223 GLN A O 1
ATOM 1777 N N . PRO A 1 224 ? 25.234 11.203 -7.621 1 35.88 224 PRO A N 1
ATOM 1778 C CA . PRO A 1 224 ? 26.359 11.469 -8.508 1 35.88 224 PRO A CA 1
ATOM 1779 C C . PRO A 1 224 ? 27.453 10.406 -8.406 1 35.88 224 PRO A C 1
ATOM 1781 O O . PRO A 1 224 ? 27.766 9.93 -7.312 1 35.88 224 PRO A O 1
ATOM 1784 N N . LYS A 1 225 ? 27.703 9.648 -9.344 1 32.5 225 LYS A N 1
ATOM 1785 C CA . LYS A 1 225 ? 28.922 8.859 -9.367 1 32.5 225 LYS A CA 1
ATOM 1786 C C . LYS A 1 225 ? 30.078 9.633 -8.742 1 32.5 225 LYS A C 1
ATOM 1788 O O . LYS A 1 225 ? 30.359 10.773 -9.109 1 32.5 225 LYS A O 1
ATOM 1793 N N . SER A 1 226 ? 30.312 9.414 -7.453 1 30.23 226 SER A N 1
ATOM 1794 C CA . SER A 1 226 ? 31.625 9.93 -7.109 1 30.23 226 SER A CA 1
ATOM 1795 C C . SER A 1 226 ? 32.594 9.852 -8.297 1 30.23 226 SER A C 1
ATOM 1797 O O . SER A 1 226 ? 32.781 8.773 -8.859 1 30.23 226 SER A O 1
ATOM 1799 N N . GLU A 1 227 ? 32.594 10.836 -9.023 1 31.25 227 GLU A N 1
ATOM 1800 C CA . GLU A 1 227 ? 33.781 10.844 -9.906 1 31.25 227 GLU A CA 1
ATOM 1801 C C . GLU A 1 227 ? 34.969 10.188 -9.227 1 31.25 227 GLU A C 1
ATOM 1803 O O . GLU A 1 227 ? 35.469 10.68 -8.211 1 31.25 227 GLU A O 1
ATOM 1808 N N . ARG A 1 228 ? 34.969 8.883 -9.133 1 27.12 228 ARG A N 1
ATOM 1809 C CA . ARG A 1 228 ? 36.312 8.406 -8.773 1 27.12 228 ARG A CA 1
ATOM 1810 C C . ARG A 1 228 ? 37.375 9.281 -9.398 1 27.12 228 ARG A C 1
ATOM 1812 O O . ARG A 1 228 ? 37.312 9.602 -10.586 1 27.12 228 ARG A O 1
ATOM 1819 N N . PRO A 1 229 ? 37.969 10.062 -8.531 1 27.69 229 PRO A N 1
ATOM 1820 C CA . PRO A 1 229 ? 39.094 10.773 -9.156 1 27.69 229 PRO A CA 1
ATOM 1821 C C . PRO A 1 229 ? 39.812 9.938 -10.203 1 27.69 229 PRO A C 1
ATOM 1823 O O . PRO A 1 229 ? 40 8.727 -10.016 1 27.69 229 PRO A O 1
ATOM 1826 N N . SER A 1 230 ? 39.469 10.188 -11.406 1 26.81 230 SER A N 1
ATOM 1827 C CA . SER A 1 230 ? 40.344 9.586 -12.422 1 26.81 230 SER A CA 1
ATOM 1828 C C . SER A 1 230 ? 41.781 9.438 -11.906 1 26.81 230 SER A C 1
ATOM 1830 O O . SER A 1 230 ? 42.438 10.422 -11.562 1 26.81 230 SER A O 1
ATOM 1832 N N . MET A 1 231 ? 41.875 8.391 -11.031 1 24.23 231 MET A N 1
ATOM 1833 C CA . MET A 1 231 ? 43.312 8.195 -10.797 1 24.23 231 MET A CA 1
ATOM 1834 C C . MET A 1 231 ? 44.125 8.5 -12.055 1 24.23 231 MET A C 1
ATOM 1836 O O . MET A 1 231 ? 43.781 8.016 -13.141 1 24.23 231 MET A O 1
ATOM 1840 N N . SER A 1 232 ? 44.531 9.734 -12.094 1 25.42 232 SER A N 1
ATOM 1841 C CA . SER A 1 232 ? 45.562 10.055 -13.07 1 25.42 232 SER A CA 1
ATOM 1842 C C . SER A 1 232 ? 46.438 8.844 -13.375 1 25.42 232 SER A C 1
ATOM 1844 O O . SER A 1 232 ? 46.875 8.133 -12.469 1 25.42 232 SER A O 1
ATOM 1846 N N . GLY A 1 233 ? 46.125 8.234 -14.523 1 22.95 233 GLY A N 1
ATOM 1847 C CA . GLY A 1 233 ? 46.938 7.176 -15.117 1 22.95 233 GLY A CA 1
ATOM 1848 C C . GLY A 1 233 ? 48.375 7.203 -14.672 1 22.95 233 GLY A C 1
ATOM 1849 O O . GLY A 1 233 ? 48.875 8.211 -14.156 1 22.95 233 GLY A O 1
ATOM 1850 N N . THR A 1 234 ? 48.938 6.008 -14.562 1 24.52 234 THR A N 1
ATOM 1851 C CA . THR A 1 234 ? 50.281 5.473 -14.258 1 24.52 234 THR A CA 1
ATOM 1852 C C . THR A 1 234 ? 51.344 6.328 -14.906 1 24.52 234 THR A C 1
ATOM 1854 O O . THR A 1 234 ? 51.312 6.57 -16.109 1 24.52 234 THR A O 1
ATOM 1857 N N . ALA A 1 235 ? 51.812 7.363 -14.133 1 24.78 235 ALA A N 1
ATOM 1858 C CA . ALA A 1 235 ? 53.188 7.766 -14.461 1 24.78 235 ALA A CA 1
ATOM 1859 C C . ALA A 1 235 ? 54.031 6.566 -14.891 1 24.78 235 ALA A C 1
ATOM 1861 O O . ALA A 1 235 ? 54.219 5.633 -14.117 1 24.78 235 ALA A O 1
ATOM 1862 N N . HIS A 1 236 ? 53.75 6.094 -16.172 1 24 236 HIS A N 1
ATOM 1863 C CA . HIS A 1 236 ? 54.656 5.18 -16.828 1 24 236 HIS A CA 1
ATOM 1864 C C . HIS A 1 236 ? 56.094 5.48 -16.453 1 24 236 HIS A C 1
ATOM 1866 O O . HIS A 1 236 ? 56.656 6.523 -16.828 1 24 236 HIS A O 1
ATOM 1872 N N . ASP A 1 237 ? 56.406 5.266 -15.172 1 23.77 237 ASP A N 1
ATOM 1873 C CA . ASP A 1 237 ? 57.844 5.184 -14.977 1 23.77 237 ASP A CA 1
ATOM 1874 C C . ASP A 1 237 ? 58.5 4.363 -16.094 1 23.77 237 ASP A C 1
ATOM 1876 O O . ASP A 1 237 ? 58.156 3.193 -16.281 1 23.77 237 ASP A O 1
ATOM 1880 N N . ASN A 1 238 ? 58.75 5.027 -17.203 1 24.34 238 ASN A N 1
ATOM 1881 C CA . ASN A 1 238 ? 59.688 4.59 -18.25 1 24.34 238 ASN A CA 1
ATOM 1882 C C . ASN A 1 238 ? 60.875 3.84 -17.656 1 24.34 238 ASN A C 1
ATOM 1884 O O . ASN A 1 238 ? 61.844 4.457 -17.25 1 24.34 238 ASN A O 1
ATOM 1888 N N . ILE A 1 239 ? 60.562 2.941 -16.672 1 21.81 239 ILE A N 1
ATOM 1889 C CA . ILE A 1 239 ? 61.781 2.178 -16.359 1 21.81 239 ILE A CA 1
ATOM 1890 C C . ILE A 1 239 ? 62.312 1.531 -17.625 1 21.81 239 ILE A C 1
ATOM 1892 O O . ILE A 1 239 ? 61.625 0.747 -18.281 1 21.81 239 ILE A O 1
ATOM 1896 N N . SER A 1 240 ? 63.125 2.293 -18.312 1 23.45 240 SER A N 1
ATOM 1897 C CA . SER A 1 240 ? 64.062 1.909 -19.359 1 23.45 240 SER A CA 1
ATOM 1898 C C . SER A 1 240 ? 64.688 0.533 -19.078 1 23.45 240 SER A C 1
ATOM 1900 O O . SER A 1 240 ? 65.438 0.373 -18.156 1 23.45 240 SER A O 1
ATOM 1902 N N . GLN A 1 241 ? 63.781 -0.477 -18.781 1 20.16 241 GLN A N 1
ATOM 1903 C CA . GLN A 1 241 ? 64.5 -1.728 -18.688 1 20.16 241 GLN A CA 1
ATOM 1904 C C . GLN A 1 241 ? 65.438 -1.936 -19.906 1 20.16 241 GLN A C 1
ATOM 1906 O O . GLN A 1 241 ? 64.938 -1.97 -21.047 1 20.16 241 GLN A O 1
ATOM 1911 N N . THR A 1 242 ? 66.625 -1.441 -19.844 1 21.52 242 THR A N 1
ATOM 1912 C CA . THR A 1 242 ? 67.75 -1.731 -20.672 1 21.52 242 THR A CA 1
ATOM 1913 C C . THR A 1 242 ? 67.875 -3.232 -20.906 1 21.52 242 THR A C 1
ATOM 1915 O O . THR A 1 242 ? 68.125 -3.992 -19.969 1 21.52 242 THR A O 1
ATOM 1918 N N . LYS A 1 243 ? 66.938 -3.826 -21.719 1 21.36 243 LYS A N 1
ATOM 1919 C CA . LYS A 1 243 ? 67.25 -5.152 -22.25 1 21.36 243 LYS A CA 1
ATOM 1920 C C . LYS A 1 243 ? 68.688 -5.266 -22.656 1 21.36 243 LYS A C 1
ATOM 1922 O O . LYS A 1 243 ? 69.188 -4.578 -23.562 1 21.36 243 LYS A O 1
ATOM 1927 N N . LYS A 1 244 ? 69.625 -5.363 -21.641 1 22.08 244 LYS A N 1
ATOM 1928 C CA . LYS A 1 244 ? 71 -5.812 -22.016 1 22.08 244 LYS A CA 1
ATOM 1929 C C . LYS A 1 244 ? 70.875 -7.012 -22.969 1 22.08 244 LYS A C 1
ATOM 1931 O O . LYS A 1 244 ? 70.125 -7.938 -22.75 1 22.08 244 LYS A O 1
ATOM 1936 N N . GLY A 1 245 ? 71.188 -6.836 -24.219 1 19.92 245 GLY A N 1
ATOM 1937 C CA . GLY A 1 245 ? 71.5 -7.652 -25.375 1 19.92 245 GLY A CA 1
ATOM 1938 C C . GLY A 1 245 ? 72.312 -8.867 -25.031 1 19.92 245 GLY A C 1
ATOM 1939 O O . GLY A 1 245 ? 73.5 -8.742 -24.75 1 19.92 245 GLY A O 1
ATOM 1940 N N . LEU A 1 246 ? 72.062 -9.625 -23.922 1 20.52 246 LEU A N 1
ATOM 1941 C CA . LEU A 1 246 ? 73.062 -10.695 -23.844 1 20.52 246 LEU A CA 1
ATOM 1942 C C . LEU A 1 246 ? 73.125 -11.453 -25.172 1 20.52 246 LEU A C 1
ATOM 1944 O O . LEU A 1 246 ? 72.125 -11.898 -25.703 1 20.52 246 LEU A O 1
ATOM 1948 N N . ALA A 1 247 ? 74.188 -11.172 -25.891 1 19.67 247 ALA A N 1
ATOM 1949 C CA . ALA A 1 247 ? 74.875 -11.719 -27.047 1 19.67 247 ALA A CA 1
ATOM 1950 C C . ALA A 1 247 ? 75 -13.242 -26.953 1 19.67 247 ALA A C 1
ATOM 1952 O O . ALA A 1 247 ? 75.562 -13.789 -26.016 1 19.67 247 ALA A O 1
ATOM 1953 N N . ALA A 1 248 ? 73.75 -13.961 -26.984 1 20.53 248 ALA A N 1
ATOM 1954 C CA . ALA A 1 248 ? 74 -15.375 -27.266 1 20.53 248 ALA A CA 1
ATOM 1955 C C . ALA A 1 248 ? 75.125 -15.547 -28.281 1 20.53 248 ALA A C 1
ATOM 1957 O O . ALA A 1 248 ? 75.188 -14.852 -29.297 1 20.53 248 ALA A O 1
ATOM 1958 N N . GLY A 1 249 ? 76.312 -15.812 -27.797 1 19.81 249 GLY A N 1
ATOM 1959 C CA . GLY A 1 249 ? 77.5 -16.406 -28.391 1 19.81 249 GLY A CA 1
ATOM 1960 C C . GLY A 1 249 ? 77.188 -17.469 -29.422 1 19.81 249 GLY A C 1
ATOM 1961 O O . GLY A 1 249 ? 76.188 -18.203 -29.281 1 19.81 249 GLY A O 1
ATOM 1962 N N . THR A 1 250 ? 77.625 -17.281 -30.688 1 21.38 250 THR A N 1
ATOM 1963 C CA . THR A 1 250 ? 77.875 -17.984 -31.922 1 21.38 250 THR A CA 1
ATOM 1964 C C . THR A 1 250 ? 78.688 -19.25 -31.641 1 21.38 250 THR A C 1
ATOM 1966 O O . THR A 1 250 ? 79.062 -19.984 -32.562 1 21.38 250 THR A O 1
ATOM 1969 N N . THR A 1 251 ? 78.562 -20.203 -30.609 1 22.78 251 THR A N 1
ATOM 1970 C CA . THR A 1 251 ? 79.062 -21.469 -31.172 1 22.78 251 THR A CA 1
ATOM 1971 C C . THR A 1 251 ? 78 -22.078 -32.094 1 22.78 251 THR A C 1
ATOM 1973 O O . THR A 1 251 ? 76.812 -22.047 -31.781 1 22.78 251 THR A O 1
ATOM 1976 N N . MET B 1 1 ? 17.188 16.5 -22.5 1 19.41 1 MET B N 1
ATOM 1977 C CA . MET B 1 1 ? 16.391 16.906 -21.359 1 19.41 1 MET B CA 1
ATOM 1978 C C . MET B 1 1 ? 16.734 16.078 -20.125 1 19.41 1 MET B C 1
ATOM 1980 O O . MET B 1 1 ? 16.766 14.844 -20.203 1 19.41 1 MET B O 1
ATOM 1984 N N . SER B 1 2 ? 17.656 16.469 -19.375 1 22.36 2 SER B N 1
ATOM 1985 C CA . SER B 1 2 ? 18.125 15.875 -18.125 1 22.36 2 SER B CA 1
ATOM 1986 C C . SER B 1 2 ? 16.953 15.422 -17.25 1 22.36 2 SER B C 1
ATOM 1988 O O . SER B 1 2 ? 16.062 16.203 -16.938 1 22.36 2 SER B O 1
ATOM 1990 N N . PHE B 1 3 ? 16.516 14.32 -17.484 1 26.64 3 PHE B N 1
ATOM 1991 C CA . PHE B 1 3 ? 15.531 13.859 -16.5 1 26.64 3 PHE B CA 1
ATOM 1992 C C . PHE B 1 3 ? 15.992 14.164 -15.086 1 26.64 3 PHE B C 1
ATOM 1994 O O . PHE B 1 3 ? 17.016 13.648 -14.625 1 26.64 3 PHE B O 1
ATOM 2001 N N . ASN B 1 4 ? 16.125 15.438 -14.812 1 30.3 4 ASN B N 1
ATOM 2002 C CA . ASN B 1 4 ? 16.281 15.719 -13.391 1 30.3 4 ASN B CA 1
ATOM 2003 C C . ASN B 1 4 ? 15.57 14.688 -12.523 1 30.3 4 ASN B C 1
ATOM 2005 O O . ASN B 1 4 ? 14.344 14.578 -12.562 1 30.3 4 ASN B O 1
ATOM 2009 N N . TYR B 1 5 ? 16.141 13.633 -12.594 1 34.81 5 TYR B N 1
ATOM 2010 C CA . TYR B 1 5 ? 15.711 12.609 -11.656 1 34.81 5 TYR B CA 1
ATOM 2011 C C . TYR B 1 5 ? 15.266 13.227 -10.336 1 34.81 5 TYR B C 1
ATOM 2013 O O . TYR B 1 5 ? 16.062 13.336 -9.398 1 34.81 5 TYR B O 1
ATOM 2021 N N . CYS B 1 6 ? 14.961 14.461 -10.312 1 41.22 6 CYS B N 1
ATOM 2022 C CA . CYS B 1 6 ? 14.25 15.086 -9.203 1 41.22 6 CYS B CA 1
ATOM 2023 C C . CYS B 1 6 ? 13.391 14.07 -8.469 1 41.22 6 CYS B C 1
ATOM 2025 O O . CYS B 1 6 ? 13.203 12.945 -8.938 1 41.22 6 CYS B O 1
ATOM 2027 N N . ASP B 1 7 ? 12.5 14.602 -7.352 1 57.94 7 ASP B N 1
ATOM 2028 C CA . ASP B 1 7 ? 11.68 14.141 -6.242 1 57.94 7 ASP B CA 1
ATOM 2029 C C . ASP B 1 7 ? 10.594 13.172 -6.723 1 57.94 7 ASP B C 1
ATOM 2031 O O . ASP B 1 7 ? 9.438 13.562 -6.867 1 57.94 7 ASP B O 1
ATOM 2035 N N . ASN B 1 8 ? 11.062 12.148 -7.324 1 75.69 8 ASN B N 1
ATOM 2036 C CA . ASN B 1 8 ? 10.117 11.195 -7.891 1 75.69 8 ASN B CA 1
ATOM 2037 C C . ASN B 1 8 ? 9.492 10.32 -6.809 1 75.69 8 ASN B C 1
ATOM 2039 O O . ASN B 1 8 ? 9.203 9.141 -7.047 1 75.69 8 ASN B O 1
ATOM 2043 N N . ASN B 1 9 ? 9.352 10.898 -5.762 1 84.81 9 ASN B N 1
ATOM 2044 C CA . ASN B 1 9 ? 8.648 10.188 -4.699 1 84.81 9 ASN B CA 1
ATOM 2045 C C . ASN B 1 9 ? 7.156 10.078 -4.984 1 84.81 9 ASN B C 1
ATOM 2047 O O . ASN B 1 9 ? 6.559 11 -5.543 1 84.81 9 ASN B O 1
ATOM 2051 N N . THR B 1 10 ? 6.711 8.977 -4.73 1 92.25 10 THR B N 1
ATOM 2052 C CA . THR B 1 10 ? 5.293 8.758 -4.996 1 92.25 10 THR B CA 1
ATOM 2053 C C . THR B 1 10 ? 4.559 8.344 -3.727 1 92.25 10 THR B C 1
ATOM 2055 O O . THR B 1 10 ? 5.117 7.637 -2.885 1 92.25 10 THR B O 1
ATOM 2058 N N . ALA B 1 11 ? 3.381 8.859 -3.625 1 96.38 11 ALA B N 1
ATOM 2059 C CA . ALA B 1 11 ? 2.469 8.398 -2.578 1 96.38 11 ALA B CA 1
ATOM 2060 C C . ALA B 1 11 ? 1.432 7.434 -3.137 1 96.38 11 ALA B C 1
ATOM 2062 O O . ALA B 1 11 ? 0.784 7.723 -4.148 1 96.38 11 ALA B O 1
ATOM 2063 N N . TYR B 1 12 ? 1.333 6.285 -2.492 1 97.44 12 TYR B N 1
ATOM 2064 C CA . TYR B 1 12 ? 0.321 5.301 -2.861 1 97.44 12 TYR B CA 1
ATOM 2065 C C . TYR B 1 12 ? -0.732 5.164 -1.769 1 97.44 12 TYR B C 1
ATOM 2067 O O . TYR B 1 12 ? -0.488 5.523 -0.615 1 97.44 12 TYR B O 1
ATOM 2075 N N . ILE B 1 13 ? -1.878 4.68 -2.213 1 97.5 13 ILE B N 1
ATOM 2076 C CA . ILE B 1 13 ? -2.998 4.523 -1.292 1 97.5 13 ILE B CA 1
ATOM 2077 C C . ILE B 1 13 ? -3.682 3.182 -1.53 1 97.5 13 ILE B C 1
ATOM 2079 O O . ILE B 1 13 ? -3.764 2.713 -2.67 1 97.5 13 ILE B O 1
ATOM 2083 N N . SER B 1 14 ? -4.051 2.504 -0.508 1 96.44 14 SER B N 1
ATOM 2084 C CA . SER B 1 14 ? -4.992 1.391 -0.492 1 96.44 14 SER B CA 1
ATOM 2085 C C . SER B 1 14 ? -6.191 1.695 0.401 1 96.44 14 SER B C 1
ATOM 2087 O O . SER B 1 14 ? -6.027 2.014 1.58 1 96.44 14 SER B O 1
ATOM 2089 N N . CYS B 1 15 ? -7.383 1.581 -0.182 1 95.06 15 CYS B N 1
ATOM 2090 C CA . CYS B 1 15 ? -8.539 2.008 0.602 1 95.06 15 CYS B CA 1
ATOM 2091 C C . CYS B 1 15 ? -9.781 1.226 0.206 1 95.06 15 CYS B C 1
ATOM 2093 O O . CYS B 1 15 ? -9.859 0.683 -0.898 1 95.06 15 CYS B O 1
ATOM 2095 N N . LEU B 1 16 ? -10.609 1.1 1.158 1 91.56 16 LEU B N 1
ATOM 2096 C CA . LEU B 1 16 ? -11.992 0.728 0.905 1 91.56 16 LEU B CA 1
ATOM 2097 C C . LEU B 1 16 ? -12.812 1.944 0.488 1 91.56 16 LEU B C 1
ATOM 2099 O O . LEU B 1 16 ? -12.812 2.967 1.176 1 91.56 16 LEU B O 1
ATOM 2103 N N . ILE B 1 17 ? -13.516 1.795 -0.683 1 92.75 17 ILE B N 1
ATOM 2104 C CA . ILE B 1 17 ? -14.148 3.004 -1.194 1 92.75 17 ILE B CA 1
ATOM 2105 C C . ILE B 1 17 ? -15.398 2.629 -1.988 1 92.75 17 ILE B C 1
ATOM 2107 O O . ILE B 1 17 ? -15.484 1.532 -2.545 1 92.75 17 ILE B O 1
ATOM 2111 N N . GLU B 1 18 ? -16.312 3.547 -1.978 1 91.81 18 GLU B N 1
ATOM 2112 C CA . GLU B 1 18 ? -17.484 3.428 -2.83 1 91.81 18 GLU B CA 1
ATOM 2113 C C . GLU B 1 18 ? -17.281 4.16 -4.152 1 91.81 18 GLU B C 1
ATOM 2115 O O . GLU B 1 18 ? -16.812 5.297 -4.176 1 91.81 18 GLU B O 1
ATOM 2120 N N . PHE B 1 19 ? -17.656 3.475 -5.215 1 91.5 19 PHE B N 1
ATOM 2121 C CA . PHE B 1 19 ? -17.594 4.086 -6.539 1 91.5 19 PHE B CA 1
ATOM 2122 C C . PHE B 1 19 ? -18.906 4.758 -6.887 1 91.5 19 PHE B C 1
ATOM 2124 O O . PHE B 1 19 ? -19.719 4.207 -7.641 1 91.5 19 PHE B O 1
ATOM 2131 N N . THR B 1 20 ? -19.219 5.879 -6.43 1 85.69 20 THR B N 1
ATOM 2132 C CA . THR B 1 20 ? -20.547 6.492 -6.453 1 85.69 20 THR B CA 1
ATOM 2133 C C . THR B 1 20 ? -20.812 7.129 -7.809 1 85.69 20 THR B C 1
ATOM 2135 O O . THR B 1 20 ? -21.75 6.738 -8.508 1 85.69 20 THR B O 1
ATOM 2138 N N . ILE B 1 21 ? -20.438 8.422 -8.047 1 73.31 21 ILE B N 1
ATOM 2139 C CA . ILE B 1 21 ? -20.859 9.195 -9.211 1 73.31 21 ILE B CA 1
ATOM 2140 C C . ILE B 1 21 ? -19.812 9.086 -10.312 1 73.31 21 ILE B C 1
ATOM 2142 O O . ILE B 1 21 ? -18.656 9.477 -10.125 1 73.31 21 ILE B O 1
ATOM 2146 N N . ARG B 1 22 ? -20.406 8.555 -11.367 1 72.38 22 ARG B N 1
ATOM 2147 C CA . ARG B 1 22 ? -19.547 8.398 -12.539 1 72.38 22 ARG B CA 1
ATOM 2148 C C . ARG B 1 22 ? -19.656 9.609 -13.461 1 72.38 22 ARG B C 1
ATOM 2150 O O . ARG B 1 22 ? -20.766 10.023 -13.828 1 72.38 22 ARG B O 1
ATOM 2157 N N . ASN B 1 23 ? -18.516 10.219 -13.555 1 74.12 23 ASN B N 1
ATOM 2158 C CA . ASN B 1 23 ? -18.406 11.266 -14.562 1 74.12 23 ASN B CA 1
ATOM 2159 C C . ASN B 1 23 ? -17.469 10.852 -15.695 1 74.12 23 ASN B C 1
ATOM 2161 O O . ASN B 1 23 ? -16.234 10.984 -15.578 1 74.12 23 ASN B O 1
ATOM 2165 N N . SER B 1 24 ? -18.016 10.203 -16.656 1 66.25 24 SER B N 1
ATOM 2166 C CA . SER B 1 24 ? -17.172 9.648 -17.703 1 66.25 24 SER B CA 1
ATOM 2167 C C . SER B 1 24 ? -16.578 10.75 -18.578 1 66.25 24 SER B C 1
ATOM 2169 O O . SER B 1 24 ? -17.297 11.617 -19.078 1 66.25 24 SER B O 1
ATOM 2171 N N . LYS B 1 25 ? -15.305 10.82 -18.656 1 70.12 25 LYS B N 1
ATOM 2172 C CA . LYS B 1 25 ? -14.633 11.773 -19.547 1 70.12 25 LYS B CA 1
ATOM 2173 C C . LYS B 1 25 ? -14.469 11.195 -20.953 1 70.12 25 LYS B C 1
ATOM 2175 O O . LYS B 1 25 ? -14.602 11.914 -21.938 1 70.12 25 LYS B O 1
ATOM 2180 N N . SER B 1 26 ? -14.094 9.961 -20.953 1 77 26 SER B N 1
ATOM 2181 C CA . SER B 1 26 ? -13.953 9.227 -22.203 1 77 26 SER B CA 1
ATOM 2182 C C . SER B 1 26 ? -14.305 7.75 -22.031 1 77 26 SER B C 1
ATOM 2184 O O . SER B 1 26 ? -14.695 7.332 -20.938 1 77 26 SER B O 1
ATOM 2186 N N . ASN B 1 27 ? -14.242 7.059 -23.172 1 80.38 27 ASN B N 1
ATOM 2187 C CA . ASN B 1 27 ? -14.516 5.625 -23.109 1 80.38 27 ASN B CA 1
ATOM 2188 C C . ASN B 1 27 ? -13.453 4.887 -22.297 1 80.38 27 ASN B C 1
ATOM 2190 O O . ASN B 1 27 ? -13.734 3.836 -21.719 1 80.38 27 ASN B O 1
ATOM 2194 N N . PHE B 1 28 ? -12.336 5.535 -22.172 1 85.5 28 PHE B N 1
ATOM 2195 C CA . PHE B 1 28 ? -11.242 4.812 -21.531 1 85.5 28 PHE B CA 1
ATOM 2196 C C . PHE B 1 28 ? -10.945 5.395 -20.156 1 85.5 28 PHE B C 1
ATOM 2198 O O . PHE B 1 28 ? -10.32 4.738 -19.328 1 85.5 28 PHE B O 1
ATOM 2205 N N . ARG B 1 29 ? -11.336 6.57 -19.984 1 88.75 29 ARG B N 1
ATOM 2206 C CA . ARG B 1 29 ? -11.086 7.199 -18.703 1 88.75 29 ARG B CA 1
ATOM 2207 C C . ARG B 1 29 ? -12.398 7.5 -17.969 1 88.75 29 ARG B C 1
ATOM 2209 O O . ARG B 1 29 ? -13.195 8.32 -18.438 1 88.75 29 ARG B O 1
ATOM 2216 N N . LYS B 1 30 ? -12.555 6.859 -16.859 1 91.56 30 LYS B N 1
ATOM 2217 C CA . LYS B 1 30 ? -13.719 7.051 -16.016 1 91.56 30 LYS B CA 1
ATOM 2218 C C . LYS B 1 30 ? -13.344 7.734 -14.703 1 91.56 30 LYS B C 1
ATOM 2220 O O . LYS B 1 30 ? -12.32 7.402 -14.094 1 91.56 30 LYS B O 1
ATOM 2225 N N . ILE B 1 31 ? -14.172 8.695 -14.383 1 91.94 31 ILE B N 1
ATOM 2226 C CA . ILE B 1 31 ? -13.922 9.398 -13.133 1 91.94 31 ILE B CA 1
ATOM 2227 C C . ILE B 1 31 ? -15.094 9.203 -12.18 1 91.94 31 ILE B C 1
ATOM 2229 O O . ILE B 1 31 ? -16.25 9.406 -12.562 1 91.94 31 ILE B O 1
ATOM 2233 N N . PHE B 1 32 ? -14.773 8.789 -11 1 93.19 32 PHE B N 1
ATOM 2234 C CA . PHE B 1 32 ? -15.773 8.633 -9.953 1 93.19 32 PHE B CA 1
ATOM 2235 C C . PHE B 1 32 ? -15.547 9.641 -8.828 1 93.19 32 PHE B C 1
ATOM 2237 O O . PHE B 1 32 ? -14.406 9.945 -8.484 1 93.19 32 PHE B O 1
ATOM 2244 N N . THR B 1 33 ? -16.609 10.141 -8.344 1 91.88 33 THR B N 1
ATOM 2245 C CA . THR B 1 33 ? -16.547 10.945 -7.133 1 91.88 33 THR B CA 1
ATOM 2246 C C . THR B 1 33 ? -16.938 10.125 -5.906 1 91.88 33 THR B C 1
ATOM 2248 O O . THR B 1 33 ? -17.875 9.328 -5.961 1 91.88 33 THR B O 1
ATOM 2251 N N . SER B 1 34 ? -16.078 10.359 -4.883 1 93.19 34 SER B N 1
ATOM 2252 C CA . SER B 1 34 ? -16.312 9.617 -3.645 1 93.19 34 SER B CA 1
ATOM 2253 C C . SER B 1 34 ? -15.773 10.375 -2.439 1 93.19 34 SER B C 1
ATOM 2255 O O . SER B 1 34 ? -15.578 11.594 -2.498 1 93.19 34 SER B O 1
ATOM 2257 N N . SER B 1 35 ? -15.75 9.656 -1.307 1 93.38 35 SER B N 1
ATOM 2258 C CA . SER B 1 35 ? -15.172 10.195 -0.079 1 93.38 35 SER B CA 1
ATOM 2259 C C . SER B 1 35 ? -14.43 9.117 0.703 1 93.38 35 SER B C 1
ATOM 2261 O O . SER B 1 35 ? -14.766 7.934 0.61 1 93.38 35 SER B O 1
ATOM 2263 N N . LEU B 1 36 ? -13.469 9.586 1.365 1 94.88 36 LEU B N 1
ATOM 2264 C CA . LEU B 1 36 ? -12.688 8.688 2.217 1 94.88 36 LEU B CA 1
ATOM 2265 C C . LEU B 1 36 ? -13.023 8.914 3.688 1 94.88 36 LEU B C 1
ATOM 2267 O O . LEU B 1 36 ? -13.078 10.055 4.148 1 94.88 36 LEU B O 1
ATOM 2271 N N . SER B 1 37 ? -13.211 7.84 4.352 1 92.38 37 SER B N 1
ATOM 2272 C CA . SER B 1 37 ? -13.422 7.922 5.793 1 92.38 37 SER B CA 1
ATOM 2273 C C . SER B 1 37 ? -12.102 8.156 6.527 1 92.38 37 SER B C 1
ATOM 2275 O O . SER B 1 37 ? -11.078 7.562 6.184 1 92.38 37 SER B O 1
ATOM 2277 N N . CYS B 1 38 ? -12.133 8.984 7.508 1 91.38 38 CYS B N 1
ATOM 2278 C CA . CYS B 1 38 ? -10.953 9.258 8.32 1 91.38 38 CYS B CA 1
ATOM 2279 C C . CYS B 1 38 ? -11.18 8.836 9.773 1 91.38 38 CYS B C 1
ATOM 2281 O O . CYS B 1 38 ? -10.305 9.023 10.617 1 91.38 38 CYS B O 1
ATOM 2283 N N . LYS B 1 39 ? -12.258 8.273 9.984 1 83.44 39 LYS B N 1
ATOM 2284 C CA . LYS B 1 39 ? -12.57 7.887 11.359 1 83.44 39 LYS B CA 1
ATOM 2285 C C . LYS B 1 39 ? -11.789 6.648 11.781 1 83.44 39 LYS B C 1
ATOM 2287 O O . LYS B 1 39 ? -11.953 5.574 11.195 1 83.44 39 LYS B O 1
ATOM 2292 N N . ASP B 1 40 ? -10.836 6.953 12.594 1 76.25 40 ASP B N 1
ATOM 2293 C CA . ASP B 1 40 ? -10.031 5.883 13.172 1 76.25 40 ASP B CA 1
ATOM 2294 C C . ASP B 1 40 ? -10.336 5.699 14.656 1 76.25 40 ASP B C 1
ATOM 2296 O O . ASP B 1 40 ? -9.859 6.461 15.492 1 76.25 40 ASP B O 1
ATOM 2300 N N . PHE B 1 41 ? -11.023 4.688 14.953 1 65.75 41 PHE B N 1
ATOM 2301 C CA . PHE B 1 41 ? -11.492 4.477 16.328 1 65.75 41 PHE B CA 1
ATOM 2302 C C . PHE B 1 41 ? -10.328 4.152 17.25 1 65.75 41 PHE B C 1
ATOM 2304 O O . PHE B 1 41 ? -10.438 4.281 18.469 1 65.75 41 PHE B O 1
ATOM 2311 N N . GLN B 1 42 ? -9.281 3.773 16.594 1 66.25 42 GLN B N 1
ATOM 2312 C CA . GLN B 1 42 ? -8.117 3.42 17.406 1 66.25 42 GLN B CA 1
ATOM 2313 C C . GLN B 1 42 ? -7.301 4.656 17.766 1 66.25 42 GLN B C 1
ATOM 2315 O O . GLN B 1 42 ? -6.43 4.598 18.641 1 66.25 42 GLN B O 1
ATOM 2320 N N . PHE B 1 43 ? -7.645 5.719 17.078 1 65.5 43 PHE B N 1
ATOM 2321 C CA . PHE B 1 43 ? -6.824 6.918 17.234 1 65.5 43 PHE B CA 1
ATOM 2322 C C . PHE B 1 43 ? -7.691 8.133 17.516 1 65.5 43 PHE B C 1
ATOM 2324 O O . PHE B 1 43 ? -8.594 8.453 16.75 1 65.5 43 PHE B O 1
ATOM 2331 N N . SER B 1 44 ? -7.395 8.594 18.797 1 71.06 44 SER B N 1
ATOM 2332 C CA . SER B 1 44 ? -8.164 9.789 19.141 1 71.06 44 SER B CA 1
ATOM 2333 C C . SER B 1 44 ? -7.305 11.047 19.062 1 71.06 44 SER B C 1
ATOM 2335 O O . SER B 1 44 ? -6.367 11.211 19.844 1 71.06 44 SER B O 1
ATOM 2337 N N . ILE B 1 45 ? -7.266 11.625 18 1 75.38 45 ILE B N 1
ATOM 2338 C CA . ILE B 1 45 ? -6.68 12.953 17.891 1 75.38 45 ILE B CA 1
ATOM 2339 C C . ILE B 1 45 ? -7.773 14.008 18.031 1 75.38 45 ILE B C 1
ATOM 2341 O O . ILE B 1 45 ? -8.906 13.805 17.578 1 75.38 45 ILE B O 1
ATOM 2345 N N . SER B 1 46 ? -7.363 15.039 18.766 1 77.62 46 SER B N 1
ATOM 2346 C CA . SER B 1 46 ? -8.336 16.094 19 1 77.62 46 SER B CA 1
ATOM 2347 C C . SER B 1 46 ? -8.906 16.625 17.688 1 77.62 46 SER B C 1
ATOM 2349 O O . SER B 1 46 ? -8.156 16.938 16.75 1 77.62 46 SER B O 1
ATOM 2351 N N . GLU B 1 47 ? -10.164 16.828 17.688 1 81.88 47 GLU B N 1
ATOM 2352 C CA . GLU B 1 47 ? -10.859 17.359 16.516 1 81.88 47 GLU B CA 1
ATOM 2353 C C . GLU B 1 47 ? -10.578 18.844 16.344 1 81.88 47 GLU B C 1
ATOM 2355 O O . GLU B 1 47 ? -10.867 19.422 15.297 1 81.88 47 GLU B O 1
ATOM 2360 N N . ASP B 1 48 ? -9.938 19.375 17.328 1 82.56 48 ASP B N 1
ATOM 2361 C CA . ASP B 1 48 ? -9.539 20.781 17.219 1 82.56 48 ASP B CA 1
ATOM 2362 C C . ASP B 1 48 ? -8.312 20.922 16.312 1 82.56 48 ASP B C 1
ATOM 2364 O O . ASP B 1 48 ? -8.031 22.016 15.805 1 82.56 48 ASP B O 1
ATOM 2368 N N . ILE B 1 49 ? -7.699 19.859 16.109 1 85.19 49 ILE B N 1
ATOM 2369 C CA . ILE B 1 49 ? -6.445 19.906 15.359 1 85.19 49 ILE B CA 1
ATOM 2370 C C . ILE B 1 49 ? -6.656 19.297 13.969 1 85.19 49 ILE B C 1
ATOM 2372 O O . ILE B 1 49 ? -6.188 19.859 12.969 1 85.19 49 ILE B O 1
ATOM 2376 N N . VAL B 1 50 ? -7.359 18.234 13.977 1 89.62 50 VAL B N 1
ATOM 2377 C CA . VAL B 1 50 ? -7.574 17.5 12.734 1 89.62 50 VAL B CA 1
ATOM 2378 C C . VAL B 1 50 ? -9.07 17.391 12.445 1 89.62 50 VAL B C 1
ATOM 2380 O O . VAL B 1 50 ? -9.844 16.984 13.312 1 89.62 50 VAL B O 1
ATOM 2383 N N . ASP B 1 51 ? -9.414 17.859 11.289 1 90.88 51 ASP B N 1
ATOM 2384 C CA . ASP B 1 51 ? -10.766 17.609 10.789 1 90.88 51 ASP B CA 1
ATOM 2385 C C . ASP B 1 51 ? -10.914 16.156 10.328 1 90.88 51 ASP B C 1
ATOM 2387 O O . ASP B 1 51 ? -10.32 15.766 9.32 1 90.88 51 ASP B O 1
ATOM 2391 N N . ILE B 1 52 ? -11.719 15.391 11.016 1 90.25 52 ILE B N 1
ATOM 2392 C CA . ILE B 1 52 ? -11.797 13.961 10.766 1 90.25 52 ILE B CA 1
ATOM 2393 C C . ILE B 1 52 ? -13.031 13.656 9.914 1 90.25 52 ILE B C 1
ATOM 2395 O O . ILE B 1 52 ? -13.43 12.5 9.773 1 90.25 52 ILE B O 1
ATOM 2399 N N . ASP B 1 53 ? -13.68 14.695 9.383 1 88.56 53 ASP B N 1
ATOM 2400 C CA . ASP B 1 53 ? -14.781 14.469 8.453 1 88.56 53 ASP B CA 1
ATOM 2401 C C . ASP B 1 53 ? -14.297 13.75 7.195 1 88.56 53 ASP B C 1
ATOM 2403 O O . ASP B 1 53 ? -13.094 13.703 6.918 1 88.56 53 ASP B O 1
ATOM 2407 N N . GLU B 1 54 ? -15.195 13.188 6.48 1 92.12 54 GLU B N 1
ATOM 2408 C CA . GLU B 1 54 ? -14.852 12.5 5.238 1 92.12 54 GLU B CA 1
ATOM 2409 C C . GLU B 1 54 ? -14.133 13.438 4.27 1 92.12 54 GLU B C 1
ATOM 2411 O O . GLU B 1 54 ? -14.484 14.609 4.16 1 92.12 54 GLU B O 1
ATOM 2416 N N . LEU B 1 55 ? -13.188 12.883 3.588 1 94.94 55 LEU B N 1
ATOM 2417 C CA . LEU B 1 55 ? -12.422 13.656 2.615 1 94.94 55 LEU B CA 1
ATOM 2418 C C . LEU B 1 55 ? -12.945 13.422 1.201 1 94.94 55 LEU B C 1
ATOM 2420 O O . LEU B 1 55 ? -13.039 12.281 0.749 1 94.94 55 LEU B O 1
ATOM 2424 N N . PRO B 1 56 ? -13.281 14.555 0.575 1 94.06 56 PRO B N 1
ATOM 2425 C CA . PRO B 1 56 ? -13.656 14.359 -0.827 1 94.06 56 PRO B CA 1
ATOM 2426 C C . PRO B 1 56 ? -12.547 13.719 -1.651 1 94.06 56 PRO B C 1
ATOM 2428 O O . PRO B 1 56 ? -11.367 14.008 -1.438 1 94.06 56 PRO B O 1
ATOM 2431 N N . CYS B 1 57 ? -13 12.859 -2.576 1 94.44 57 CYS B N 1
ATOM 2432 C CA . CYS B 1 57 ? -12.023 12.125 -3.377 1 94.44 57 CYS B CA 1
ATOM 2433 C C . CYS B 1 57 ? -12.547 11.891 -4.789 1 94.44 57 CYS B C 1
ATOM 2435 O O . CYS B 1 57 ? -13.75 11.711 -4.988 1 94.44 57 CYS B O 1
ATOM 2437 N N . GLN B 1 58 ? -11.656 11.969 -5.734 1 93.88 58 GLN B N 1
ATOM 2438 C CA . GLN B 1 58 ? -11.922 11.57 -7.113 1 93.88 58 GLN B CA 1
ATOM 2439 C C . GLN B 1 58 ? -11.094 10.352 -7.504 1 93.88 58 GLN B C 1
ATOM 2441 O O . GLN B 1 58 ? -9.883 10.305 -7.254 1 93.88 58 GLN B O 1
ATOM 2446 N N . LEU B 1 59 ? -11.766 9.43 -8.078 1 95 59 LEU B N 1
ATOM 2447 C CA . LEU B 1 59 ? -11.109 8.227 -8.578 1 95 59 LEU B CA 1
ATOM 2448 C C . LEU B 1 59 ? -10.977 8.273 -10.102 1 95 59 LEU B C 1
ATOM 2450 O O . LEU B 1 59 ? -11.984 8.336 -10.812 1 95 59 LEU B O 1
ATOM 2454 N N . VAL B 1 60 ? -9.781 8.32 -10.547 1 93.75 60 VAL B N 1
ATOM 2455 C CA . VAL B 1 60 ? -9.5 8.297 -11.977 1 93.75 60 VAL B CA 1
ATOM 2456 C C . VAL B 1 60 ? -9.172 6.867 -12.414 1 93.75 60 VAL B C 1
ATOM 2458 O O . VAL B 1 60 ? -8.133 6.32 -12.039 1 93.75 60 VAL B O 1
ATOM 2461 N N . CYS B 1 61 ? -10.023 6.316 -13.227 1 93.06 61 CYS B N 1
ATOM 2462 C CA . CYS B 1 61 ? -9.875 4.941 -13.688 1 93.06 61 CYS B CA 1
ATOM 2463 C C . CYS B 1 61 ? -9.602 4.898 -15.188 1 93.06 61 CYS B C 1
ATOM 2465 O O . CYS B 1 61 ? -10.5 5.164 -15.992 1 93.06 61 CYS B O 1
ATOM 2467 N N . ASN B 1 62 ? -8.359 4.605 -15.5 1 88.62 62 ASN B N 1
ATOM 2468 C CA . ASN B 1 62 ? -8.047 4.297 -16.891 1 88.62 62 ASN B CA 1
ATOM 2469 C C . ASN B 1 62 ? -8.359 2.842 -17.219 1 88.62 62 ASN B C 1
ATOM 2471 O O . ASN B 1 62 ? -7.512 1.965 -17.047 1 88.62 62 ASN B O 1
ATOM 2475 N N . VAL B 1 63 ? -9.547 2.682 -17.797 1 88.94 63 VAL B N 1
ATOM 2476 C CA . VAL B 1 63 ? -10.109 1.344 -17.953 1 88.94 63 VAL B CA 1
ATOM 2477 C C . VAL B 1 63 ? -9.477 0.654 -19.156 1 88.94 63 VAL B C 1
ATOM 2479 O O . VAL B 1 63 ? -9.234 1.288 -20.188 1 88.94 63 VAL B O 1
ATOM 2482 N N . GLY B 1 64 ? -9.227 -0.648 -19 1 82.38 64 GLY B N 1
ATOM 2483 C CA . GLY B 1 64 ? -8.656 -1.507 -20.031 1 82.38 64 GLY B CA 1
ATOM 2484 C C . GLY B 1 64 ? -8.5 -2.949 -19.578 1 82.38 64 GLY B C 1
ATOM 2485 O O . GLY B 1 64 ? -9.289 -3.439 -18.766 1 82.38 64 GLY B O 1
ATOM 2486 N N . ASP B 1 65 ? -7.52 -3.574 -20.156 1 75.44 65 ASP B N 1
ATOM 2487 C CA . ASP B 1 65 ? -7.32 -4.992 -19.875 1 75.44 65 ASP B CA 1
ATOM 2488 C C . ASP B 1 65 ? -6.875 -5.219 -18.438 1 75.44 65 ASP B C 1
ATOM 2490 O O . ASP B 1 65 ? -7.227 -6.23 -17.828 1 75.44 65 ASP B O 1
ATOM 2494 N N . LEU B 1 66 ? -6.207 -4.234 -17.875 1 76.69 66 LEU B N 1
ATOM 2495 C CA . LEU B 1 66 ? -5.609 -4.434 -16.562 1 76.69 66 LEU B CA 1
ATOM 2496 C C . LEU B 1 66 ? -6.508 -3.867 -15.469 1 76.69 66 LEU B C 1
ATOM 2498 O O . LEU B 1 66 ? -6.363 -4.227 -14.297 1 76.69 66 LEU B O 1
ATOM 2502 N N . LEU B 1 67 ? -7.445 -2.977 -15.906 1 87.19 67 LEU B N 1
ATOM 2503 C CA . LEU B 1 67 ? -8.367 -2.371 -14.945 1 87.19 67 LEU B CA 1
ATOM 2504 C C . LEU B 1 67 ? -9.789 -2.365 -15.484 1 87.19 67 LEU B C 1
ATOM 2506 O O . LEU B 1 67 ? -10.172 -1.463 -16.234 1 87.19 67 LEU B O 1
ATOM 2510 N N . PRO B 1 68 ? -10.523 -3.314 -15.062 1 86.38 68 PRO B N 1
ATOM 2511 C CA . PRO B 1 68 ? -11.93 -3.266 -15.461 1 86.38 68 PRO B CA 1
ATOM 2512 C C . PRO B 1 68 ? -12.656 -2.041 -14.906 1 86.38 68 PRO B C 1
ATOM 2514 O O . PRO B 1 68 ? -12.266 -1.5 -13.867 1 86.38 68 PRO B O 1
ATOM 2517 N N . GLU B 1 69 ? -13.68 -1.698 -15.609 1 89.12 69 GLU B N 1
ATOM 2518 C CA . GLU B 1 69 ? -14.469 -0.567 -15.133 1 89.12 69 GLU B CA 1
ATOM 2519 C C . GLU B 1 69 ? -15.219 -0.918 -13.859 1 89.12 69 GLU B C 1
ATOM 2521 O O . GLU B 1 69 ? -15.992 -1.878 -13.828 1 89.12 69 GLU B O 1
ATOM 2526 N N . PRO B 1 70 ? -15.031 -0.089 -12.875 1 91.5 70 PRO B N 1
ATOM 2527 C CA . PRO B 1 70 ? -15.805 -0.345 -11.656 1 91.5 70 PRO B CA 1
ATOM 2528 C C . PRO B 1 70 ? -17.297 -0.132 -11.844 1 91.5 70 PRO B C 1
ATOM 2530 O O . PRO B 1 70 ? -17.719 0.736 -12.617 1 91.5 70 PRO B O 1
ATOM 2533 N N . THR B 1 71 ? -18.031 -0.857 -11.133 1 91.12 71 THR B N 1
ATOM 2534 C CA . THR B 1 71 ? -19.484 -0.729 -11.156 1 91.12 71 THR B CA 1
ATOM 2535 C C . THR B 1 71 ? -19.938 0.466 -10.312 1 91.12 71 THR B C 1
ATOM 2537 O O . THR B 1 71 ? -19.531 0.607 -9.156 1 91.12 71 THR B O 1
ATOM 2540 N N . GLU B 1 72 ? -20.75 1.269 -10.953 1 90.94 72 GLU B N 1
ATOM 2541 C CA . GLU B 1 72 ? -21.266 2.422 -10.219 1 90.94 72 GLU B CA 1
ATOM 2542 C C . GLU B 1 72 ? -22.062 1.986 -9 1 90.94 72 GLU B C 1
ATOM 2544 O O . GLU B 1 72 ? -22.906 1.091 -9.086 1 90.94 72 GLU B O 1
ATOM 2549 N N . GLY B 1 73 ? -21.734 2.598 -7.883 1 89.62 73 GLY B N 1
ATOM 2550 C CA . GLY B 1 73 ? -22.438 2.297 -6.641 1 89.62 73 GLY B CA 1
ATOM 2551 C C . GLY B 1 73 ? -21.797 1.154 -5.867 1 89.62 73 GLY B C 1
ATOM 2552 O O . GLY B 1 73 ? -22.172 0.896 -4.719 1 89.62 73 GLY B O 1
ATOM 2553 N N . SER B 1 74 ? -20.875 0.509 -6.43 1 90.12 74 SER B N 1
ATOM 2554 C CA . SER B 1 74 ? -20.234 -0.625 -5.77 1 90.12 74 SER B CA 1
ATOM 2555 C C . SER B 1 74 ? -19.219 -0.161 -4.734 1 90.12 74 SER B C 1
ATOM 2557 O O . SER B 1 74 ? -18.828 1.008 -4.723 1 90.12 74 SER B O 1
ATOM 2559 N N . VAL B 1 75 ? -18.891 -1.088 -3.807 1 89.75 75 VAL B N 1
ATOM 2560 C CA . VAL B 1 75 ? -17.828 -0.897 -2.828 1 89.75 75 VAL B CA 1
ATOM 2561 C C . VAL B 1 75 ? -16.688 -1.872 -3.109 1 89.75 75 VAL B C 1
ATOM 2563 O O . VAL B 1 75 ? -16.922 -3.039 -3.432 1 89.75 75 VAL B O 1
ATOM 2566 N N . GLY B 1 76 ? -15.523 -1.375 -3.053 1 89.94 76 GLY B N 1
ATOM 2567 C CA . GLY B 1 76 ? -14.383 -2.246 -3.289 1 89.94 76 GLY B CA 1
ATOM 2568 C C . GLY B 1 76 ? -13.094 -1.724 -2.678 1 89.94 76 GLY B C 1
ATOM 2569 O O . GLY B 1 76 ? -13.062 -0.621 -2.129 1 89.94 76 GLY B O 1
ATOM 2570 N N . VAL B 1 77 ? -12.117 -2.578 -2.67 1 91.19 77 VAL B N 1
ATOM 2571 C CA . VAL B 1 77 ? -10.758 -2.182 -2.312 1 91.19 77 VAL B CA 1
ATOM 2572 C C . VAL B 1 77 ? -10.031 -1.65 -3.547 1 91.19 77 VAL B C 1
ATOM 2574 O O . VAL B 1 77 ? -10.023 -2.297 -4.598 1 91.19 77 VAL B O 1
ATOM 2577 N N . CYS B 1 78 ? -9.562 -0.51 -3.338 1 93.31 78 CYS B N 1
ATOM 2578 C CA . CYS B 1 78 ? -8.875 0.164 -4.438 1 93.31 78 CYS B CA 1
ATOM 2579 C C . CYS B 1 78 ? -7.453 0.539 -4.043 1 93.31 78 CYS B C 1
ATOM 2581 O O . CYS B 1 78 ? -7.195 0.892 -2.893 1 93.31 78 CYS B O 1
ATOM 2583 N N . THR B 1 79 ? -6.539 0.366 -5.02 1 95.25 79 THR B N 1
ATOM 2584 C CA . THR B 1 79 ? -5.164 0.814 -4.855 1 95.25 79 THR B CA 1
ATOM 2585 C C . THR B 1 79 ? -4.75 1.729 -6.004 1 95.25 79 THR B C 1
ATOM 2587 O O . THR B 1 79 ? -5.242 1.585 -7.129 1 95.25 79 THR B O 1
ATOM 2590 N N . GLY B 1 80 ? -3.898 2.695 -5.691 1 95.75 80 GLY B N 1
ATOM 2591 C CA . GLY B 1 80 ? -3.416 3.617 -6.707 1 95.75 80 GLY B CA 1
ATOM 2592 C C . GLY B 1 80 ? -2.482 4.68 -6.156 1 95.75 80 GLY B C 1
ATOM 2593 O O . GLY B 1 80 ? -2.037 4.586 -5.012 1 95.75 80 GLY B O 1
ATOM 2594 N N . SER B 1 81 ? -2.172 5.59 -7.02 1 95.5 81 SER B N 1
ATOM 2595 C CA . SER B 1 81 ? -1.385 6.738 -6.59 1 95.5 81 SER B CA 1
ATOM 2596 C C . SER B 1 81 ? -2.283 7.879 -6.121 1 95.5 81 SER B C 1
ATOM 2598 O O . SER B 1 81 ? -3.383 8.062 -6.645 1 95.5 81 SER B O 1
ATOM 2600 N N . LEU B 1 82 ? -1.74 8.609 -5.16 1 95.94 82 LEU B N 1
ATOM 2601 C CA . LEU B 1 82 ? -2.541 9.641 -4.512 1 95.94 82 LEU B CA 1
ATOM 2602 C C . LEU B 1 82 ? -1.947 11.023 -4.754 1 95.94 82 LEU B C 1
ATOM 2604 O O . LEU B 1 82 ? -0.729 11.195 -4.695 1 95.94 82 LEU B O 1
ATOM 2608 N N . CYS B 1 83 ? -2.799 11.953 -5.094 1 94.88 83 CYS B N 1
ATOM 2609 C CA . CYS B 1 83 ? -2.467 13.375 -5.121 1 94.88 83 CYS B CA 1
ATOM 2610 C C . CYS B 1 83 ? -3.436 14.18 -4.266 1 94.88 83 CYS B C 1
ATOM 2612 O O . CYS B 1 83 ? -4.652 14.008 -4.367 1 94.88 83 CYS B O 1
ATOM 2614 N N . ASP B 1 84 ? -2.857 15.039 -3.492 1 96.06 84 ASP B N 1
ATOM 2615 C CA . ASP B 1 84 ? -3.711 15.93 -2.717 1 96.06 84 ASP B CA 1
ATOM 2616 C C . ASP B 1 84 ? -3.873 17.281 -3.418 1 96.06 84 ASP B C 1
ATOM 2618 O O . ASP B 1 84 ? -2.9 18.016 -3.592 1 96.06 84 ASP B O 1
ATOM 2622 N N . PHE B 1 85 ? -5.047 17.609 -3.748 1 92.94 85 PHE B N 1
ATOM 2623 C CA . PHE B 1 85 ? -5.348 18.875 -4.414 1 92.94 85 PHE B CA 1
ATOM 2624 C C . PHE B 1 85 ? -5.957 19.859 -3.438 1 92.94 85 PHE B C 1
ATOM 2626 O O . PHE B 1 85 ? -6.082 21.047 -3.75 1 92.94 85 PHE B O 1
ATOM 2633 N N . GLY B 1 86 ? -6.27 19.406 -2.273 1 89.69 86 GLY B N 1
ATOM 2634 C CA . GLY B 1 86 ? -6.934 20.266 -1.295 1 89.69 86 GLY B CA 1
ATOM 2635 C C . GLY B 1 86 ? -8.289 20.766 -1.758 1 89.69 86 GLY B C 1
ATOM 2636 O O . GLY B 1 86 ? -8.797 20.328 -2.789 1 89.69 86 GLY B O 1
ATOM 2637 N N . GLY B 1 87 ? -8.961 21.516 -0.885 1 81.12 87 GLY B N 1
ATOM 2638 C CA . GLY B 1 87 ? -10.211 22.172 -1.232 1 81.12 87 GLY B CA 1
ATOM 2639 C C . GLY B 1 87 ? -11.336 21.203 -1.541 1 81.12 87 GLY B C 1
ATOM 2640 O O . GLY B 1 87 ? -11.445 20.156 -0.899 1 81.12 87 GLY B O 1
ATOM 2641 N N . SER B 1 88 ? -12.117 21.562 -2.52 1 79.12 88 SER B N 1
ATOM 2642 C CA . SER B 1 88 ? -13.305 20.781 -2.852 1 79.12 88 SER B CA 1
ATOM 2643 C C . SER B 1 88 ? -12.953 19.531 -3.639 1 79.12 88 SER B C 1
ATOM 2645 O O . SER B 1 88 ? -13.695 18.547 -3.625 1 79.12 88 SER B O 1
ATOM 2647 N N . ILE B 1 89 ? -11.844 19.562 -4.293 1 81.69 89 ILE B N 1
ATOM 2648 C CA . ILE B 1 89 ? -11.422 18.391 -5.043 1 81.69 89 ILE B CA 1
ATOM 2649 C C . ILE B 1 89 ? -10.93 17.312 -4.078 1 81.69 89 ILE B C 1
ATOM 2651 O O . ILE B 1 89 ? -11.18 16.125 -4.285 1 81.69 89 ILE B O 1
ATOM 2655 N N . GLY B 1 90 ? -10.25 17.781 -3.049 1 92.94 90 GLY B N 1
ATOM 2656 C CA . GLY B 1 90 ? -9.727 16.844 -2.082 1 92.94 90 GLY B CA 1
ATOM 2657 C C . GLY B 1 90 ? -8.594 15.992 -2.635 1 92.94 90 GLY B C 1
ATOM 2658 O O . GLY B 1 90 ? -7.621 16.516 -3.176 1 92.94 90 GLY B O 1
ATOM 2659 N N . ILE B 1 91 ? -8.758 14.688 -2.562 1 95.5 91 ILE B N 1
ATOM 2660 C CA . ILE B 1 91 ? -7.734 13.734 -2.979 1 95.5 91 ILE B CA 1
ATOM 2661 C C . ILE B 1 91 ? -8.109 13.141 -4.336 1 95.5 91 ILE B C 1
ATOM 2663 O O . ILE B 1 91 ? -9.273 12.812 -4.582 1 95.5 91 ILE B O 1
ATOM 2667 N N . LYS B 1 92 ? -7.141 13.125 -5.156 1 95.56 92 LYS B N 1
ATOM 2668 C CA . LYS B 1 92 ? -7.301 12.367 -6.395 1 95.56 92 LYS B CA 1
ATOM 2669 C C . LYS B 1 92 ? -6.512 11.062 -6.348 1 95.56 92 LYS B C 1
ATOM 2671 O O . LYS B 1 92 ? -5.328 11.062 -6.004 1 95.56 92 LYS B O 1
ATOM 2676 N N . ILE B 1 93 ? -7.219 10.016 -6.684 1 95.94 93 ILE B N 1
ATOM 2677 C CA . ILE B 1 93 ? -6.586 8.703 -6.75 1 95.94 93 ILE B CA 1
ATOM 2678 C C . ILE B 1 93 ? -6.582 8.203 -8.195 1 95.94 93 ILE B C 1
ATOM 2680 O O . ILE B 1 93 ? -7.637 8.062 -8.812 1 95.94 93 ILE B O 1
ATOM 2684 N N . THR B 1 94 ? -5.402 8.055 -8.734 1 94.94 94 THR B N 1
ATOM 2685 C CA . THR B 1 94 ? -5.289 7.297 -9.977 1 94.94 94 THR B CA 1
ATOM 2686 C C . THR B 1 94 ? -5.262 5.797 -9.695 1 94.94 94 THR B C 1
ATOM 2688 O O . THR B 1 94 ? -4.258 5.273 -9.211 1 94.94 94 THR B O 1
ATOM 2691 N N . VAL B 1 95 ? -6.309 5.141 -10.094 1 94.69 95 VAL B N 1
ATOM 2692 C CA . VAL B 1 95 ? -6.559 3.771 -9.656 1 94.69 95 VAL B CA 1
ATOM 2693 C C . VAL B 1 95 ? -5.738 2.803 -10.508 1 94.69 95 VAL B C 1
ATOM 2695 O O . VAL B 1 95 ? -5.738 2.889 -11.734 1 94.69 95 VAL B O 1
ATOM 2698 N N . SER B 1 96 ? -5.062 1.926 -9.82 1 91.31 96 SER B N 1
ATOM 2699 C CA . SER B 1 96 ? -4.309 0.878 -10.508 1 91.31 96 SER B CA 1
ATOM 2700 C C . SER B 1 96 ? -5.055 -0.452 -10.469 1 91.31 96 SER B C 1
ATOM 2702 O O . SER B 1 96 ? -4.934 -1.265 -11.391 1 91.31 96 SER B O 1
ATOM 2704 N N . ASN B 1 97 ? -5.711 -0.637 -9.383 1 89.31 97 ASN B N 1
ATOM 2705 C CA . ASN B 1 97 ? -6.445 -1.884 -9.195 1 89.31 97 ASN B CA 1
ATOM 2706 C C . ASN B 1 97 ? -7.703 -1.674 -8.352 1 89.31 97 ASN B C 1
ATOM 2708 O O . ASN B 1 97 ? -7.719 -0.833 -7.453 1 89.31 97 ASN B O 1
ATOM 2712 N N . VAL B 1 98 ? -8.625 -2.52 -8.711 1 90.69 98 VAL B N 1
ATOM 2713 C CA . VAL B 1 98 ? -9.875 -2.496 -7.961 1 90.69 98 VAL B CA 1
ATOM 2714 C C . VAL B 1 98 ? -10.375 -3.922 -7.738 1 90.69 98 VAL B C 1
ATOM 2716 O O . VAL B 1 98 ? -10.289 -4.762 -8.633 1 90.69 98 VAL B O 1
ATOM 2719 N N . ASN B 1 99 ? -10.805 -4.16 -6.543 1 87.69 99 ASN B N 1
ATOM 2720 C CA . ASN B 1 99 ? -11.516 -5.387 -6.184 1 87.69 99 ASN B CA 1
ATOM 2721 C C . ASN B 1 99 ? -12.867 -5.082 -5.539 1 87.69 99 ASN B C 1
ATOM 2723 O O . ASN B 1 99 ? -12.93 -4.758 -4.352 1 87.69 99 ASN B O 1
ATOM 2727 N N . GLU B 1 100 ? -13.867 -5.309 -6.328 1 88.19 100 GLU B N 1
ATOM 2728 C CA . GLU B 1 100 ? -15.203 -4.969 -5.852 1 88.19 100 GLU B CA 1
ATOM 2729 C C . GLU B 1 100 ? -15.828 -6.121 -5.066 1 88.19 100 GLU B C 1
ATOM 2731 O O . GLU B 1 100 ? -15.586 -7.289 -5.379 1 88.19 100 GLU B O 1
ATOM 2736 N N . PHE B 1 101 ? -16.594 -5.703 -4.152 1 83.75 101 PHE B N 1
ATOM 2737 C CA . PHE B 1 101 ? -17.344 -6.707 -3.41 1 83.75 101 PHE B CA 1
ATOM 2738 C C . PHE B 1 101 ? -18.484 -7.266 -4.258 1 83.75 101 PHE B C 1
ATOM 2740 O O . PHE B 1 101 ? -19.078 -6.543 -5.059 1 83.75 101 PHE B O 1
ATOM 2747 N N . PRO B 1 102 ? -18.75 -8.484 -4.008 1 81.31 102 PRO B N 1
ATOM 2748 C CA . PRO B 1 102 ? -19.812 -9.094 -4.812 1 81.31 102 PRO B CA 1
ATOM 2749 C C . PRO B 1 102 ? -21.203 -8.539 -4.469 1 81.31 102 PRO B C 1
ATOM 2751 O O . PRO B 1 102 ? -21.391 -7.988 -3.385 1 81.31 102 PRO B O 1
ATOM 2754 N N . GLY B 1 103 ? -22.078 -8.781 -5.434 1 82 103 GLY B N 1
ATOM 2755 C CA . GLY B 1 103 ? -23.469 -8.359 -5.23 1 82 103 GLY B CA 1
ATOM 2756 C C . GLY B 1 103 ? -23.875 -7.227 -6.148 1 82 103 GLY B C 1
ATOM 2757 O O . GLY B 1 103 ? -23.062 -6.688 -6.895 1 82 103 GLY B O 1
ATOM 2758 N N . ASN B 1 104 ? -25.094 -6.953 -6.039 1 85.81 104 ASN B N 1
ATOM 2759 C CA . ASN B 1 104 ? -25.703 -5.867 -6.805 1 85.81 104 ASN B CA 1
ATOM 2760 C C . ASN B 1 104 ? -25.859 -4.602 -5.965 1 85.81 104 ASN B C 1
ATOM 2762 O O . ASN B 1 104 ? -26.688 -4.559 -5.055 1 85.81 104 ASN B O 1
ATOM 2766 N N . PRO B 1 105 ? -25.109 -3.586 -6.371 1 87.5 105 PRO B N 1
ATOM 2767 C CA . PRO B 1 105 ? -25.141 -2.379 -5.543 1 87.5 105 PRO B CA 1
ATOM 2768 C C . PRO B 1 105 ? -26.516 -1.725 -5.496 1 87.5 105 PRO B C 1
ATOM 2770 O O . PRO B 1 105 ? -26.781 -0.878 -4.633 1 87.5 105 PRO B O 1
ATOM 2773 N N . THR B 1 106 ? -27.375 -2.055 -6.348 1 86.88 106 THR B N 1
ATOM 2774 C CA . THR B 1 106 ? -28.688 -1.443 -6.379 1 86.88 106 THR B CA 1
ATOM 2775 C C . THR B 1 106 ? -29.641 -2.146 -5.41 1 86.88 106 THR B C 1
ATOM 2777 O O . THR B 1 106 ? -30.719 -1.635 -5.102 1 86.88 106 THR B O 1
ATOM 2780 N N . GLU B 1 107 ? -29.172 -3.207 -4.902 1 86.38 107 GLU B N 1
ATOM 2781 C CA . GLU B 1 107 ? -30 -3.938 -3.939 1 86.38 107 GLU B CA 1
ATOM 2782 C C . GLU B 1 107 ? -29.781 -3.426 -2.521 1 86.38 107 GLU B C 1
ATOM 2784 O O . GLU B 1 107 ? -28.641 -3.119 -2.137 1 86.38 107 GLU B O 1
ATOM 2789 N N . SER B 1 108 ? -30.781 -3.396 -1.729 1 79.5 108 SER B N 1
ATOM 2790 C CA . SER B 1 108 ? -30.734 -2.848 -0.378 1 79.5 108 SER B CA 1
ATOM 2791 C C . SER B 1 108 ? -29.812 -3.658 0.519 1 79.5 108 SER B C 1
ATOM 2793 O O . SER B 1 108 ? -29.219 -3.121 1.457 1 79.5 108 SER B O 1
ATOM 2795 N N . GLU B 1 109 ? -29.703 -4.863 0.212 1 79.69 109 GLU B N 1
ATOM 2796 C CA . GLU B 1 109 ? -28.922 -5.742 1.076 1 79.69 109 GLU B CA 1
ATOM 2797 C C . GLU B 1 109 ? -27.422 -5.562 0.837 1 79.69 109 GLU B C 1
ATOM 2799 O O . GLU B 1 109 ? -26.594 -5.992 1.652 1 79.69 109 GLU B O 1
ATOM 2804 N N . PHE B 1 110 ? -27.094 -4.867 -0.221 1 80.5 110 PHE B N 1
ATOM 2805 C CA . PHE B 1 110 ? -25.703 -4.703 -0.58 1 80.5 110 PHE B CA 1
ATOM 2806 C C . PHE B 1 110 ? -24.922 -4.016 0.543 1 80.5 110 PHE B C 1
ATOM 2808 O O . PHE B 1 110 ? -23.844 -4.473 0.932 1 80.5 110 PHE B O 1
ATOM 2815 N N . ASP B 1 111 ? -25.469 -3.072 1.163 1 75.19 111 ASP B N 1
ATOM 2816 C CA . ASP B 1 111 ? -24.812 -2.268 2.18 1 75.19 111 ASP B CA 1
ATOM 2817 C C . ASP B 1 111 ? -24.641 -3.051 3.48 1 75.19 111 ASP B C 1
ATOM 2819 O O . ASP B 1 111 ? -23.766 -2.744 4.289 1 75.19 111 ASP B O 1
ATOM 2823 N N . SER B 1 112 ? -25.484 -4.055 3.607 1 74.88 112 SER B N 1
ATOM 2824 C CA . SER B 1 112 ? -25.453 -4.824 4.848 1 74.88 112 SER B CA 1
ATOM 2825 C C . SER B 1 112 ? -24.266 -5.777 4.875 1 74.88 112 SER B C 1
ATOM 2827 O O . SER B 1 112 ? -23.828 -6.203 5.945 1 74.88 112 SER B O 1
ATOM 2829 N N . HIS B 1 113 ? -23.766 -5.969 3.689 1 72.81 113 HIS B N 1
ATOM 2830 C CA . HIS B 1 113 ? -22.672 -6.934 3.621 1 72.81 113 HIS B CA 1
ATOM 2831 C C . HIS B 1 113 ? -21.344 -6.238 3.406 1 72.81 113 HIS B C 1
ATOM 2833 O O . HIS B 1 113 ? -20.281 -6.883 3.438 1 72.81 113 HIS B O 1
ATOM 2839 N N . ALA B 1 114 ? -21.438 -4.996 3.215 1 74.56 114 ALA B N 1
ATOM 2840 C CA . ALA B 1 114 ? -20.188 -4.27 2.994 1 74.56 114 ALA B CA 1
ATOM 2841 C C . ALA B 1 114 ? -19.438 -4.055 4.305 1 74.56 114 ALA B C 1
ATOM 2843 O O . ALA B 1 114 ? -20.047 -3.881 5.359 1 74.56 114 ALA B O 1
ATOM 2844 N N . PRO B 1 115 ? -18.109 -4.191 4.211 1 75.06 115 PRO B N 1
ATOM 2845 C CA . PRO B 1 115 ? -17.344 -3.895 5.422 1 75.06 115 PRO B CA 1
ATOM 2846 C C . PRO B 1 115 ? -17.469 -2.436 5.855 1 75.06 115 PRO B C 1
ATOM 2848 O O . PRO B 1 115 ? -17.828 -1.577 5.051 1 75.06 115 PRO B O 1
ATOM 2851 N N . PRO B 1 116 ? -17.266 -2.252 7.094 1 78.31 116 PRO B N 1
ATOM 2852 C CA . PRO B 1 116 ? -17.203 -0.854 7.523 1 78.31 116 PRO B CA 1
ATOM 2853 C C . PRO B 1 116 ? -16.078 -0.073 6.84 1 78.31 116 PRO B C 1
ATOM 2855 O O . PRO B 1 116 ? -15.023 -0.635 6.547 1 78.31 116 PRO B O 1
ATOM 2858 N N . MET B 1 117 ? -16.422 1.17 6.605 1 82.5 117 MET B N 1
ATOM 2859 C CA . MET B 1 117 ? -15.391 2.031 6.035 1 82.5 117 MET B CA 1
ATOM 2860 C C . MET B 1 117 ? -14.305 2.336 7.062 1 82.5 117 MET B C 1
ATOM 2862 O O . MET B 1 117 ? -14.602 2.566 8.234 1 82.5 117 MET B O 1
ATOM 2866 N N . VAL B 1 118 ? -13.133 2.15 6.656 1 87.38 118 VAL B N 1
ATOM 2867 C CA . VAL B 1 118 ? -11.984 2.418 7.52 1 87.38 118 VAL B CA 1
ATOM 2868 C C . VAL B 1 118 ? -11.047 3.412 6.836 1 87.38 118 VAL B C 1
ATOM 2870 O O . VAL B 1 118 ? -11.117 3.602 5.621 1 87.38 118 VAL B O 1
ATOM 2873 N N . PRO B 1 119 ? -10.227 4.059 7.648 1 93.38 119 PRO B N 1
ATOM 2874 C CA . PRO B 1 119 ? -9.258 4.977 7.035 1 93.38 119 PRO B CA 1
ATOM 2875 C C . PRO B 1 119 ? -8.336 4.281 6.043 1 93.38 119 PRO B C 1
ATOM 2877 O O . PRO B 1 119 ? -7.98 3.117 6.234 1 93.38 119 PRO B O 1
ATOM 2880 N N . ALA B 1 120 ? -8.023 5.023 5.078 1 95.94 120 ALA B N 1
ATOM 2881 C CA . ALA B 1 120 ? -7.156 4.5 4.023 1 95.94 120 ALA B CA 1
ATOM 2882 C C . ALA B 1 120 ? -5.738 4.27 4.535 1 95.94 120 ALA B C 1
ATOM 2884 O O . ALA B 1 120 ? -5.285 4.961 5.453 1 95.94 120 ALA B O 1
ATOM 2885 N N . ASN B 1 121 ? -5.102 3.254 3.969 1 96.31 121 ASN B N 1
ATOM 2886 C CA . ASN B 1 121 ? -3.67 3.055 4.156 1 96.31 121 ASN B CA 1
ATOM 2887 C C . ASN B 1 121 ? -2.857 3.826 3.119 1 96.31 121 ASN B C 1
ATOM 2889 O O . ASN B 1 121 ? -3.148 3.764 1.923 1 96.31 121 ASN B O 1
ATOM 2893 N N . ILE B 1 122 ? -1.863 4.48 3.615 1 97.38 122 ILE B N 1
ATOM 2894 C CA . ILE B 1 122 ? -1.008 5.285 2.75 1 97.38 122 ILE B CA 1
ATOM 2895 C C . ILE B 1 122 ? 0.427 4.77 2.816 1 97.38 122 ILE B C 1
ATOM 2897 O O . ILE B 1 122 ? 0.929 4.449 3.896 1 97.38 122 ILE B O 1
ATOM 2901 N N . PHE B 1 123 ? 1.044 4.648 1.679 1 97 123 PHE B N 1
ATOM 2902 C CA . PHE B 1 123 ? 2.441 4.258 1.532 1 97 123 PHE B CA 1
ATOM 2903 C C . PHE B 1 123 ? 3.238 5.355 0.83 1 97 123 PHE B C 1
ATOM 2905 O O . PHE B 1 123 ? 3.041 5.605 -0.361 1 97 123 PHE B O 1
ATOM 2912 N N . ILE B 1 124 ? 4.148 5.961 1.528 1 95.25 124 ILE B N 1
ATOM 2913 C CA . ILE B 1 124 ? 4.75 7.148 0.932 1 95.25 124 ILE B CA 1
ATOM 2914 C C . ILE B 1 124 ? 6.27 7.043 0.997 1 95.25 124 ILE B C 1
ATOM 2916 O O . ILE B 1 124 ? 6.82 6.461 1.937 1 95.25 124 ILE B O 1
ATOM 2920 N N . VAL B 1 125 ? 6.855 7.496 -0.012 1 93.88 125 VAL B N 1
ATOM 2921 C CA . VAL B 1 125 ? 8.242 7.949 0.018 1 93.88 125 VAL B CA 1
ATOM 2922 C C . VAL B 1 125 ? 8.297 9.469 -0.169 1 93.88 125 VAL B C 1
ATOM 2924 O O . VAL B 1 125 ? 7.586 10.016 -1.013 1 93.88 125 VAL B O 1
ATOM 2927 N N . GLY B 1 126 ? 9.008 10.055 0.649 1 92.94 126 GLY B N 1
ATOM 2928 C CA . GLY B 1 126 ? 9.117 11.5 0.562 1 92.94 126 GLY B CA 1
ATOM 2929 C C . GLY B 1 126 ? 10.266 12.062 1.386 1 92.94 126 GLY B C 1
ATOM 2930 O O . GLY B 1 126 ? 11.039 11.305 1.977 1 92.94 126 GLY B O 1
ATOM 2931 N N . LYS B 1 127 ? 10.391 13.398 1.325 1 92.31 127 LYS B N 1
ATOM 2932 C CA . LYS B 1 127 ? 11.414 14.094 2.098 1 92.31 127 LYS B CA 1
ATOM 2933 C C . LYS B 1 127 ? 10.797 14.875 3.25 1 92.31 127 LYS B C 1
ATOM 2935 O O . LYS B 1 127 ? 9.75 15.508 3.09 1 92.31 127 LYS B O 1
ATOM 2940 N N . THR B 1 128 ? 11.477 14.742 4.34 1 92.69 128 THR B N 1
ATOM 2941 C CA . THR B 1 128 ? 11.039 15.562 5.465 1 92.69 128 THR B CA 1
ATOM 2942 C C . THR B 1 128 ? 11.273 17.047 5.18 1 92.69 128 THR B C 1
ATOM 2944 O O . THR B 1 128 ? 12.305 17.422 4.617 1 92.69 128 THR B O 1
ATOM 2947 N N . VAL B 1 129 ? 10.281 17.797 5.582 1 93.19 129 VAL B N 1
ATOM 2948 C CA . VAL B 1 129 ? 10.391 19.234 5.359 1 93.19 129 VAL B CA 1
ATOM 2949 C C . VAL B 1 129 ? 10.133 19.984 6.668 1 93.19 129 VAL B C 1
ATOM 2951 O O . VAL B 1 129 ? 9.68 19.391 7.648 1 93.19 129 VAL B O 1
ATOM 2954 N N . GLN B 1 130 ? 10.523 21.234 6.648 1 87.62 130 GLN B N 1
ATOM 2955 C CA . GLN B 1 130 ? 10.258 22.062 7.816 1 87.62 130 GLN B CA 1
ATOM 2956 C C . GLN B 1 130 ? 8.758 22.219 8.055 1 87.62 130 GLN B C 1
ATOM 2958 O O . GLN B 1 130 ? 8.008 22.531 7.133 1 87.62 130 GLN B O 1
ATOM 2963 N N . SER B 1 131 ? 8.477 21.812 9.273 1 80.5 131 SER B N 1
ATOM 2964 C CA . SER B 1 131 ? 7.059 21.922 9.602 1 80.5 131 SER B CA 1
ATOM 2965 C C . SER B 1 131 ? 6.633 23.375 9.703 1 80.5 131 SER B C 1
ATOM 2967 O O . SER B 1 131 ? 7.355 24.203 10.266 1 80.5 131 SER B O 1
ATOM 2969 N N . HIS B 1 132 ? 5.684 23.719 8.812 1 64.19 132 HIS B N 1
ATOM 2970 C CA . HIS B 1 132 ? 5.117 25.047 8.992 1 64.19 132 HIS B CA 1
ATOM 2971 C C . HIS B 1 132 ? 4.297 25.125 10.281 1 64.19 132 HIS B C 1
ATOM 2973 O O . HIS B 1 132 ? 3.42 24.297 10.508 1 64.19 132 HIS B O 1
ATOM 2979 N N . ARG B 1 133 ? 4.98 25.641 11.195 1 54.81 133 ARG B N 1
ATOM 2980 C CA . ARG B 1 133 ? 4.234 25.781 12.438 1 54.81 133 ARG B CA 1
ATOM 2981 C C . ARG B 1 133 ? 2.951 26.578 12.219 1 54.81 133 ARG B C 1
ATOM 2983 O O . ARG B 1 133 ? 2.941 27.547 11.453 1 54.81 133 ARG B O 1
ATOM 2990 N N . ALA B 1 134 ? 1.886 25.953 12.156 1 49.66 134 ALA B N 1
ATOM 2991 C CA . ALA B 1 134 ? 0.599 26.625 12.062 1 49.66 134 ALA B CA 1
ATOM 2992 C C . ALA B 1 134 ? 0.625 27.953 12.812 1 49.66 134 ALA B C 1
ATOM 2994 O O . ALA B 1 134 ? 1.021 28.016 13.977 1 49.66 134 ALA B O 1
ATOM 2995 N N . SER B 1 135 ? 1.022 29.047 12.164 1 42.34 135 SER B N 1
ATOM 2996 C CA . SER B 1 135 ? 0.969 30.328 12.844 1 42.34 135 SER B CA 1
ATOM 2997 C C . SER B 1 135 ? -0.079 30.328 13.945 1 42.34 135 SER B C 1
ATOM 2999 O O . SER B 1 135 ? 0.165 30.844 15.039 1 42.34 135 SER B O 1
ATOM 3001 N N . SER B 1 136 ? -1.309 30.672 13.477 1 40.34 136 SER B N 1
ATOM 3002 C CA . SER B 1 136 ? -2.322 31 14.477 1 40.34 136 SER B CA 1
ATOM 3003 C C . SER B 1 136 ? -2.543 29.844 15.438 1 40.34 136 SER B C 1
ATOM 3005 O O . SER B 1 136 ? -3.373 29.922 16.344 1 40.34 136 SER B O 1
ATOM 3007 N N . VAL B 1 137 ? -2.617 28.656 14.891 1 41.44 137 VAL B N 1
ATOM 3008 C CA . VAL B 1 137 ? -2.961 27.656 15.906 1 41.44 137 VAL B CA 1
ATOM 3009 C C . VAL B 1 137 ? -1.795 27.484 16.875 1 41.44 137 VAL B C 1
ATOM 3011 O O . VAL B 1 137 ? -0.637 27.422 16.453 1 41.44 137 VAL B O 1
ATOM 3014 N N . THR B 1 138 ? -1.972 27.719 18.203 1 37.09 138 THR B N 1
ATOM 3015 C CA . THR B 1 138 ? -1.178 27.562 19.406 1 37.09 138 THR B CA 1
ATOM 3016 C C . THR B 1 138 ? -0.159 26.438 19.234 1 37.09 138 THR B C 1
ATOM 3018 O O . THR B 1 138 ? -0.468 25.391 18.656 1 37.09 138 THR B O 1
ATOM 3021 N N . SER B 1 139 ? 1.231 26.688 19.156 1 43.44 139 SER B N 1
ATOM 3022 C CA . SER B 1 139 ? 2.309 25.781 19.516 1 43.44 139 SER B CA 1
ATOM 3023 C C . SER B 1 139 ? 1.76 24.469 20.078 1 43.44 139 SER B C 1
ATOM 3025 O O . SER B 1 139 ? 2.512 23.516 20.297 1 43.44 139 SER B O 1
ATOM 3027 N N . SER B 1 140 ? 0.523 24.625 20.469 1 43.03 140 SER B N 1
ATOM 3028 C CA . SER B 1 140 ? -0.268 23.719 21.297 1 43.03 140 SER B CA 1
ATOM 3029 C C . SER B 1 140 ? -0.878 22.594 20.453 1 43.03 140 SER B C 1
ATOM 3031 O O . SER B 1 140 ? -1.67 21.797 20.953 1 43.03 140 SER B O 1
ATOM 3033 N N . LEU B 1 141 ? -0.732 22.75 19.172 1 48.91 141 LEU B N 1
ATOM 3034 C CA . LEU B 1 141 ? -1.678 21.922 18.422 1 48.91 141 LEU B CA 1
ATOM 3035 C C . LEU B 1 141 ? -1.223 20.469 18.391 1 48.91 141 LEU B C 1
ATOM 3037 O O . LEU B 1 141 ? -1.844 19.641 17.719 1 48.91 141 LEU B O 1
ATOM 3041 N N . GLU B 1 142 ? 0.014 20.312 18.562 1 56.5 142 GLU B N 1
ATOM 3042 C CA . GLU B 1 142 ? 0.164 18.875 18.734 1 56.5 142 GLU B CA 1
ATOM 3043 C C . GLU B 1 142 ? -0.556 18.391 19.984 1 56.5 142 GLU B C 1
ATOM 3045 O O . GLU B 1 142 ? -0.402 18.969 21.062 1 56.5 142 GLU B O 1
ATOM 3050 N N . PRO B 1 143 ? -1.632 17.734 19.719 1 57.25 143 PRO B N 1
ATOM 3051 C CA . PRO B 1 143 ? -2.268 17.203 20.922 1 57.25 143 PRO B CA 1
ATOM 3052 C C . PRO B 1 143 ? -1.256 16.703 21.953 1 57.25 143 PRO B C 1
ATOM 3054 O O . PRO B 1 143 ? -0.174 16.234 21.578 1 57.25 143 PRO B O 1
ATOM 3057 N N . ARG B 1 144 ? -1.464 17.125 23.125 1 60.66 144 ARG B N 1
ATOM 3058 C CA . A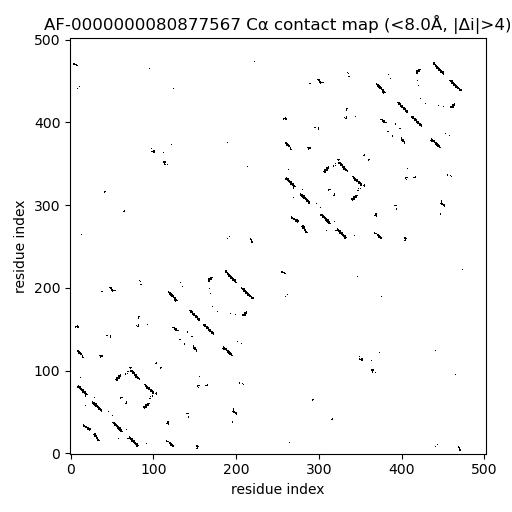RG B 1 144 ? -0.661 16.562 24.188 1 60.66 144 ARG B CA 1
ATOM 3059 C C . ARG B 1 144 ? -0.437 15.062 23.969 1 60.66 144 ARG B C 1
ATOM 3061 O O . ARG B 1 144 ? -1.382 14.328 23.672 1 60.66 144 ARG B O 1
ATOM 3068 N N . GLY B 1 145 ? 0.766 14.742 23.766 1 67.88 145 GLY B N 1
ATOM 3069 C CA . GLY B 1 145 ? 1.132 13.344 23.656 1 67.88 145 GLY B CA 1
ATOM 3070 C C . GLY B 1 145 ? 1.384 12.906 22.234 1 67.88 145 GLY B C 1
ATOM 3071 O O . GLY B 1 145 ? 1.598 11.719 21.969 1 67.88 145 GLY B O 1
ATOM 3072 N N . TRP B 1 146 ? 1.188 13.938 21.328 1 75.62 146 TRP B N 1
ATOM 3073 C CA . TRP B 1 146 ? 1.464 13.57 19.953 1 75.62 146 TRP B CA 1
ATOM 3074 C C . TRP B 1 146 ? 2.645 14.359 19.406 1 75.62 146 TRP B C 1
ATOM 3076 O O . TRP B 1 146 ? 2.795 15.547 19.703 1 75.62 146 TRP B O 1
ATOM 3086 N N . ARG B 1 147 ? 3.428 13.703 18.703 1 84.12 147 ARG B N 1
ATOM 3087 C CA . ARG B 1 147 ? 4.469 14.328 17.891 1 84.12 147 ARG B CA 1
ATOM 3088 C C . ARG B 1 147 ? 4.125 14.25 16.406 1 84.12 147 ARG B C 1
ATOM 3090 O O . ARG B 1 147 ? 3.33 13.398 15.984 1 84.12 147 ARG B O 1
ATOM 3097 N N . SER B 1 148 ? 4.621 15.242 15.719 1 88.75 148 SER B N 1
ATOM 3098 C CA . SER B 1 148 ? 4.348 15.195 14.289 1 88.75 148 SER B CA 1
ATOM 3099 C C . SER B 1 148 ? 5.484 15.828 13.492 1 88.75 148 SER B C 1
ATOM 3101 O O . SER B 1 148 ? 6.312 16.562 14.039 1 88.75 148 SER B O 1
ATOM 3103 N N . PHE B 1 149 ? 5.609 15.523 12.273 1 90.5 149 PHE B N 1
ATOM 3104 C CA . PHE B 1 149 ? 6.484 16.156 11.289 1 90.5 149 PHE B CA 1
ATOM 3105 C C . PHE B 1 149 ? 5.8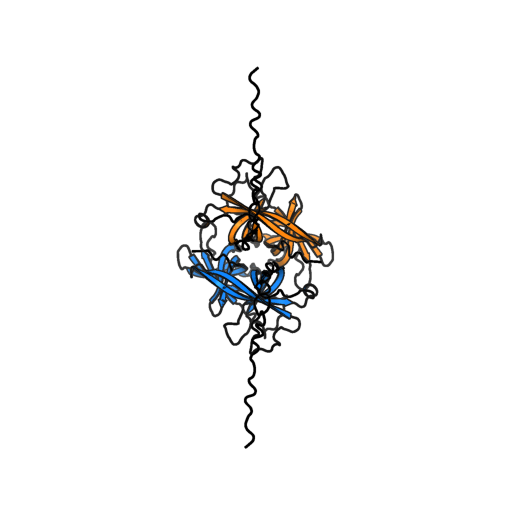63 16.125 9.898 1 90.5 149 PHE B C 1
ATOM 3107 O O . PHE B 1 149 ? 4.871 15.422 9.68 1 90.5 149 PHE B O 1
ATOM 3114 N N . ASP B 1 150 ? 6.441 16.922 9.016 1 93.69 150 ASP B N 1
ATOM 3115 C CA . ASP B 1 150 ? 5.867 17.047 7.68 1 93.69 150 ASP B CA 1
ATOM 3116 C C . ASP B 1 150 ? 6.754 16.359 6.641 1 93.69 150 ASP B C 1
ATOM 3118 O O . ASP B 1 150 ? 7.98 16.453 6.711 1 93.69 150 ASP B O 1
ATOM 3122 N N . ILE B 1 151 ? 6.055 15.734 5.707 1 93.88 151 ILE B N 1
ATOM 3123 C CA . ILE B 1 151 ? 6.734 15.102 4.582 1 93.88 151 ILE B CA 1
ATOM 3124 C C . ILE B 1 151 ? 6.207 15.68 3.271 1 93.88 151 ILE B C 1
ATOM 3126 O O . ILE B 1 151 ? 5 15.875 3.113 1 93.88 151 ILE B O 1
ATOM 3130 N N . ARG B 1 152 ? 7.137 15.984 2.41 1 94.5 152 ARG B N 1
ATOM 3131 C CA . ARG B 1 152 ? 6.758 16.344 1.048 1 94.5 152 ARG B CA 1
ATOM 3132 C C . ARG B 1 152 ? 6.926 15.164 0.099 1 94.5 152 ARG B C 1
ATOM 3134 O O . ARG B 1 152 ? 7.977 14.523 0.077 1 94.5 152 ARG B O 1
ATOM 3141 N N . THR B 1 153 ? 5.859 14.898 -0.591 1 94.62 153 THR B N 1
ATOM 3142 C CA . THR B 1 153 ? 5.812 13.828 -1.585 1 94.62 153 THR B CA 1
ATOM 3143 C C . THR B 1 153 ? 5.055 14.289 -2.83 1 94.62 153 THR B C 1
ATOM 3145 O O . THR B 1 153 ? 4.871 15.484 -3.049 1 94.62 153 THR B O 1
ATOM 3148 N N . GLY B 1 154 ? 4.789 13.305 -3.764 1 92.38 154 GLY B N 1
ATOM 3149 C CA . GLY B 1 154 ? 4.047 13.656 -4.965 1 92.38 154 GLY B CA 1
ATOM 3150 C C . GLY B 1 154 ? 3.623 12.453 -5.777 1 92.38 154 GLY B C 1
ATOM 3151 O O . GLY B 1 154 ? 3.852 11.312 -5.371 1 92.38 154 GLY B O 1
ATOM 3152 N N . SER B 1 155 ? 2.881 12.742 -6.738 1 91.38 155 SER B N 1
ATOM 3153 C CA . SER B 1 155 ? 2.49 11.75 -7.734 1 91.38 155 SER B CA 1
ATOM 3154 C C . SER B 1 155 ? 2.256 12.398 -9.094 1 91.38 155 SER B C 1
ATOM 3156 O O . SER B 1 155 ? 2.057 13.609 -9.188 1 91.38 155 SER B O 1
ATOM 3158 N N . TYR B 1 156 ? 2.4 11.57 -10.078 1 86.5 156 TYR B N 1
ATOM 3159 C CA . TYR B 1 156 ? 2.088 12.039 -11.422 1 86.5 156 TYR B CA 1
ATOM 3160 C C . TYR B 1 156 ? 0.583 12.148 -11.625 1 86.5 156 TYR B C 1
ATOM 3162 O O . TYR B 1 156 ? -0.161 11.211 -11.336 1 86.5 156 TYR B O 1
ATOM 3170 N N . ASP B 1 157 ? 0.233 13.281 -12.062 1 85.06 157 ASP B N 1
ATOM 3171 C CA . ASP B 1 157 ? -1.165 13.508 -12.422 1 85.06 157 ASP B CA 1
ATOM 3172 C C . ASP B 1 157 ? -1.372 13.422 -13.93 1 85.06 157 ASP B C 1
ATOM 3174 O O . ASP B 1 157 ? -0.9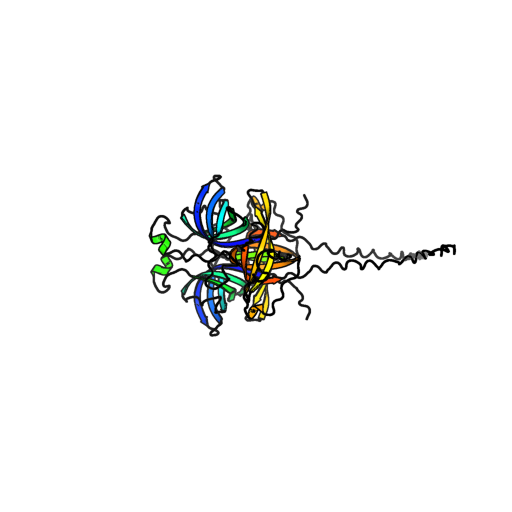29 14.297 -14.672 1 85.06 157 ASP B O 1
ATOM 3178 N N . TRP B 1 158 ? -2.131 12.516 -14.289 1 76.88 158 TRP B N 1
ATOM 3179 C CA . TRP B 1 158 ? -2.305 12.25 -15.711 1 76.88 158 TRP B CA 1
ATOM 3180 C C . TRP B 1 158 ? -3.084 13.375 -16.391 1 76.88 158 TRP B C 1
ATOM 3182 O O . TRP B 1 158 ? -2.893 13.641 -17.578 1 76.88 158 TRP B O 1
ATOM 3192 N N . GLU B 1 159 ? -3.98 13.992 -15.711 1 77.5 159 GLU B N 1
ATOM 3193 C CA . GLU B 1 159 ? -4.773 15.062 -16.297 1 77.5 159 GLU B CA 1
ATOM 3194 C C . GLU B 1 159 ? -3.908 16.281 -16.609 1 77.5 159 GLU B C 1
ATOM 3196 O O . GLU B 1 159 ? -3.998 16.844 -17.703 1 77.5 159 GLU B O 1
ATOM 3201 N N . SER B 1 160 ? -3.096 16.609 -15.695 1 81.12 160 SER B N 1
ATOM 3202 C CA . SER B 1 160 ? -2.227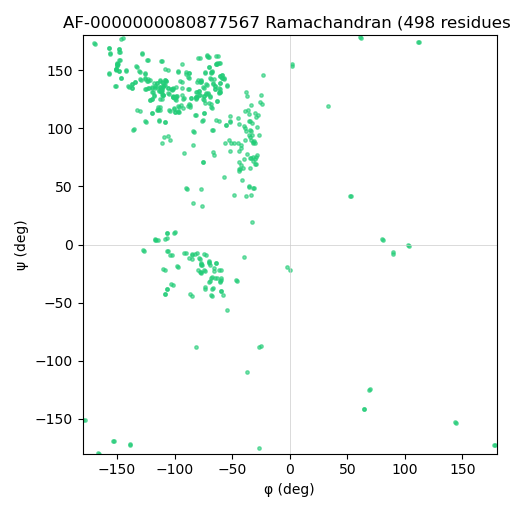 17.75 -15.906 1 81.12 160 SER B CA 1
ATOM 3203 C C . SER B 1 160 ? -0.905 17.344 -16.547 1 81.12 160 SER B C 1
ATOM 3205 O O . SER B 1 160 ? -0.102 18.203 -16.938 1 81.12 160 SER B O 1
ATOM 3207 N N . ARG B 1 161 ? -0.743 16.078 -16.641 1 82.75 161 ARG B N 1
ATOM 3208 C CA . ARG B 1 161 ? 0.482 15.516 -17.203 1 82.75 161 ARG B CA 1
ATOM 3209 C C . ARG B 1 161 ? 1.713 16.078 -16.5 1 82.75 161 ARG B C 1
ATOM 3211 O O . ARG B 1 161 ? 2.664 16.516 -17.156 1 82.75 161 ARG B O 1
ATOM 3218 N N . ALA B 1 162 ? 1.615 16.172 -15.242 1 86.88 162 ALA B N 1
ATOM 3219 C CA . ALA B 1 162 ? 2.709 16.703 -14.43 1 86.88 162 ALA B CA 1
ATOM 3220 C C . ALA B 1 162 ? 2.709 16.078 -13.039 1 86.88 162 ALA B C 1
ATOM 3222 O O . ALA B 1 162 ? 1.683 15.586 -12.57 1 86.88 162 ALA B O 1
ATOM 3223 N N . ARG B 1 163 ? 3.822 16.141 -12.578 1 88.25 163 ARG B N 1
ATOM 3224 C CA . ARG B 1 163 ? 3.924 15.719 -11.188 1 88.25 163 ARG B CA 1
ATOM 3225 C C . ARG B 1 163 ? 3.363 16.797 -10.258 1 88.25 163 ARG B C 1
ATOM 3227 O O . ARG B 1 163 ? 3.627 17.984 -10.438 1 88.25 163 ARG B O 1
ATOM 3234 N N . LYS B 1 164 ? 2.625 16.359 -9.344 1 91.38 164 LYS B N 1
ATOM 3235 C CA . LYS B 1 164 ? 2.102 17.234 -8.305 1 91.38 164 LYS B CA 1
ATOM 3236 C C . LYS B 1 164 ? 2.709 16.906 -6.941 1 91.38 164 LYS B C 1
ATOM 3238 O O . LYS B 1 164 ? 2.631 15.758 -6.492 1 91.38 164 LYS B O 1
ATOM 3243 N N . SER B 1 165 ? 3.254 17.922 -6.379 1 92.81 165 SER B N 1
ATOM 3244 C CA . SER B 1 165 ? 3.803 17.75 -5.035 1 92.81 165 SER B CA 1
ATOM 3245 C C . SER B 1 165 ? 2.811 18.219 -3.973 1 92.81 165 SER B C 1
ATOM 3247 O O . SER B 1 165 ? 2.039 19.141 -4.199 1 92.81 165 SER B O 1
ATOM 3249 N N . PHE B 1 166 ? 2.875 17.578 -2.811 1 94.25 166 PHE B N 1
ATOM 3250 C CA . PHE B 1 166 ? 2.031 17.969 -1.688 1 94.25 166 PHE B CA 1
ATOM 3251 C C . PHE B 1 166 ? 2.652 17.531 -0.366 1 94.25 166 PHE B C 1
ATOM 3253 O O . PHE B 1 166 ? 3.596 16.734 -0.35 1 94.25 166 PHE B O 1
ATOM 3260 N N . THR B 1 167 ? 2.127 18.141 0.674 1 94.25 167 THR B N 1
ATOM 3261 C CA . THR B 1 167 ? 2.66 17.875 2.008 1 94.25 167 THR B CA 1
ATOM 3262 C C . THR B 1 167 ? 1.665 17.078 2.844 1 94.25 167 THR B C 1
ATOM 3264 O O . THR B 1 167 ? 0.457 17.312 2.773 1 94.25 167 THR B O 1
ATOM 3267 N N . ILE B 1 168 ? 2.217 16.109 3.602 1 95.38 168 ILE B N 1
ATOM 3268 C CA . ILE B 1 168 ? 1.455 15.336 4.57 1 95.38 168 ILE B CA 1
ATOM 3269 C C . ILE B 1 168 ? 2.02 15.555 5.969 1 95.38 168 ILE B C 1
ATOM 3271 O O . ILE B 1 168 ? 3.236 15.531 6.168 1 95.38 168 ILE B O 1
ATOM 3275 N N . ARG B 1 169 ? 1.162 15.836 6.875 1 93.69 169 ARG B N 1
ATOM 3276 C CA . ARG B 1 169 ? 1.562 15.844 8.281 1 93.69 169 ARG B CA 1
ATOM 3277 C C . ARG B 1 169 ? 1.437 14.445 8.891 1 93.69 169 ARG B C 1
ATOM 3279 O O . ARG B 1 169 ? 0.342 13.883 8.938 1 93.69 169 ARG B O 1
ATOM 3286 N N . CYS B 1 170 ? 2.52 13.969 9.344 1 93.25 170 CYS B N 1
ATOM 3287 C CA . CYS B 1 170 ? 2.586 12.633 9.922 1 93.25 170 CYS B CA 1
ATOM 3288 C C . CYS B 1 170 ? 2.584 12.695 11.445 1 93.25 170 CYS B C 1
ATOM 3290 O O . CYS B 1 170 ? 3.441 13.344 12.047 1 93.25 170 CYS B O 1
ATOM 3292 N N . PHE B 1 171 ? 1.68 11.961 12.039 1 89.69 171 PHE B N 1
ATOM 3293 C CA . PHE B 1 171 ? 1.546 11.969 13.484 1 89.69 171 PHE B CA 1
ATOM 3294 C C . PHE B 1 171 ? 2.062 10.664 14.086 1 89.69 171 PHE B C 1
ATOM 3296 O O . PHE B 1 171 ? 1.854 9.594 13.523 1 89.69 171 PHE B O 1
ATOM 3303 N N . LEU B 1 172 ? 2.725 10.828 15.211 1 84.75 172 LEU B N 1
ATOM 3304 C CA . LEU B 1 172 ? 3.166 9.711 16.047 1 84.75 172 LEU B CA 1
ATOM 3305 C C . LEU B 1 172 ? 2.445 9.711 17.391 1 84.75 172 LEU B C 1
ATOM 3307 O O . LEU B 1 172 ? 2.502 10.703 18.125 1 84.75 172 LEU B O 1
ATOM 3311 N N . LYS B 1 173 ? 1.745 8.617 17.547 1 73.31 173 LYS B N 1
ATOM 3312 C CA . LYS B 1 173 ? 1.121 8.5 18.859 1 73.31 173 LYS B CA 1
ATOM 3313 C C . LYS B 1 173 ? 2.168 8.281 19.953 1 73.31 173 LYS B C 1
ATOM 3315 O O . LYS B 1 173 ? 3.176 7.609 19.734 1 73.31 173 LYS B O 1
ATOM 3320 N N . ASP B 1 174 ? 1.798 8.93 21.062 1 71.06 174 ASP B N 1
ATOM 3321 C CA . ASP B 1 174 ? 2.666 8.688 22.203 1 71.06 174 ASP B CA 1
ATOM 3322 C C . ASP B 1 174 ? 2.574 7.234 22.656 1 71.06 174 ASP B C 1
ATOM 3324 O O . ASP B 1 174 ? 1.717 6.887 23.484 1 71.06 174 ASP B O 1
ATOM 3328 N N . HIS B 1 175 ? 3.219 6.395 22.016 1 72.06 175 HIS B N 1
ATOM 3329 C CA . HIS B 1 175 ? 3.338 4.965 22.281 1 72.06 175 HIS B CA 1
ATOM 3330 C C . HIS B 1 175 ? 4.781 4.578 22.578 1 72.06 175 HIS B C 1
ATOM 3332 O O . HIS B 1 175 ? 5.715 5.16 22.016 1 72.06 175 HIS B O 1
ATOM 3338 N N . PRO B 1 176 ? 4.887 3.699 23.562 1 69.88 176 PRO B N 1
ATOM 3339 C CA . PRO B 1 176 ? 6.246 3.289 23.922 1 69.88 176 PRO B CA 1
ATOM 3340 C C . PRO B 1 176 ? 7.102 2.947 22.703 1 69.88 176 PRO B C 1
ATOM 3342 O O . PRO B 1 176 ? 8.312 3.197 22.703 1 69.88 176 PRO B O 1
ATOM 3345 N N . ARG B 1 177 ? 6.453 2.486 21.75 1 67.38 177 ARG B N 1
ATOM 3346 C CA . ARG B 1 177 ? 7.172 2.113 20.547 1 67.38 177 ARG B CA 1
ATOM 3347 C C . ARG B 1 177 ? 7.902 3.314 19.953 1 67.38 177 ARG B C 1
ATOM 3349 O O . ARG B 1 177 ? 8.953 3.16 19.328 1 67.38 177 ARG B O 1
ATOM 3356 N N . TRP B 1 178 ? 7.309 4.465 20.172 1 70.75 178 TRP B N 1
ATOM 3357 C CA . TRP B 1 178 ? 7.844 5.637 19.5 1 70.75 178 TRP B CA 1
ATOM 3358 C C . TRP B 1 178 ? 8.594 6.539 20.469 1 70.75 178 TRP B C 1
ATOM 3360 O O . TRP B 1 178 ? 9.031 7.633 20.094 1 70.75 178 TRP B O 1
ATOM 3370 N N . GLN B 1 179 ? 8.742 6.125 21.641 1 70.88 179 GLN B N 1
ATOM 3371 C CA . GLN B 1 179 ? 9.32 6.973 22.672 1 70.88 179 GLN B CA 1
ATOM 3372 C C . GLN B 1 179 ? 10.742 7.391 22.312 1 70.88 179 GLN B C 1
ATOM 3374 O O . GLN B 1 179 ? 11.141 8.531 22.562 1 70.88 179 GLN B O 1
ATOM 3379 N N . ARG B 1 180 ? 11.414 6.512 21.625 1 71.62 180 ARG B N 1
ATOM 3380 C CA . ARG B 1 180 ? 12.812 6.797 21.328 1 71.62 180 ARG B CA 1
ATOM 3381 C C . ARG B 1 180 ? 13 7.168 19.859 1 71.62 180 ARG B C 1
ATOM 3383 O O . ARG B 1 180 ? 14.125 7.266 19.375 1 71.62 180 ARG B O 1
ATOM 3390 N N . PHE B 1 181 ? 11.906 7.352 19.266 1 77.88 181 PHE B N 1
ATOM 3391 C CA . PHE B 1 181 ? 11.984 7.66 17.844 1 77.88 181 PHE B CA 1
ATOM 3392 C C . PHE B 1 181 ? 12.461 9.094 17.625 1 77.88 181 PHE B C 1
ATOM 3394 O O . PHE B 1 181 ? 11.859 10.039 18.141 1 77.88 181 PHE B O 1
ATOM 3401 N N . ASN B 1 182 ? 13.492 9.18 16.875 1 79.25 182 ASN B N 1
ATOM 3402 C CA . ASN B 1 182 ? 13.961 10.5 16.484 1 79.25 182 ASN B CA 1
ATOM 3403 C C . ASN B 1 182 ? 13.344 10.945 15.156 1 79.25 182 ASN B C 1
ATOM 3405 O O . ASN B 1 182 ? 13.461 10.242 14.148 1 79.25 182 ASN B O 1
ATOM 3409 N N . ILE B 1 183 ? 12.781 12.047 15.227 1 82.62 183 ILE B N 1
ATOM 3410 C CA . ILE B 1 183 ? 12.25 12.617 13.992 1 82.62 183 ILE B CA 1
ATOM 3411 C C . ILE B 1 183 ? 13.391 12.836 13 1 82.62 183 ILE B C 1
ATOM 3413 O O . ILE B 1 183 ? 14.445 13.367 13.359 1 82.62 183 ILE B O 1
ATOM 3417 N N . PRO B 1 184 ? 13.211 12.422 11.867 1 85.31 184 PRO B N 1
ATOM 3418 C CA . PRO B 1 184 ? 14.266 12.602 10.867 1 85.31 184 PRO B CA 1
ATOM 3419 C C . PRO B 1 184 ? 14.602 14.07 10.609 1 85.31 184 PRO B C 1
ATOM 3421 O O . PRO B 1 184 ? 13.75 14.938 10.812 1 85.31 184 PRO B O 1
ATOM 3424 N N . ASP B 1 185 ? 15.812 14.281 10.133 1 87.06 185 ASP B N 1
ATOM 3425 C CA . ASP B 1 185 ? 16.234 15.633 9.797 1 87.06 185 ASP B CA 1
ATOM 3426 C C . ASP B 1 185 ? 15.539 16.141 8.531 1 87.06 185 ASP B C 1
ATOM 3428 O O . ASP B 1 185 ? 15.039 15.344 7.738 1 87.06 185 ASP B O 1
ATOM 3432 N N . ILE B 1 186 ? 15.609 17.391 8.414 1 88.69 186 ILE B N 1
ATOM 3433 C CA . ILE B 1 186 ? 15.039 18 7.219 1 88.69 186 ILE B CA 1
ATOM 3434 C C . ILE B 1 186 ? 15.758 17.484 5.977 1 88.69 186 ILE B C 1
ATOM 3436 O O . ILE B 1 186 ? 16.984 17.359 5.965 1 88.69 186 ILE B O 1
ATOM 3440 N N . ASN B 1 187 ? 15.008 17.156 5.02 1 88.81 187 ASN B N 1
ATOM 3441 C CA . ASN B 1 187 ? 15.453 16.703 3.709 1 88.81 187 ASN B CA 1
ATOM 3442 C C . ASN B 1 187 ? 15.859 15.227 3.734 1 88.81 187 ASN B C 1
ATOM 3444 O O . ASN B 1 187 ? 16.359 14.703 2.74 1 88.81 187 ASN B O 1
ATOM 3448 N N . ASP B 1 188 ? 15.648 14.617 4.883 1 87.75 188 ASP B N 1
ATOM 3449 C CA . ASP B 1 188 ? 15.836 13.164 4.887 1 87.75 188 ASP B CA 1
ATOM 3450 C C . ASP B 1 188 ? 14.812 12.477 3.99 1 87.75 188 ASP B C 1
ATOM 3452 O O . ASP B 1 188 ? 13.641 12.867 3.973 1 87.75 188 ASP B O 1
ATOM 3456 N N . LEU B 1 189 ? 15.312 11.5 3.207 1 88.88 189 LEU B N 1
ATOM 3457 C CA . LEU B 1 189 ? 14.398 10.633 2.465 1 88.88 189 LEU B CA 1
ATOM 3458 C C . LEU B 1 189 ? 13.852 9.523 3.361 1 88.88 189 LEU B C 1
ATOM 3460 O O . LEU B 1 189 ? 14.625 8.789 3.99 1 88.88 189 LEU B O 1
ATOM 3464 N N . VAL B 1 190 ? 12.508 9.445 3.389 1 91.31 190 VAL B N 1
ATOM 3465 C CA . VAL B 1 190 ? 11.898 8.484 4.301 1 91.31 190 VAL B CA 1
ATOM 3466 C C . VAL B 1 190 ? 10.852 7.66 3.559 1 91.31 190 VAL B C 1
ATOM 3468 O O . VAL B 1 190 ? 10.328 8.094 2.529 1 91.31 190 VAL B O 1
ATOM 3471 N N . GLN B 1 191 ? 10.695 6.469 3.992 1 93.19 191 GLN B N 1
ATOM 3472 C CA . GLN B 1 191 ? 9.586 5.598 3.615 1 93.19 191 GLN B CA 1
ATOM 3473 C C . GLN B 1 191 ? 8.641 5.359 4.793 1 93.19 191 GLN B C 1
ATOM 3475 O O . GLN B 1 191 ? 9.086 4.992 5.883 1 93.19 191 GLN B O 1
ATOM 3480 N N . ILE B 1 192 ? 7.32 5.586 4.539 1 94.12 192 ILE B N 1
ATOM 3481 C CA . ILE B 1 192 ? 6.391 5.516 5.66 1 94.12 192 ILE B CA 1
ATOM 3482 C C . ILE B 1 192 ? 5.133 4.762 5.238 1 94.12 192 ILE B C 1
ATOM 3484 O O . ILE B 1 192 ? 4.625 4.957 4.133 1 94.12 192 ILE B O 1
ATOM 3488 N N . GLN B 1 193 ? 4.695 3.869 6.066 1 95.19 193 GLN B N 1
ATOM 3489 C CA . GLN B 1 193 ? 3.332 3.352 6.043 1 95.19 193 GLN B CA 1
ATOM 3490 C C . GLN B 1 193 ? 2.465 4.039 7.094 1 95.19 193 GLN B C 1
ATOM 3492 O O . GLN B 1 193 ? 2.818 4.07 8.273 1 95.19 193 GLN B O 1
ATOM 3497 N N . GLU B 1 194 ? 1.317 4.555 6.617 1 95.44 194 GLU B N 1
ATOM 3498 C CA . GLU B 1 194 ? 0.504 5.316 7.559 1 95.44 194 GLU B CA 1
ATOM 3499 C C . GLU B 1 194 ? -0.982 5.184 7.238 1 95.44 194 GLU B C 1
ATOM 3501 O O . GLU B 1 194 ? -1.351 4.676 6.18 1 95.44 194 GLU B O 1
ATOM 3506 N N . ARG B 1 195 ? -1.765 5.641 8.172 1 94.25 195 ARG B N 1
ATOM 3507 C CA . ARG B 1 195 ? -3.215 5.688 8.023 1 94.25 195 ARG B CA 1
ATOM 3508 C C . ARG B 1 195 ? -3.705 7.125 7.883 1 94.25 195 ARG B C 1
ATOM 3510 O O . ARG B 1 195 ? -3.271 8.016 8.625 1 94.25 195 ARG B O 1
ATOM 3517 N N . LEU B 1 196 ? -4.578 7.262 6.965 1 95.81 196 LEU B N 1
ATOM 3518 C CA . LEU B 1 196 ? -5.172 8.578 6.766 1 95.81 196 LEU B CA 1
ATOM 3519 C C . LEU B 1 196 ? -6.141 8.914 7.895 1 95.81 196 LEU B C 1
ATOM 3521 O O . LEU B 1 196 ? -7.07 8.156 8.172 1 95.81 196 LEU B O 1
ATOM 3525 N N . ILE B 1 197 ? -5.992 10.148 8.508 1 93.19 197 ILE B N 1
ATOM 3526 C CA . ILE B 1 197 ? -6.844 10.414 9.664 1 93.19 197 ILE B CA 1
ATOM 3527 C C . ILE B 1 197 ? -7.578 11.734 9.469 1 93.19 197 ILE B C 1
ATOM 3529 O O . ILE B 1 197 ? -8.328 12.18 10.344 1 93.19 197 ILE B O 1
ATOM 3533 N N . GLY B 1 198 ? -7.277 12.438 8.414 1 93.81 198 GLY B N 1
ATOM 3534 C CA . GLY B 1 198 ? -8.031 13.656 8.156 1 93.81 198 GLY B CA 1
ATOM 3535 C C . GLY B 1 198 ? -7.191 14.773 7.57 1 93.81 198 GLY B C 1
ATOM 3536 O O . GLY B 1 198 ? -6.246 14.516 6.82 1 93.81 198 GLY B O 1
ATOM 3537 N N . ARG B 1 199 ? -7.66 16.016 7.852 1 93.62 199 ARG B N 1
ATOM 3538 C CA . ARG B 1 199 ? -6.953 17.203 7.395 1 93.62 199 ARG B CA 1
ATOM 3539 C C . ARG B 1 199 ? -6.648 18.141 8.562 1 93.62 199 ARG B C 1
ATOM 3541 O O . ARG B 1 199 ? -7.484 18.328 9.445 1 93.62 199 ARG B O 1
ATOM 3548 N N . LEU B 1 200 ? -5.547 18.672 8.414 1 91.19 200 LEU B N 1
ATOM 3549 C CA . LEU B 1 200 ? -5.156 19.656 9.43 1 91.19 200 LEU B CA 1
ATOM 3550 C C . LEU B 1 200 ? -6.078 20.859 9.398 1 91.19 200 LEU B C 1
ATOM 3552 O O . LEU B 1 200 ? -6.328 21.438 8.336 1 91.19 200 LEU B O 1
ATOM 3556 N N . LYS B 1 201 ? -6.477 21.234 10.555 1 88.62 201 LYS B N 1
ATOM 3557 C CA . LYS B 1 201 ? -7.234 22.484 10.633 1 88.62 201 LYS B CA 1
ATOM 3558 C C . LYS B 1 201 ? -6.301 23.688 10.641 1 88.62 201 LYS B C 1
ATOM 3560 O O . LYS B 1 201 ? -5.367 23.75 11.445 1 88.62 201 LYS B O 1
ATOM 3565 N N . HIS B 1 202 ? -6.625 24.531 9.734 1 86.06 202 HIS B N 1
ATOM 3566 C CA . HIS B 1 202 ? -5.848 25.766 9.625 1 86.06 202 HIS B CA 1
ATOM 3567 C C . HIS B 1 202 ? -6.648 26.859 8.93 1 86.06 202 HIS B C 1
ATOM 3569 O O . HIS B 1 202 ? -7.465 26.578 8.047 1 86.06 202 HIS B O 1
ATOM 3575 N N . LYS B 1 203 ? -6.398 28.047 9.336 1 84.25 203 LYS B N 1
ATOM 3576 C CA . LYS B 1 203 ? -7.121 29.172 8.734 1 84.25 203 LYS B CA 1
ATOM 3577 C C . LYS B 1 203 ? -6.73 29.359 7.27 1 84.25 203 LYS B C 1
ATOM 3579 O O . LYS B 1 203 ? -7.566 29.719 6.438 1 84.25 203 LYS B O 1
ATOM 3584 N N . ASP B 1 204 ? -5.441 29.141 7.039 1 85.94 204 ASP B N 1
ATOM 3585 C CA . ASP B 1 204 ? -4.934 29.188 5.672 1 85.94 204 ASP B CA 1
ATOM 3586 C C . ASP B 1 204 ? -5.07 27.844 4.98 1 85.94 204 ASP B C 1
ATOM 3588 O O . ASP B 1 204 ? -4.449 26.859 5.395 1 85.94 204 ASP B O 1
ATOM 3592 N N . THR B 1 205 ? -5.805 27.75 3.934 1 84.81 205 THR B N 1
ATOM 3593 C CA . THR B 1 205 ? -6.102 26.516 3.223 1 84.81 205 THR B CA 1
ATOM 3594 C C . THR B 1 205 ? -4.824 25.859 2.715 1 84.81 205 THR B C 1
ATOM 3596 O O . THR B 1 205 ? -4.777 24.641 2.514 1 84.81 205 THR B O 1
ATOM 3599 N N . ARG B 1 206 ? -3.803 26.703 2.598 1 83.12 206 ARG B N 1
ATOM 3600 C CA . ARG B 1 206 ? -2.541 26.203 2.064 1 83.12 206 ARG B CA 1
ATOM 3601 C C . ARG B 1 206 ? -1.862 25.266 3.059 1 83.12 206 ARG B C 1
ATOM 3603 O O . ARG B 1 206 ? -0.997 24.469 2.682 1 83.12 206 ARG B O 1
ATOM 3610 N N . PHE B 1 207 ? -2.285 25.281 4.254 1 87.44 207 PHE B N 1
ATOM 3611 C CA . PHE B 1 207 ? -1.617 24.484 5.281 1 87.44 207 PHE B CA 1
ATOM 3612 C C . PHE B 1 207 ? -2.537 23.391 5.805 1 87.44 207 PHE B C 1
ATOM 3614 O O . PHE B 1 207 ? -2.209 22.719 6.781 1 87.44 207 PHE B O 1
ATOM 3621 N N . GLN B 1 208 ? -3.688 23.312 5.207 1 91.12 208 GLN B N 1
ATOM 3622 C CA . GLN B 1 208 ? -4.582 22.219 5.562 1 91.12 208 GLN B CA 1
ATOM 3623 C C . GLN B 1 208 ? -4.109 20.906 4.953 1 91.12 208 GLN B C 1
ATOM 3625 O O . GLN B 1 208 ? -4.797 20.312 4.113 1 91.12 208 GLN B O 1
ATOM 3630 N N . TYR B 1 209 ? -3.018 20.453 5.523 1 93.25 209 TYR B N 1
ATOM 3631 C CA . TYR B 1 209 ? -2.369 19.234 5.031 1 93.25 209 TYR B CA 1
ATOM 3632 C C . TYR B 1 209 ? -3.205 18 5.344 1 93.25 209 TYR B C 1
ATOM 3634 O O . TYR B 1 209 ? -3.963 18 6.316 1 93.25 209 TYR B O 1
ATOM 3642 N N . LEU B 1 210 ? -2.998 17.031 4.496 1 95.5 210 LEU B N 1
ATOM 3643 C CA . LEU B 1 210 ? -3.443 15.703 4.914 1 95.5 210 LEU B CA 1
ATOM 3644 C C . LEU B 1 210 ? -2.729 15.273 6.191 1 95.5 210 LEU B C 1
ATOM 3646 O O . LEU B 1 210 ? -1.525 15.5 6.34 1 95.5 210 LEU B O 1
ATOM 3650 N N . CYS B 1 211 ? -3.488 14.672 7.047 1 93.69 211 CYS B N 1
ATOM 3651 C CA . CYS B 1 211 ? -2.939 14.141 8.289 1 93.69 211 CYS B CA 1
ATOM 3652 C C . CYS B 1 211 ? -2.977 12.617 8.289 1 93.69 211 CYS B C 1
ATOM 3654 O O . CYS B 1 211 ? -4.004 12.016 7.969 1 93.69 211 CYS B O 1
ATOM 3656 N N . CYS B 1 212 ? -1.865 12.055 8.648 1 94.44 212 CYS B N 1
ATOM 3657 C CA . CYS B 1 212 ? -1.767 10.602 8.734 1 94.44 212 CYS B CA 1
ATOM 3658 C C . CYS B 1 212 ? -1.104 10.172 10.031 1 94.44 212 CYS B C 1
ATOM 3660 O O . CYS B 1 212 ? -0.303 10.914 10.602 1 94.44 212 CYS B O 1
ATOM 3662 N N . ARG B 1 213 ? -1.435 9.008 10.445 1 91.81 213 ARG B N 1
ATOM 3663 C CA . ARG B 1 213 ? -0.772 8.375 11.586 1 91.81 213 ARG B CA 1
ATOM 3664 C C . ARG B 1 213 ? 0.233 7.328 11.117 1 91.81 213 ARG B C 1
ATOM 3666 O O . ARG B 1 213 ? -0.12 6.406 10.383 1 91.81 213 ARG B O 1
ATOM 3673 N N . ILE B 1 214 ? 1.359 7.395 11.703 1 91.31 214 ILE B N 1
ATOM 3674 C CA . ILE B 1 214 ? 2.434 6.5 11.281 1 91.31 214 ILE B CA 1
ATOM 3675 C C . ILE B 1 214 ? 2.207 5.109 11.875 1 91.31 214 ILE B C 1
ATOM 3677 O O . ILE B 1 214 ? 1.92 4.973 13.062 1 91.31 214 ILE B O 1
ATOM 3681 N N . GLU B 1 215 ? 2.328 4.145 10.992 1 89.25 215 GLU B N 1
ATOM 3682 C CA . GLU B 1 215 ? 2.295 2.75 11.422 1 89.25 215 GLU B CA 1
ATOM 3683 C C . GLU B 1 215 ? 3.686 2.121 11.367 1 89.25 215 GLU B C 1
ATOM 3685 O O . GLU B 1 215 ? 4.012 1.244 12.164 1 89.25 215 GLU B O 1
ATOM 3690 N N . ASP B 1 216 ? 4.387 2.467 10.398 1 88.25 216 ASP B N 1
ATOM 3691 C CA . ASP B 1 216 ? 5.754 1.995 10.188 1 88.25 216 ASP B CA 1
ATOM 3692 C C . ASP B 1 216 ? 6.59 3.043 9.453 1 88.25 216 ASP B C 1
ATOM 3694 O O . ASP B 1 216 ? 6.051 3.869 8.711 1 88.25 216 ASP B O 1
ATOM 3698 N N . PHE B 1 217 ? 7.961 2.932 9.727 1 87.69 217 PHE B N 1
ATOM 3699 C CA . PHE B 1 217 ? 8.82 4.016 9.266 1 87.69 217 PHE B CA 1
ATOM 3700 C C . PHE B 1 217 ? 10.227 3.502 8.969 1 87.69 217 PHE B C 1
ATOM 3702 O O . PHE B 1 217 ? 10.742 2.633 9.68 1 87.69 217 PHE B O 1
ATOM 3709 N N . SER B 1 218 ? 10.75 3.992 7.816 1 85.12 218 SER B N 1
ATOM 3710 C CA . SER B 1 218 ? 12.156 3.779 7.492 1 85.12 218 SER B CA 1
ATOM 3711 C C . SER B 1 218 ? 12.805 5.062 6.992 1 85.12 218 SER B C 1
ATOM 3713 O O . SER B 1 218 ? 12.188 5.832 6.25 1 85.12 218 SER B O 1
ATOM 3715 N N . VAL B 1 219 ? 14.055 5.27 7.453 1 82.25 219 VAL B N 1
ATOM 3716 C CA . VAL B 1 219 ? 14.812 6.426 6.996 1 82.25 219 VAL B CA 1
ATOM 3717 C C . VAL B 1 219 ? 15.961 5.965 6.094 1 82.25 219 VAL B C 1
ATOM 3719 O O . VAL B 1 219 ? 16.672 5.008 6.418 1 82.25 219 VAL B O 1
ATOM 3722 N N . PHE B 1 220 ? 16.094 6.535 4.898 1 75.31 220 PHE B N 1
ATOM 3723 C CA . PHE B 1 220 ? 17.188 6.195 3.992 1 75.31 220 PHE B CA 1
ATOM 3724 C C . PHE B 1 220 ? 18.391 7.086 4.246 1 75.31 220 PHE B C 1
ATOM 3726 O O . PHE B 1 220 ? 18.266 8.305 4.352 1 75.31 220 PHE B O 1
ATOM 3733 N N . GLY B 1 221 ? 19.062 7.484 5.328 1 55.22 221 GLY B N 1
ATOM 3734 C CA . GLY B 1 221 ? 20.141 8.359 5.773 1 55.22 221 GLY B CA 1
ATOM 3735 C C . GLY B 1 221 ? 20.75 9.164 4.645 1 55.22 221 GLY B C 1
ATOM 3736 O O . GLY B 1 221 ? 20.562 8.844 3.471 1 55.22 221 GLY B O 1
ATOM 3737 N N . SER B 1 222 ? 21.391 10.422 5.09 1 45.59 222 SER B N 1
ATOM 3738 C CA . SER B 1 222 ? 21.969 11.586 4.426 1 45.59 222 SER B CA 1
ATOM 3739 C C . SER B 1 222 ? 23 11.18 3.377 1 45.59 222 SER B C 1
ATOM 3741 O O . SER B 1 222 ? 23.812 10.289 3.615 1 45.59 222 SER B O 1
ATOM 3743 N N . GLN B 1 223 ? 22.688 11.273 2.145 1 40.19 223 GLN B N 1
ATOM 3744 C CA . GLN B 1 223 ? 23.875 11.391 1.3 1 40.19 223 GLN B CA 1
ATOM 3745 C C . GLN B 1 223 ? 25.062 11.953 2.082 1 40.19 223 GLN B C 1
ATOM 3747 O O . GLN B 1 223 ? 24.875 12.758 2.996 1 40.19 223 GLN B O 1
ATOM 3752 N N . PRO B 1 224 ? 26.188 11.219 2.176 1 36.12 224 PRO B N 1
ATOM 3753 C CA . PRO B 1 224 ? 27.297 11.953 2.781 1 36.12 224 PRO B CA 1
ATOM 3754 C C . PRO B 1 224 ? 27.219 13.453 2.535 1 36.12 224 PRO B C 1
ATOM 3756 O O . PRO B 1 224 ? 26.828 13.883 1.447 1 36.12 224 PRO B O 1
ATOM 3759 N N . LYS B 1 225 ? 26.953 14.211 3.479 1 32.84 225 LYS B N 1
ATOM 3760 C CA . LYS B 1 225 ? 27.188 15.648 3.328 1 32.84 225 LYS B CA 1
ATOM 3761 C C . LYS B 1 225 ? 28.391 15.93 2.438 1 32.84 225 LYS B C 1
ATOM 3763 O O . LYS B 1 225 ? 29.469 15.383 2.66 1 32.84 225 LYS B O 1
ATOM 3768 N N . SER B 1 226 ? 28.156 16.141 1.146 1 30.47 226 SER B N 1
ATOM 3769 C CA . SER B 1 226 ? 29.328 16.734 0.516 1 30.47 226 SER B CA 1
ATOM 3770 C C . SER B 1 226 ? 30.125 17.594 1.503 1 30.47 226 SER B C 1
ATOM 3772 O O . SER B 1 226 ? 29.562 18.516 2.105 1 30.47 226 SER B O 1
ATOM 3774 N N . GLU B 1 227 ? 30.969 16.984 2.176 1 32.12 227 GLU B N 1
ATOM 3775 C CA . GLU B 1 227 ? 31.922 17.891 2.82 1 32.12 227 GLU B CA 1
ATOM 3776 C C . GLU B 1 227 ? 32.125 19.156 1.991 1 32.12 227 GLU B C 1
ATOM 3778 O O . GLU B 1 227 ? 32.594 19.094 0.854 1 32.12 227 GLU B O 1
ATOM 3783 N N . ARG B 1 228 ? 31.109 20.047 1.992 1 27.22 228 ARG B N 1
ATOM 3784 C CA . ARG B 1 228 ? 31.562 21.312 1.426 1 27.22 228 ARG B CA 1
ATOM 3785 C C . ARG B 1 228 ? 33.031 21.547 1.758 1 27.22 228 ARG B C 1
ATOM 3787 O O . ARG B 1 228 ? 33.469 21.359 2.904 1 27.22 228 ARG B O 1
ATOM 3794 N N . PRO B 1 229 ? 33.812 21.328 0.729 1 27.83 229 PRO B N 1
ATOM 3795 C CA . PRO B 1 229 ? 35.188 21.719 1.053 1 27.83 229 PRO B CA 1
ATOM 3796 C C . PRO B 1 229 ? 35.281 22.906 1.997 1 27.83 229 PRO B C 1
ATOM 3798 O O . PRO B 1 229 ? 34.469 23.844 1.892 1 27.83 229 PRO B O 1
ATOM 3801 N N . SER B 1 230 ? 35.469 22.578 3.23 1 26.88 230 SER B N 1
ATOM 3802 C CA . SER B 1 230 ? 35.812 23.688 4.102 1 26.88 230 SER B CA 1
ATOM 3803 C C . SER B 1 230 ? 36.531 24.797 3.332 1 26.88 230 SER B C 1
ATOM 3805 O O . SER B 1 230 ? 37.594 24.562 2.736 1 26.88 230 SER B O 1
ATOM 3807 N N . MET B 1 231 ? 35.656 25.547 2.59 1 23.97 231 MET B N 1
ATOM 3808 C CA . MET B 1 231 ? 36.375 26.703 2.08 1 23.97 231 MET B CA 1
ATOM 3809 C C . MET B 1 231 ? 37.438 27.172 3.08 1 23.97 231 MET B C 1
ATOM 3811 O O . MET B 1 231 ? 37.125 27.359 4.262 1 23.97 231 MET B O 1
ATOM 3815 N N . SER B 1 232 ? 38.625 26.594 2.893 1 25.38 232 SER B N 1
ATOM 3816 C CA . SER B 1 232 ? 39.781 27.188 3.578 1 25.38 232 SER B CA 1
ATOM 3817 C C . SER B 1 232 ? 39.562 28.672 3.828 1 25.38 232 SER B C 1
ATOM 3819 O O . SER B 1 232 ? 39.188 29.422 2.914 1 25.38 232 SER B O 1
ATOM 3821 N N . GLY B 1 233 ? 39.062 28.953 5.031 1 22.48 233 GLY B N 1
ATOM 3822 C CA . GLY B 1 233 ? 39 30.312 5.535 1 22.48 233 GLY B CA 1
ATOM 3823 C C . GLY B 1 233 ? 40.031 31.219 4.914 1 22.48 233 GLY B C 1
ATOM 3824 O O . GLY B 1 233 ? 41.062 30.75 4.43 1 22.48 233 GLY B O 1
ATOM 3825 N N . THR B 1 234 ? 39.594 32.375 4.406 1 23.38 234 THR B N 1
ATOM 3826 C CA . THR B 1 234 ? 40.25 33.562 3.861 1 23.38 234 THR B CA 1
ATOM 3827 C C . THR B 1 234 ? 41.531 33.844 4.605 1 23.38 234 THR B C 1
ATOM 3829 O O . THR B 1 234 ? 41.594 33.781 5.836 1 23.38 234 THR B O 1
ATOM 3832 N N . ALA B 1 235 ? 42.719 33.562 3.957 1 24.7 235 ALA B N 1
ATOM 3833 C CA . ALA B 1 235 ? 43.969 34.25 4.273 1 24.7 235 ALA B CA 1
ATOM 3834 C C . ALA B 1 235 ? 43.688 35.688 4.75 1 24.7 235 ALA B C 1
ATOM 3836 O O . ALA B 1 235 ? 43.188 36.5 3.986 1 24.7 235 ALA B O 1
ATOM 3837 N N . HIS B 1 236 ? 43.094 35.75 5.969 1 23.22 236 HIS B N 1
ATOM 3838 C CA . HIS B 1 236 ? 43.094 37.062 6.602 1 23.22 236 HIS B CA 1
ATOM 3839 C C . HIS B 1 236 ? 44.375 37.844 6.285 1 23.22 236 HIS B C 1
ATOM 3841 O O . HIS B 1 236 ? 45.469 37.406 6.645 1 23.22 236 HIS B O 1
ATOM 3847 N N . ASP B 1 237 ? 44.469 38.344 5.055 1 23.88 237 ASP B N 1
ATOM 3848 C CA . ASP B 1 237 ? 45.438 39.406 4.84 1 23.88 237 ASP B CA 1
ATOM 3849 C C . ASP B 1 237 ? 45.5 40.344 6.039 1 23.88 237 ASP B C 1
ATOM 3851 O O . ASP B 1 237 ? 44.5 41 6.371 1 23.88 237 ASP B O 1
ATOM 3855 N N . ASN B 1 238 ? 46.188 39.875 7.086 1 24.59 238 ASN B N 1
ATOM 3856 C CA . ASN B 1 238 ? 46.656 40.75 8.172 1 24.59 238 ASN B CA 1
ATOM 3857 C C . ASN B 1 238 ? 47 42.156 7.68 1 24.59 238 ASN B C 1
ATOM 3859 O O . ASN B 1 238 ? 48.094 42.375 7.148 1 24.59 238 ASN B O 1
ATOM 3863 N N . ILE B 1 239 ? 46.062 42.781 6.883 1 22.16 239 ILE B N 1
ATOM 3864 C CA . ILE B 1 239 ? 46.344 44.188 6.633 1 22.16 239 ILE B CA 1
ATOM 3865 C C . ILE B 1 239 ? 46.594 44.906 7.957 1 22.16 239 ILE B C 1
ATOM 3867 O O . ILE B 1 239 ? 45.688 44.969 8.812 1 22.16 239 ILE B O 1
ATOM 3871 N N . SER B 1 240 ? 47.812 44.75 8.453 1 23.81 240 SER B N 1
ATOM 3872 C CA . SER B 1 240 ? 48.469 45.594 9.469 1 23.81 240 SER B CA 1
ATOM 3873 C C . SER B 1 240 ? 48 47.031 9.391 1 23.81 240 SER B C 1
ATOM 3875 O O . SER B 1 240 ? 48.375 47.781 8.469 1 23.81 240 SER B O 1
ATOM 3877 N N . GLN B 1 241 ? 46.625 47.281 9.328 1 20.06 241 GLN B N 1
ATOM 3878 C CA . GLN B 1 241 ? 46.375 48.688 9.375 1 20.06 241 GLN B CA 1
ATOM 3879 C C . GLN B 1 241 ? 47.094 49.375 10.547 1 20.06 241 GLN B C 1
ATOM 3881 O O . GLN B 1 241 ? 46.844 49 11.703 1 20.06 241 GLN B O 1
ATOM 3886 N N . THR B 1 242 ? 48.312 49.781 10.336 1 22.31 242 THR B N 1
ATOM 3887 C CA . THR B 1 242 ? 49.125 50.719 11.086 1 22.31 242 THR B CA 1
ATOM 3888 C C . THR B 1 242 ? 48.281 51.938 11.5 1 22.31 242 THR B C 1
ATOM 3890 O O . THR B 1 242 ? 47.844 52.719 10.656 1 22.31 242 THR B O 1
ATOM 3893 N N . LYS B 1 243 ? 47.281 51.75 12.445 1 21.72 243 LYS B N 1
ATOM 3894 C CA . LYS B 1 243 ? 46.688 52.938 13.07 1 21.72 243 LYS B CA 1
ATOM 3895 C C . LYS B 1 243 ? 47.781 53.938 13.453 1 21.72 243 LYS B C 1
ATOM 3897 O O . LYS B 1 243 ? 48.625 53.625 14.305 1 21.72 243 LYS B O 1
ATOM 3902 N N . LYS B 1 244 ? 48.281 54.75 12.492 1 22.78 244 LYS B N 1
ATOM 3903 C CA . LYS B 1 244 ? 49.031 55.969 12.789 1 22.78 244 LYS B CA 1
ATOM 3904 C C . LYS B 1 244 ? 48.375 56.781 13.891 1 22.78 244 LYS B C 1
ATOM 3906 O O . LYS B 1 244 ? 47.156 57.031 13.844 1 22.78 244 LYS B O 1
ATOM 3911 N N . GLY B 1 245 ? 48.875 56.781 15.102 1 21.53 245 GLY B N 1
ATOM 3912 C CA . GLY B 1 245 ? 48.75 57.594 16.312 1 21.53 245 GLY B CA 1
ATOM 3913 C C . GLY B 1 245 ? 48.562 59.062 16.031 1 21.53 245 GLY B C 1
ATOM 3914 O O . GLY B 1 245 ? 49.5 59.75 15.609 1 21.53 245 GLY B O 1
ATOM 3915 N N . LEU B 1 246 ? 47.656 59.562 15.172 1 20.59 246 LEU B N 1
ATOM 3916 C CA . LEU B 1 246 ? 47.625 61 15.102 1 20.59 246 LEU B CA 1
ATOM 3917 C C . LEU B 1 246 ? 47.469 61.625 16.484 1 20.59 246 LEU B C 1
ATOM 3919 O O . LEU B 1 246 ? 46.5 61.344 17.203 1 20.59 246 LEU B O 1
ATOM 3923 N N . ALA B 1 247 ? 48.594 61.875 17.078 1 21.72 247 ALA B N 1
ATOM 3924 C CA . ALA B 1 247 ? 48.906 62.75 18.203 1 21.72 247 ALA B CA 1
ATOM 3925 C C . ALA B 1 247 ? 48.156 64.062 18.141 1 21.72 247 ALA B C 1
ATOM 3927 O O . ALA B 1 247 ? 48.312 64.812 17.203 1 21.72 247 ALA B O 1
ATOM 3928 N N . ALA B 1 248 ? 46.781 64 18.281 1 22.59 248 ALA B N 1
ATOM 3929 C CA . ALA B 1 248 ? 46.156 65.312 18.516 1 22.59 248 ALA B CA 1
ATOM 3930 C C . ALA B 1 248 ? 47 66.188 19.453 1 22.59 248 ALA B C 1
ATOM 3932 O O . ALA B 1 248 ? 47.531 65.688 20.453 1 22.59 248 ALA B O 1
ATOM 3933 N N . GLY B 1 249 ? 47.719 67.125 18.891 1 21.09 249 GLY B N 1
ATOM 3934 C CA . GLY B 1 249 ? 48.406 68.312 19.375 1 21.09 249 GLY B CA 1
ATOM 3935 C C . GLY B 1 249 ? 47.656 69 20.5 1 21.09 249 GLY B C 1
ATOM 3936 O O . GLY B 1 249 ? 46.438 69.125 20.484 1 21.09 249 GLY B O 1
ATOM 3937 N N . THR B 1 250 ? 48.188 69 21.75 1 22.28 250 THR B N 1
ATOM 3938 C CA . THR B 1 250 ? 48.156 69.875 22.922 1 22.28 250 THR B CA 1
ATOM 3939 C C . THR B 1 250 ? 48.281 71.375 22.5 1 22.28 250 THR B C 1
ATOM 3941 O O . THR B 1 250 ? 49.344 71.812 22.078 1 22.28 250 THR B O 1
ATOM 3944 N N . THR B 1 251 ? 47.438 72 21.609 1 22.03 251 THR B N 1
ATOM 3945 C CA . THR B 1 251 ? 47.25 73.375 22.125 1 22.03 251 THR B CA 1
ATOM 3946 C C . THR B 1 251 ? 46.25 73.375 23.297 1 22.03 251 THR B C 1
ATOM 3948 O O . THR B 1 251 ? 45.25 72.688 23.266 1 22.03 251 THR B O 1
#

Radius of gyration: 28.16 Å; Cα contacts (8 Å, |Δi|>4): 1144; chains: 2; bounding box: 110×99×57 Å

Secondary structure (DSSP, 8-state):
-----TT---EEEEEEEE---EEESSSSEEEEEEEE----TT----TTTEE-SPEEEEEEEE-SSSSPPPPTT-EEEEEEEEEEEETTTEEEEEEEEEEEPSS-TTSTTHHHHSPPP-PPEEEEEEEEE-----SSS-TT-S-TTEEEEEEEEEEEETTTTEEEEEEEEEEEES-GGGTTPPPPPTT-EEEEEEEEEEEE--SSGGG--EEEEEEEEEEE-------------------------------/----------EEEEEEEE--EEEESSSSEEEEEEEE----TT----TTTEE-SPEEEEEEEE-SSSSPPPPTT-EEEEEEEEEEEETTTEEEEEEEEEEEPSS-TTSTTHHHHSPPP-PPEEEEEEEEE-----SSS-TT-S-TTEEEEEEEEEEEETTTTEEEEEEEEEEEES-GGGTTPPPPPTT-EEEEEEEEEEEE--SSGGG--EEEEEEEEEEE-------------------------------

Solvent-accessible surface area (backbone atoms only — not comparable to full-atom values): 27634 Å² total; per-residue (Å²): 129,78,73,74,33,64,87,48,28,43,26,33,37,42,31,58,39,50,38,29,63,77,52,68,78,47,98,43,37,37,32,25,44,36,55,38,44,14,60,42,93,67,53,86,69,57,66,84,37,30,41,44,58,66,39,40,25,33,38,39,35,66,41,50,81,74,24,72,76,78,55,76,56,30,44,25,43,34,31,28,40,37,38,68,69,44,80,85,58,18,33,38,31,47,50,59,41,76,48,60,46,72,78,53,55,88,41,82,64,38,68,74,58,47,52,77,79,40,37,30,38,34,41,35,30,29,27,29,41,80,61,74,68,61,77,84,56,59,96,60,54,51,46,89,61,40,47,70,49,28,32,40,30,18,24,77,34,77,88,75,69,39,74,41,69,40,57,35,38,38,33,39,66,77,36,80,88,45,70,81,61,72,78,75,55,74,64,31,42,33,39,36,36,26,34,39,40,27,29,33,60,51,93,51,73,90,60,36,27,43,27,26,38,61,76,45,80,32,54,50,60,73,69,76,70,72,70,63,70,70,69,74,70,76,76,72,70,75,69,73,71,73,76,73,75,77,73,80,75,82,125,129,78,73,66,57,52,87,51,28,43,27,32,36,42,31,58,39,53,38,49,45,76,50,68,78,47,99,41,37,38,31,26,41,37,56,39,44,13,60,41,92,68,54,89,70,57,67,84,37,31,42,43,59,66,39,40,25,34,38,38,35,67,40,51,79,72,24,71,76,79,56,71,50,29,45,26,43,34,31,28,38,35,37,68,70,43,80,84,58,17,33,37,30,45,50,59,41,76,48,59,46,71,76,54,53,89,41,81,64,40,68,75,57,47,51,78,78,40,38,29,39,34,42,34,30,28,28,27,40,81,62,75,70,58,78,83,53,56,98,62,55,52,45,89,61,39,48,71,48,28,31,40,30,17,25,78,33,77,88,75,68,38,73,42,71,40,56,36,36,38,32,39,65,76,37,81,86,45,68,80,60,71,79,74,55,73,64,32,42,34,40,37,36,26,34,38,38,27,29,32,60,51,93,52,72,90,61,37,25,42,26,27,38,60,74,45,80,32,52,42,61,72,67,74,68,70,70,64,70,71,69,72,71,74,80,70,72,76,70,75,72,75,77,73,77,75,72,78,75,87,123

Organism: NCBI:txid59557

Foldseek 3Di:
DPPPVPQQKFKKWKFKWAQADWDCPDPFKIKGKTWAAQDDVVDDADCVWFPRDIFIEMEIGRDDDQEHDDDHQWIWIWMATWDAPFDPHGIYGHTRYIDTDDDDSVDPCRVVPDDDGDFMKMKIKFFWADDPPQVPDPVCRQPVQKDKTKTKHWDQDPVVRDIDIFMEIEIEGNDPVCPPPDDDDGGWIKIFIWTFNGWTDHPDSNRRHTYTYTDDMDTPDDDPPPPPPPPPDDPPPCPVPPPPPPPPDDD/DPVPVPQQKFKKWKFKWAQADWDCPDPFKIKGKTWAAQDDVVDDADCQWFPRPIFIEMEIGRDDDQEHDDDHQWIWIWMATWDAPFDPHGIYGDTRYIDTDDDDSVDPCRVVPDDDGDFMKMKIKFFWADDPPQVVPPVCRQPVQKDKTKTKHWDQDPVVRDIDIFMEIEIEGNDPVCPPPDDDDGGWIKIFIWTFNGWTDHPDSNRRHTYTYTDDMDTPDDDPPPPPPPPPPPPPPPPVPPPPPPPPDDD

Sequence (502 aa):
MSFNYCDNNTAYISCLIEFTIRNSKSNFRKIFTSSLSCKDFQFSISEDIVDIDELPCQLVCNVGDLLPEPTEGSVGVCTGSLCDFGGSIGIKITVSNVNEFPGNPTESEFDSHAPPMVPANIFIVGKTVQSHRASSVTSSLEPRGWRSFDIRTGSYDWESRARKSFTIRCFLKDHPRWQRFNIPDINDLVQIQERLIGRLKHKDTRFQYLCCRIEDFSVFGSQPKSERPSMSGTAHDNISQTKKGLAAGTTMSFNYCDNNTAYISCLIEFTIRNSKSNFRKIFTSSLSCKDFQFSISEDIVDIDELPCQLVCNVGDLLPEPTEGSVGVCTGSLCDFGGSIGIKITVSNVNEFPGNPTESEFDSHAPPMVPANIFIVGKTVQSHRASSVTSSLEPRGWRSFDIRTGSYDWESRARKSFTIRCFLKDHPRWQRFNIPDINDLVQIQERLIGRLKHKDTRFQYLCCRIEDFSVFGSQPKSERPSMSGTAHDNISQTKKGLAAGTT

Nearest PDB structures (foldseek):
  3tqy-assembly1_D  TM=5.595E-01  e=7.826E-02  Coxiella burnetii
  7f2n-assembly1_D  TM=5.442E-01  e=8.263E-02  Klebsiella pneumoniae subsp. pneumoniae MGH 78578
  1ue1-assembly1_A-2  TM=5.762E-01  e=1.867E-01  Mycobacterium tuberculosis
  3eiv-assembly2_B  TM=4.733E-01  e=7.826E-02  Streptomyces coelicolor
  7qep-assembly1_C1  TM=4.904E-01  e=6.297E-02  Encephalitozoon cuniculi GB-M1